Protein AF-A0A812RM72-F1 (afdb_monomer_lite)

Secondary structure (DSSP, 8-state):
-HHHHHHHHHHHHHHTT--HHHHHHS-B--EEEEE----GGGGSPPPTT--TTTT-HHHHHHHHHHHTTB-S-EEEE-BTBTHHHHHHHHHHHHHH-TTT-----EEEEEEE----SHHHHHHHHTT-B-SS--TTBTT---B-B--EEEEEEE-SS--TTT-S-EEEEEEEEE--S-SSTT---HHHHHHHHHHHHHHHT--GGGEEEEE------TTHHHHHHHHHHHHHTTS--SSPEEEE-SHHHH-B-GGGHHHHHHHHHHHHHHTTEEPPPTT-SSB-TTS--TT--EEE--S-EE-SSSEEEEEEEEE-TTSEEEEEEEEEE---PPPPHHHHHHHHHHHSPPP-EE--SS-GGG-EESSS-S---TT-EEEEE--TTS-TTPPPEEEEE---------TT--EEEESGGGTT--EEPEEPSSTTEEEEEEEPPTTSEEEEEEEETT-TTSEEEESSTTB--TTS-EE-S-SS--TTTT--EEEE--TTSEEEEEEEEETTEEEEEEEE------

Organism: NCBI:txid1628268

Sequence (522 aa):
MQRHVLEVGAQNLFKLGITKDIASRTPHHAGVSVGLDKDDYDSLPKTPELQGSANVQAIIANRFSFIFNLKGPNYVADTACSASLTATHLAKFMLRDQTIDKIEFHVALGIHQCLSPFPFVGSSQTHMTSARCRTFNATAGGYMRGDGCSGLTLKPGDLPDERDAIWRGSMVGQNGKSATLTAPNGISQEEVIWKAIREAKISPTESCVWSCHGTGTSLGDPIEVGAVRKIQNKEQRDTTLLVVTNKSQTGHLEGGAAMTSLLAAVFQVKASSAIPCCHLRQLNPHLDQTNFNAVFNSELNSYQYSQGNVHVSSFGFGGTNAHAIFWGENVYHAPSNAELYQKRIWSMSPPEVRVNGSDPALWDWDGPDQVILPGDKYSIEMNPDDPPNAPQRWFKEDTGVEHDEGEDEVYCLTGPFNEWDLEQMEDGPVPGLWTLTVKVPSSGQVEFRILRNGNEDEVIYPDMDKCSQKLTPIHGPSKDDQRNAKNTWLAEGIPGSSIKVDFFTCRGIRSINWMQATPVLM

pLDDT: mean 88.98, std 11.35, range [32.59, 98.88]

InterPro domains:
  IPR014030 Beta-ketoacyl synthase-like, N-terminal domain [PF00109] (1-156)
  IPR014031 Beta-ketoacyl synthase, C-terminal domain [PF02801] (166-280)
  IPR016039 Thiolase-like [G3DSA:3.40.47.10] (1-353)
  IPR016039 Thiolase-like [SSF53901] (2-158)
  IPR016039 Thiolase-like [SSF53901] (131-327)
  IPR020841 Polyketide synthase, beta-ketoacyl synthase domain [PS52004] (1-328)
  IPR020841 Polyketide synthase, beta-ketoacyl synthase domain [SM00825] (1-327)
  IPR050091 Polyketide and Nonribosomal Peptide Biosynthesis Enzymes [PTHR43775] (1-327)

Radius of gyration: 40.54 Å; chains: 1; bounding box: 103×63×100 Å

Structure (mmCIF, N/CA/C/O backbone):
data_AF-A0A812RM72-F1
#
_entry.id   AF-A0A812RM72-F1
#
loop_
_atom_site.group_PDB
_atom_site.id
_atom_site.type_symbol
_atom_site.label_atom_id
_atom_site.label_alt_id
_atom_site.label_comp_id
_atom_site.label_asym_id
_atom_site.label_entity_id
_atom_site.label_seq_id
_atom_site.pdbx_PDB_ins_code
_atom_site.Cartn_x
_atom_site.Cartn_y
_atom_site.Cartn_z
_atom_site.occupancy
_atom_site.B_iso_or_equiv
_atom_site.auth_seq_id
_atom_site.auth_comp_id
_atom_site.auth_asym_id
_atom_site.auth_atom_id
_atom_site.pdbx_PDB_model_num
ATOM 1 N N . MET A 1 1 ? -3.975 16.189 -12.738 1.00 92.62 1 MET A N 1
ATOM 2 C CA . MET A 1 1 ? -3.111 15.743 -11.619 1.00 92.62 1 MET A CA 1
ATOM 3 C C . MET A 1 1 ? -3.273 16.577 -10.348 1.00 92.62 1 MET A C 1
ATOM 5 O O . MET A 1 1 ? -3.684 16.001 -9.353 1.00 92.62 1 MET A O 1
ATOM 9 N N . GLN A 1 2 ? -3.033 17.902 -10.364 1.00 93.31 2 GLN A N 1
ATOM 10 C CA . GLN A 1 2 ? -3.141 18.759 -9.159 1.00 93.31 2 GLN A CA 1
ATOM 11 C C . GLN A 1 2 ? -4.435 18.524 -8.349 1.00 93.31 2 GLN A C 1
ATOM 13 O O . GLN A 1 2 ? -4.373 18.356 -7.140 1.00 93.31 2 GLN A O 1
ATOM 18 N N . ARG A 1 3 ? -5.598 18.444 -9.016 1.00 94.31 3 ARG A N 1
ATOM 19 C CA . ARG A 1 3 ? -6.903 18.212 -8.363 1.00 94.31 3 ARG A CA 1
ATOM 20 C C . ARG A 1 3 ? -6.995 16.877 -7.613 1.00 94.31 3 ARG A C 1
ATOM 22 O O . ARG A 1 3 ? -7.328 16.878 -6.438 1.00 94.31 3 ARG A O 1
ATOM 29 N N . HIS A 1 4 ? -6.631 15.762 -8.248 1.00 96.38 4 HIS A N 1
ATOM 30 C CA . HIS A 1 4 ? -6.689 14.445 -7.597 1.00 96.38 4 HIS A CA 1
ATOM 31 C C . HIS A 1 4 ? -5.719 14.339 -6.413 1.00 96.38 4 HIS A C 1
ATOM 33 O O . HIS A 1 4 ? -6.057 13.724 -5.411 1.00 96.38 4 HIS A O 1
ATOM 39 N N . VAL A 1 5 ? -4.550 14.989 -6.484 1.00 97.38 5 VAL A N 1
ATOM 40 C CA . VAL A 1 5 ? -3.624 15.071 -5.339 1.00 97.38 5 VAL A CA 1
ATOM 41 C C . VAL A 1 5 ? -4.269 15.801 -4.159 1.00 97.38 5 VAL A C 1
ATOM 43 O O . VAL A 1 5 ? -4.106 15.359 -3.025 1.00 97.38 5 VAL A O 1
ATOM 46 N N . LEU A 1 6 ? -5.044 16.865 -4.406 1.00 97.25 6 LEU A N 1
ATOM 47 C CA . LEU A 1 6 ? -5.793 17.544 -3.345 1.00 97.25 6 LEU A CA 1
ATOM 48 C C . LEU A 1 6 ? -6.837 16.633 -2.705 1.00 97.25 6 LEU A C 1
ATOM 50 O O . LEU A 1 6 ? -6.897 16.557 -1.485 1.00 97.25 6 LEU A O 1
ATOM 54 N N . GLU A 1 7 ? -7.638 15.945 -3.514 1.00 97.38 7 GLU A N 1
ATOM 55 C CA . GLU A 1 7 ? -8.724 15.088 -3.030 1.00 97.38 7 GLU A CA 1
ATOM 56 C C . GLU A 1 7 ? -8.192 13.872 -2.260 1.00 97.38 7 GLU A C 1
ATOM 58 O O . GLU A 1 7 ? -8.587 13.634 -1.119 1.00 97.38 7 GLU A O 1
ATOM 63 N N . VAL A 1 8 ? -7.239 13.138 -2.841 1.00 97.81 8 VAL A N 1
ATOM 64 C CA . VAL A 1 8 ? -6.643 11.946 -2.217 1.00 97.81 8 VAL A CA 1
ATOM 65 C C . VAL A 1 8 ? -5.804 12.326 -0.997 1.00 97.81 8 VAL A C 1
ATOM 67 O O . VAL A 1 8 ? -5.862 11.659 0.038 1.00 97.81 8 VAL A O 1
ATOM 70 N N . GLY A 1 9 ? -5.046 13.421 -1.070 1.00 97.44 9 GLY A N 1
ATOM 71 C CA . GLY A 1 9 ? -4.308 13.936 0.078 1.00 97.44 9 GLY A CA 1
ATOM 72 C C . GLY A 1 9 ? -5.238 14.375 1.216 1.00 97.44 9 GLY A C 1
ATOM 73 O O . GLY A 1 9 ? -4.967 14.075 2.376 1.00 97.44 9 GLY A O 1
ATOM 74 N N . ALA A 1 10 ? -6.375 15.009 0.906 1.00 97.12 10 ALA A N 1
ATOM 75 C CA . ALA A 1 10 ? -7.366 15.401 1.909 1.00 97.12 10 ALA A CA 1
ATOM 76 C C . ALA A 1 10 ? -7.950 14.188 2.643 1.00 97.12 10 ALA A C 1
ATOM 78 O O . ALA A 1 10 ? -8.133 14.240 3.856 1.00 97.12 10 ALA A O 1
ATOM 79 N N . GLN A 1 11 ? -8.193 13.080 1.934 1.00 96.56 11 GLN A N 1
ATOM 80 C CA . GLN A 1 11 ? -8.634 11.825 2.551 1.00 96.56 11 GLN A CA 1
ATOM 81 C C . GLN A 1 11 ? -7.589 11.261 3.525 1.00 96.56 11 GLN A C 1
ATOM 83 O O . GLN A 1 11 ? -7.953 10.751 4.583 1.00 96.56 11 GLN A O 1
ATOM 88 N N . ASN A 1 12 ? -6.295 11.386 3.204 1.00 95.62 12 ASN A N 1
ATOM 89 C CA . ASN A 1 12 ? -5.212 10.984 4.106 1.00 95.62 12 ASN A CA 1
ATOM 90 C C . ASN A 1 12 ? -5.197 11.835 5.385 1.00 95.62 12 ASN A C 1
ATOM 92 O O . ASN A 1 12 ? -5.111 11.283 6.478 1.00 95.62 12 ASN A O 1
ATOM 96 N N . LEU A 1 13 ? -5.339 13.159 5.265 1.00 96.50 13 LEU A N 1
ATOM 97 C CA . LEU A 1 13 ? -5.405 14.059 6.424 1.00 96.50 13 LEU A CA 1
ATOM 98 C C . LEU A 1 13 ? -6.658 13.828 7.271 1.00 96.50 13 LEU A C 1
ATOM 100 O O . LEU A 1 13 ? -6.578 13.807 8.497 1.00 96.50 13 LEU A O 1
ATOM 104 N N . PHE A 1 14 ? -7.802 13.582 6.630 1.00 95.75 14 PHE A N 1
ATOM 105 C CA . PHE A 1 14 ? -9.052 13.298 7.328 1.00 95.75 14 PHE A CA 1
ATOM 106 C C . PHE A 1 14 ? -8.942 12.055 8.220 1.00 95.75 14 PHE A C 1
ATOM 108 O O . PHE A 1 14 ? -9.429 12.073 9.347 1.00 95.75 14 PHE A O 1
ATOM 115 N N . LYS A 1 15 ? -8.236 11.006 7.769 1.00 92.00 15 LYS A N 1
ATOM 116 C CA . LYS A 1 15 ? -7.949 9.819 8.593 1.00 92.00 15 LYS A CA 1
ATOM 117 C C . LYS A 1 15 ? -7.092 10.113 9.829 1.00 92.00 15 LYS A C 1
ATOM 119 O O . LYS A 1 15 ? -7.178 9.371 10.796 1.00 92.00 15 LYS A O 1
ATOM 124 N N . LEU A 1 16 ? -6.309 11.192 9.818 1.00 93.00 16 LEU A N 1
ATOM 125 C CA . LEU A 1 16 ? -5.556 11.677 10.983 1.00 93.00 16 LEU A CA 1
ATOM 126 C C . LEU A 1 16 ? -6.389 12.606 11.883 1.00 93.00 16 LEU A C 1
ATOM 128 O O . LEU A 1 16 ? -5.852 13.200 12.813 1.00 93.00 16 LEU A O 1
ATOM 132 N N . GLY A 1 17 ? -7.674 12.809 11.575 1.00 94.44 17 GLY A N 1
ATOM 133 C CA . GLY A 1 17 ? -8.519 13.797 12.245 1.00 94.44 17 GLY A CA 1
ATOM 134 C C . GLY A 1 17 ? -8.236 15.245 11.828 1.00 94.44 17 GLY A C 1
ATOM 135 O O . GLY A 1 17 ? -8.788 16.169 12.422 1.00 94.44 17 GLY A O 1
ATOM 136 N N . ILE A 1 18 ? -7.413 15.476 10.798 1.00 95.88 18 ILE A N 1
ATOM 137 C CA . ILE A 1 18 ? -7.066 16.817 10.314 1.00 95.88 18 ILE A CA 1
ATOM 138 C C . ILE A 1 18 ? -8.056 17.215 9.219 1.00 95.88 18 ILE A C 1
ATOM 140 O O . ILE A 1 18 ? -7.935 16.842 8.050 1.00 95.88 18 ILE A O 1
ATOM 144 N N . THR A 1 19 ? -9.065 17.991 9.605 1.00 95.50 19 THR A N 1
ATOM 145 C CA . THR A 1 19 ? -10.038 18.564 8.669 1.00 95.50 19 THR A CA 1
ATOM 146 C C . THR A 1 19 ? -9.511 19.849 8.032 1.00 95.50 19 THR A C 1
ATOM 148 O O . THR A 1 19 ? -8.541 20.453 8.494 1.00 95.50 19 THR A O 1
ATOM 151 N N . LYS A 1 20 ? -10.189 20.327 6.980 1.00 93.12 20 LYS A N 1
ATOM 152 C CA . LYS A 1 20 ? -9.844 21.608 6.349 1.00 93.12 20 LYS A CA 1
ATOM 153 C C . LYS A 1 20 ? -9.959 22.794 7.313 1.00 93.12 20 LYS A C 1
ATOM 155 O O . LYS A 1 20 ? -9.138 23.703 7.223 1.00 93.12 20 LYS A O 1
ATOM 160 N N . ASP A 1 21 ? -10.946 22.784 8.212 1.00 95.00 21 ASP A N 1
ATOM 161 C CA . ASP A 1 21 ? -11.121 23.837 9.221 1.00 95.00 21 ASP A CA 1
ATOM 162 C C . ASP A 1 21 ? -9.964 23.838 10.229 1.00 95.00 21 ASP A C 1
ATOM 164 O O . ASP A 1 21 ? -9.380 24.891 10.484 1.00 95.00 21 ASP A O 1
ATOM 168 N N . ILE A 1 22 ? -9.559 22.652 10.704 1.00 95.31 22 ILE A N 1
ATOM 169 C CA . ILE A 1 22 ? -8.402 22.489 11.598 1.00 95.31 22 ILE A CA 1
ATOM 170 C C . ILE A 1 22 ? -7.130 22.985 10.910 1.00 95.31 22 ILE A C 1
ATOM 172 O O . ILE A 1 22 ? -6.466 23.881 11.424 1.00 95.31 22 ILE A O 1
ATOM 176 N N . ALA A 1 23 ? -6.838 22.478 9.710 1.00 94.31 23 ALA A N 1
ATOM 177 C CA . ALA A 1 23 ? -5.660 22.858 8.935 1.00 94.31 23 ALA A CA 1
ATOM 178 C C . ALA A 1 23 ? -5.604 24.371 8.641 1.00 94.31 23 ALA A C 1
ATOM 180 O O . ALA A 1 23 ? -4.546 24.996 8.671 1.00 94.31 23 ALA A O 1
ATOM 181 N N . SER A 1 24 ? -6.751 25.007 8.384 1.00 92.38 24 SER A N 1
ATOM 182 C CA . SER A 1 24 ? -6.822 26.453 8.141 1.00 92.38 24 SER A CA 1
ATOM 183 C C . SER A 1 24 ? -6.461 27.308 9.362 1.00 92.38 24 SER A C 1
ATOM 185 O O . SER A 1 24 ? -6.041 28.449 9.179 1.00 92.38 24 SER A O 1
ATOM 187 N N . ARG A 1 25 ? -6.624 26.789 10.584 1.00 95.38 25 ARG A N 1
ATOM 188 C CA . ARG A 1 25 ? -6.363 27.519 11.838 1.00 95.38 25 ARG A CA 1
ATOM 189 C C . ARG A 1 25 ? -5.029 27.134 12.470 1.00 95.38 25 ARG A C 1
ATOM 191 O O . ARG A 1 25 ? -4.362 27.986 13.051 1.00 95.38 25 ARG A O 1
ATOM 198 N N . THR A 1 26 ? -4.634 25.875 12.312 1.00 95.31 26 THR A N 1
ATOM 199 C CA . THR A 1 26 ? -3.440 25.297 12.922 1.00 95.31 26 THR A CA 1
ATOM 200 C C . THR A 1 26 ? -2.508 24.779 11.832 1.00 95.31 26 THR A C 1
ATOM 202 O O . THR A 1 26 ? -2.888 23.875 11.088 1.00 95.31 26 THR A O 1
ATOM 205 N N . PRO A 1 27 ? -1.294 25.339 11.699 1.00 96.00 27 PRO A N 1
ATOM 206 C CA . PRO A 1 27 ? -0.306 24.775 10.796 1.00 96.00 27 PRO A CA 1
ATOM 207 C C . PRO A 1 27 ? 0.239 23.456 11.346 1.00 96.00 27 PRO A C 1
ATOM 209 O O . PRO A 1 27 ? 0.486 23.354 12.546 1.00 96.00 27 PRO A O 1
ATOM 212 N N . HIS A 1 28 ? 0.500 22.502 10.456 1.00 97.00 28 HIS A N 1
ATOM 213 C CA . HIS A 1 28 ? 1.177 21.248 10.791 1.00 97.00 28 HIS A CA 1
ATOM 214 C C . HIS A 1 28 ? 2.571 21.226 10.176 1.00 97.00 28 HIS A C 1
ATOM 216 O O . HIS A 1 28 ? 2.744 21.514 8.985 1.00 97.00 28 HIS A O 1
ATOM 222 N N . HIS A 1 29 ? 3.577 20.854 10.962 1.00 96.75 29 HIS A N 1
ATOM 223 C CA . HIS A 1 29 ? 4.932 20.652 10.460 1.00 96.75 29 HIS A CA 1
ATOM 224 C C . HIS A 1 29 ? 5.070 19.253 9.855 1.00 96.75 29 HIS A C 1
ATOM 226 O O . HIS A 1 29 ? 5.691 18.347 10.410 1.00 96.75 29 HIS A O 1
ATOM 232 N N . ALA A 1 30 ? 4.404 19.071 8.716 1.00 97.50 30 ALA A N 1
ATOM 233 C CA . ALA A 1 30 ? 4.293 17.806 8.007 1.00 97.50 30 ALA A CA 1
ATOM 234 C C . ALA A 1 30 ? 4.831 17.908 6.580 1.00 97.50 30 ALA A C 1
ATOM 236 O O . ALA A 1 30 ? 4.662 18.932 5.912 1.00 97.50 30 ALA A O 1
ATOM 237 N N . GLY A 1 31 ? 5.477 16.837 6.121 1.00 97.56 31 GLY A N 1
ATOM 238 C CA . GLY A 1 31 ? 6.045 16.750 4.781 1.00 97.56 31 GLY A CA 1
ATOM 239 C C . GLY A 1 31 ? 5.066 16.200 3.740 1.00 97.56 31 GLY A C 1
ATOM 240 O O . GLY A 1 31 ? 4.101 15.505 4.062 1.00 97.56 31 GLY A O 1
ATOM 241 N N . VAL A 1 32 ? 5.326 16.501 2.469 1.00 98.50 32 VAL A N 1
ATOM 242 C CA . VAL A 1 32 ? 4.545 16.054 1.312 1.00 98.50 32 VAL A CA 1
ATOM 243 C C . VAL A 1 32 ? 5.482 15.630 0.191 1.00 98.50 32 VAL A C 1
ATOM 245 O O . VAL A 1 32 ? 6.423 16.340 -0.165 1.00 98.50 32 VAL A O 1
ATOM 248 N N . SER A 1 33 ? 5.216 14.480 -0.418 1.00 98.56 33 SER A N 1
ATOM 249 C CA . SER A 1 33 ? 5.895 14.086 -1.649 1.00 98.56 33 SER A CA 1
ATOM 250 C C . SER A 1 33 ? 4.930 13.515 -2.672 1.00 98.56 33 SER A C 1
ATOM 252 O O . SER A 1 33 ? 3.987 12.810 -2.321 1.00 98.56 33 SER A O 1
ATOM 254 N N . VAL A 1 34 ? 5.155 13.831 -3.948 1.00 98.56 34 VAL A N 1
ATOM 255 C CA . VAL A 1 34 ? 4.340 13.312 -5.053 1.00 98.56 34 VAL A CA 1
ATOM 256 C C . VAL A 1 34 ? 5.244 12.672 -6.100 1.00 98.56 34 VAL A C 1
ATOM 258 O O . VAL A 1 34 ? 6.088 13.341 -6.692 1.00 98.56 34 VAL A O 1
ATOM 261 N N . GLY A 1 35 ? 5.071 11.373 -6.334 1.00 98.31 35 GLY A N 1
ATOM 262 C CA . GLY A 1 35 ? 5.717 10.661 -7.435 1.00 98.31 35 GLY A CA 1
ATOM 263 C C . GLY A 1 35 ? 4.899 10.738 -8.720 1.00 98.31 35 GLY A C 1
ATOM 264 O O . GLY A 1 35 ? 3.727 10.352 -8.724 1.00 98.31 35 GLY A O 1
ATOM 265 N N . LEU A 1 36 ? 5.524 11.213 -9.796 1.00 96.19 36 LEU A N 1
ATOM 266 C CA . LEU A 1 36 ? 4.967 11.301 -11.149 1.00 96.19 36 LEU A CA 1
ATOM 267 C C . LEU A 1 36 ? 6.106 11.364 -12.175 1.00 96.19 36 LEU A C 1
ATOM 269 O O . LEU A 1 36 ? 7.228 11.689 -11.810 1.00 96.19 36 LEU A O 1
ATOM 273 N N . ASP A 1 37 ? 5.824 11.082 -13.442 1.00 92.38 37 ASP A N 1
ATOM 274 C CA . ASP A 1 37 ? 6.846 11.070 -14.502 1.00 92.38 37 ASP A CA 1
ATOM 275 C C . ASP A 1 37 ? 6.405 11.705 -15.830 1.00 92.38 37 ASP A C 1
ATOM 277 O O . ASP A 1 37 ? 7.201 11.839 -16.757 1.00 92.38 37 ASP A O 1
ATOM 281 N N . LYS A 1 38 ? 5.127 12.075 -15.964 1.00 85.19 38 LYS A N 1
ATOM 282 C CA . LYS A 1 38 ? 4.573 12.643 -17.201 1.00 85.19 38 LYS A CA 1
ATOM 283 C C . LYS A 1 38 ? 3.596 13.760 -16.917 1.00 85.19 38 LYS A C 1
ATOM 285 O O . LYS A 1 38 ? 2.945 13.784 -15.874 1.00 85.19 38 LYS A O 1
ATOM 290 N N . ASP A 1 39 ? 3.481 14.655 -17.888 1.00 86.19 39 ASP A N 1
ATOM 291 C CA . ASP A 1 39 ? 2.504 15.732 -17.902 1.00 86.19 39 ASP A CA 1
ATOM 292 C C . ASP A 1 39 ? 1.765 15.775 -19.244 1.00 86.19 39 ASP A C 1
ATOM 294 O O . ASP A 1 39 ? 2.035 16.594 -20.122 1.00 86.19 39 ASP A O 1
ATOM 298 N N . ASP A 1 40 ? 0.818 14.850 -19.403 1.00 89.06 40 ASP A N 1
ATOM 299 C CA . ASP A 1 40 ? -0.012 14.742 -20.605 1.00 89.06 40 ASP A CA 1
ATOM 300 C C . ASP A 1 40 ? -0.829 16.027 -20.864 1.00 89.06 40 ASP A C 1
ATOM 302 O O . ASP A 1 40 ? -1.202 16.293 -22.010 1.00 89.06 40 ASP A O 1
ATOM 306 N N . TYR A 1 41 ? -1.103 16.833 -19.828 1.00 88.06 41 TYR A N 1
ATOM 307 C CA . TYR A 1 41 ? -1.952 18.022 -19.931 1.00 88.06 41 TYR A CA 1
ATOM 308 C C . TYR A 1 41 ? -1.328 19.116 -20.806 1.00 88.06 41 TYR A C 1
ATOM 310 O O . TYR A 1 41 ? -2.061 19.803 -21.514 1.00 88.06 41 TYR A O 1
ATOM 318 N N . ASP A 1 42 ? 0.005 19.242 -20.840 1.00 83.88 42 ASP A N 1
ATOM 319 C CA . ASP A 1 42 ? 0.676 20.254 -21.676 1.00 83.88 42 ASP A CA 1
ATOM 320 C C . ASP A 1 42 ? 0.469 20.015 -23.183 1.00 83.88 42 ASP A C 1
ATOM 322 O O . ASP A 1 42 ? 0.533 20.948 -23.984 1.00 83.88 42 ASP A O 1
ATOM 326 N N . SER A 1 43 ? 0.161 18.770 -23.566 1.00 83.69 43 SER A N 1
ATOM 327 C CA . SER A 1 43 ? -0.133 18.389 -24.953 1.00 83.69 43 SER A CA 1
ATOM 328 C C . SER A 1 43 ? -1.591 18.615 -25.374 1.00 83.69 43 SER A C 1
ATOM 330 O O . SER A 1 43 ? -1.925 18.426 -26.546 1.00 83.69 43 SER A O 1
ATOM 332 N N . LEU A 1 44 ? -2.469 19.004 -24.444 1.00 84.75 44 LEU A N 1
ATOM 333 C CA . LEU A 1 44 ? -3.870 19.296 -24.739 1.00 84.75 44 LEU A CA 1
ATOM 334 C C . LEU A 1 44 ? -4.042 20.710 -25.317 1.00 84.75 44 LEU A C 1
ATOM 336 O O . LEU A 1 44 ? -3.211 21.588 -25.069 1.00 84.75 44 LEU A O 1
ATOM 340 N N . PRO A 1 45 ? -5.133 20.971 -26.065 1.00 81.62 45 PRO A N 1
ATOM 341 C CA . PRO A 1 45 ? -5.451 22.315 -26.533 1.00 81.62 45 PRO A CA 1
ATOM 342 C C . PRO A 1 45 ? -5.476 23.312 -25.368 1.00 81.62 45 PRO A C 1
ATOM 344 O O . PRO A 1 45 ? -6.262 23.173 -24.429 1.00 81.62 45 PRO A O 1
ATOM 347 N N . LYS A 1 46 ? -4.596 24.315 -25.424 1.00 73.69 46 LYS A N 1
ATOM 348 C CA . LYS A 1 46 ? -4.456 25.317 -24.363 1.00 73.69 46 LYS A CA 1
ATOM 349 C C . LYS A 1 46 ? -5.642 26.277 -24.413 1.00 73.69 46 LYS A C 1
ATOM 351 O O . LYS A 1 46 ? -5.926 26.855 -25.461 1.00 73.69 46 LYS A O 1
ATOM 356 N N . THR A 1 47 ? -6.315 26.485 -23.284 1.00 66.62 47 THR A N 1
ATOM 357 C CA . THR A 1 47 ? -7.239 27.612 -23.136 1.00 66.62 47 THR A CA 1
ATOM 358 C C . THR A 1 47 ? -6.431 28.898 -22.912 1.00 66.62 47 THR A C 1
ATOM 360 O O . THR A 1 47 ? -5.505 28.890 -22.096 1.00 66.62 47 THR A O 1
ATOM 363 N N . PRO A 1 48 ? -6.749 30.012 -23.601 1.00 63.75 48 PRO A N 1
ATOM 364 C CA . PRO A 1 48 ? -5.977 31.258 -23.509 1.00 63.75 48 PRO A CA 1
ATOM 365 C C . PRO A 1 48 ? -5.893 31.871 -22.096 1.00 63.75 48 PRO A C 1
ATOM 367 O O . PRO A 1 48 ? -5.051 32.726 -21.850 1.00 63.75 48 PRO A O 1
ATOM 370 N N . GLU A 1 49 ? -6.753 31.443 -21.167 1.00 62.84 49 GLU A N 1
ATOM 371 C CA . GLU A 1 49 ? -6.943 32.037 -19.834 1.00 62.84 49 GLU A CA 1
ATOM 372 C C . GLU A 1 49 ? -6.183 31.317 -18.699 1.00 62.84 49 GLU A C 1
ATOM 374 O O . GLU A 1 49 ? -6.390 31.602 -17.518 1.00 62.84 49 GLU A O 1
ATOM 379 N N . LEU A 1 50 ? -5.301 30.363 -19.012 1.00 64.06 50 LEU A N 1
ATOM 380 C CA . LEU A 1 50 ? -4.568 29.616 -17.986 1.00 64.06 50 LEU A CA 1
ATOM 381 C C . LEU A 1 50 ? -3.492 30.484 -17.311 1.00 64.06 50 LEU A C 1
ATOM 383 O O . LEU A 1 50 ? -2.528 30.926 -17.933 1.00 64.06 50 LEU A O 1
ATOM 387 N N . GLN A 1 51 ? -3.631 30.682 -15.998 1.00 65.00 51 GLN A N 1
ATOM 388 C CA . GLN A 1 51 ? -2.603 31.313 -15.168 1.00 65.00 51 GLN A CA 1
ATOM 389 C C . GLN A 1 51 ? -1.325 30.460 -15.109 1.00 65.00 51 GLN A C 1
ATOM 391 O O . GLN A 1 51 ? -1.384 29.230 -15.136 1.00 65.00 51 GLN A O 1
ATOM 396 N N . GLY A 1 52 ? -0.167 31.101 -14.914 1.00 67.94 52 GLY A N 1
ATOM 397 C CA . GLY A 1 52 ? 1.151 30.445 -14.962 1.00 67.94 52 GLY A CA 1
ATOM 398 C C . GLY A 1 52 ? 1.377 29.275 -13.987 1.00 67.94 52 GLY A C 1
ATOM 399 O O . GLY A 1 52 ? 2.305 28.504 -14.186 1.00 67.94 52 GLY A O 1
ATOM 400 N N . SER A 1 53 ? 0.537 29.092 -12.959 1.00 73.56 53 SER A N 1
ATOM 401 C CA . SER A 1 53 ? 0.636 27.971 -12.003 1.00 73.56 53 SER A CA 1
ATOM 402 C C . SER A 1 53 ? -0.204 26.737 -12.371 1.00 73.56 53 SER A C 1
ATOM 404 O O . SER A 1 53 ? -0.110 25.702 -11.702 1.00 73.56 53 SER A O 1
ATOM 406 N N . ALA A 1 54 ? -1.044 26.825 -13.406 1.00 76.25 54 ALA A N 1
ATOM 407 C CA . ALA A 1 54 ? -2.062 25.818 -13.696 1.00 76.25 54 ALA A CA 1
ATOM 408 C C . ALA A 1 54 ? -1.486 24.454 -14.119 1.00 76.25 54 ALA A C 1
ATOM 410 O O . ALA A 1 54 ? -2.111 23.435 -13.836 1.00 76.25 54 ALA A O 1
ATOM 411 N N . ASN A 1 55 ? -0.288 24.426 -14.720 1.00 82.25 55 ASN A N 1
ATOM 412 C CA . ASN A 1 55 ? 0.346 23.192 -15.195 1.00 82.25 55 ASN A CA 1
ATOM 413 C C . ASN A 1 55 ? 1.840 23.061 -14.838 1.00 82.25 55 ASN A C 1
ATOM 415 O O . ASN A 1 55 ? 2.641 22.544 -15.603 1.00 82.25 55 ASN A O 1
ATOM 419 N N . VAL A 1 56 ? 2.242 23.565 -13.669 1.00 89.25 56 VAL A N 1
ATOM 420 C CA . VAL A 1 56 ? 3.620 23.408 -13.173 1.00 89.25 56 VAL A CA 1
ATOM 421 C C . VAL A 1 56 ? 3.693 22.186 -12.260 1.00 89.25 56 VAL A C 1
ATOM 423 O O . VAL A 1 56 ? 2.949 22.108 -11.280 1.00 89.25 56 VAL A O 1
ATOM 426 N N . GLN A 1 57 ? 4.610 21.253 -12.535 1.00 91.44 57 GLN A N 1
ATOM 427 C CA . GLN A 1 57 ? 4.747 20.011 -11.760 1.00 91.44 57 GLN A CA 1
ATOM 428 C C . GLN A 1 57 ? 4.977 20.274 -10.267 1.00 91.44 57 GLN A C 1
ATOM 430 O O . GLN A 1 57 ? 4.261 19.721 -9.439 1.00 91.44 57 GLN A O 1
ATOM 435 N N . ALA A 1 58 ? 5.886 21.187 -9.904 1.00 92.69 58 ALA A N 1
ATOM 436 C CA . ALA A 1 58 ? 6.142 21.542 -8.503 1.00 92.69 58 ALA A CA 1
ATOM 437 C C . ALA A 1 58 ? 4.877 22.017 -7.757 1.00 92.69 58 ALA A C 1
ATOM 439 O O . ALA A 1 58 ? 4.717 21.766 -6.563 1.00 92.69 58 ALA A O 1
ATOM 440 N N . ILE A 1 59 ? 3.931 22.647 -8.466 1.00 94.88 59 ILE A N 1
ATOM 441 C CA . ILE A 1 59 ? 2.676 23.131 -7.880 1.00 94.88 59 ILE A CA 1
ATOM 442 C C . ILE A 1 59 ? 1.749 21.981 -7.472 1.00 94.88 59 ILE A C 1
ATOM 444 O O . ILE A 1 59 ? 0.893 22.183 -6.617 1.00 94.88 59 ILE A O 1
ATOM 448 N N . ILE A 1 60 ? 1.942 20.765 -7.993 1.00 95.00 60 ILE A N 1
ATOM 449 C CA . ILE A 1 60 ? 1.166 19.586 -7.587 1.00 95.00 60 ILE A CA 1
ATOM 450 C C . ILE A 1 60 ? 1.313 19.333 -6.082 1.00 95.00 60 ILE A C 1
ATOM 452 O O . ILE A 1 60 ? 0.301 19.231 -5.392 1.00 95.00 60 ILE A O 1
ATOM 456 N N . ALA A 1 61 ? 2.544 19.312 -5.566 1.00 96.81 61 ALA A N 1
ATOM 457 C CA . ALA A 1 61 ? 2.793 19.195 -4.131 1.00 96.81 61 ALA A CA 1
ATOM 458 C C . ALA A 1 61 ? 2.525 20.530 -3.407 1.00 96.81 61 ALA A C 1
ATOM 460 O O . ALA A 1 61 ? 1.775 20.562 -2.430 1.00 96.81 61 ALA A O 1
ATOM 461 N N . ASN A 1 62 ? 3.040 21.657 -3.933 1.00 97.12 62 ASN A N 1
ATOM 462 C CA . ASN A 1 62 ? 2.936 22.960 -3.253 1.00 97.12 62 ASN A CA 1
ATOM 463 C C . ASN A 1 62 ? 1.485 23.369 -2.985 1.00 97.12 62 ASN A C 1
ATOM 465 O O . ASN A 1 62 ? 1.192 23.929 -1.933 1.00 97.12 62 ASN A O 1
ATOM 469 N N . ARG A 1 63 ? 0.570 23.118 -3.931 1.00 96.31 63 ARG A N 1
ATOM 470 C CA . ARG A 1 63 ? -0.841 23.489 -3.781 1.00 96.31 63 ARG A CA 1
ATOM 471 C C . ARG A 1 63 ? -1.502 22.697 -2.657 1.00 96.31 63 ARG A C 1
ATOM 473 O O . ARG A 1 63 ? -2.316 23.268 -1.940 1.00 96.31 63 ARG A O 1
ATOM 480 N N . PHE A 1 64 ? -1.147 21.425 -2.483 1.00 97.06 64 PHE A N 1
ATOM 481 C CA . PHE A 1 64 ? -1.640 20.614 -1.373 1.00 97.06 64 PHE A CA 1
ATOM 482 C C . PHE A 1 64 ? -1.155 21.167 -0.031 1.00 97.06 64 PHE A C 1
ATOM 484 O O . PHE A 1 64 ? -1.980 21.497 0.820 1.00 97.06 64 PHE A O 1
ATOM 491 N N . SER A 1 65 ? 0.152 21.395 0.110 1.00 97.38 65 SER A N 1
ATOM 492 C CA . SER A 1 65 ? 0.732 21.980 1.326 1.00 97.38 65 SER A CA 1
ATOM 493 C C . SER A 1 65 ? 0.168 23.368 1.635 1.00 97.38 65 SER A C 1
ATOM 495 O O . SER A 1 65 ? -0.184 23.650 2.775 1.00 97.38 65 SER A O 1
ATOM 497 N N . PHE A 1 66 ? -0.015 24.213 0.616 1.00 96.81 66 PHE A N 1
ATOM 498 C CA . PHE A 1 66 ? -0.631 25.532 0.762 1.00 96.81 66 PHE A CA 1
ATOM 499 C C . PHE A 1 66 ? -2.080 25.440 1.256 1.00 96.81 66 PHE A C 1
ATOM 501 O O . PHE A 1 66 ? -2.455 26.120 2.208 1.00 96.81 66 PHE A O 1
ATOM 508 N N . ILE A 1 67 ? -2.901 24.588 0.632 1.00 96.62 67 ILE A N 1
ATOM 509 C CA . ILE A 1 67 ? -4.316 24.448 0.993 1.00 96.62 67 ILE A CA 1
ATOM 510 C C . ILE A 1 67 ? -4.466 23.879 2.405 1.00 96.62 67 ILE A C 1
ATOM 512 O O . ILE A 1 67 ? -5.348 24.330 3.133 1.00 96.62 67 ILE A O 1
ATOM 516 N N . PHE A 1 68 ? -3.625 22.934 2.817 1.00 97.38 68 PHE A N 1
ATOM 517 C CA . PHE A 1 68 ? -3.718 22.287 4.129 1.00 97.38 68 PHE A CA 1
ATOM 518 C C . PHE A 1 68 ? -2.729 22.832 5.168 1.00 97.38 68 PHE A C 1
ATOM 520 O O . PHE A 1 68 ? -2.566 22.222 6.218 1.00 97.38 68 PHE A O 1
ATOM 527 N N . ASN A 1 69 ? -2.116 23.995 4.909 1.00 97.44 69 ASN A N 1
ATOM 528 C CA . ASN A 1 69 ? -1.223 24.692 5.843 1.00 97.44 69 ASN A CA 1
ATOM 529 C C . ASN A 1 69 ? -0.097 23.791 6.397 1.00 97.44 69 ASN A C 1
ATOM 531 O O . ASN A 1 69 ? 0.228 23.826 7.587 1.00 97.44 69 ASN A O 1
ATOM 535 N N . LEU A 1 70 ? 0.473 22.960 5.522 1.00 97.88 70 LEU A N 1
ATOM 536 C CA . LEU A 1 70 ? 1.572 22.055 5.844 1.00 97.88 70 LEU A CA 1
ATOM 537 C C . LEU A 1 70 ? 2.901 22.778 5.607 1.00 97.88 70 LEU A C 1
ATOM 539 O O . LEU A 1 70 ? 3.107 23.372 4.547 1.00 97.88 70 LEU A O 1
ATOM 543 N N . LYS A 1 71 ? 3.785 22.754 6.606 1.00 96.94 71 LYS A N 1
ATOM 544 C CA . LYS A 1 71 ? 5.019 23.560 6.638 1.00 96.94 71 LYS A CA 1
ATOM 545 C C . LYS A 1 71 ? 6.317 22.754 6.542 1.00 96.94 71 LYS A C 1
ATOM 547 O O . LYS A 1 71 ? 7.390 23.351 6.573 1.00 96.94 71 LYS A O 1
ATOM 552 N N . GLY A 1 72 ? 6.227 21.431 6.418 1.00 96.31 72 GLY A N 1
ATOM 553 C CA . GLY A 1 72 ? 7.388 20.556 6.288 1.00 96.31 72 GLY A CA 1
ATOM 554 C C . GLY A 1 72 ? 7.927 20.446 4.853 1.00 96.31 72 GLY A C 1
ATOM 555 O O . GLY A 1 72 ? 7.503 21.177 3.951 1.00 96.31 72 GLY A O 1
ATOM 556 N N . PRO A 1 73 ? 8.868 19.511 4.616 1.00 96.00 73 PRO A N 1
ATOM 557 C CA . PRO A 1 73 ? 9.473 19.287 3.306 1.00 96.00 73 PRO A CA 1
ATOM 558 C C . PRO A 1 73 ? 8.439 18.945 2.236 1.00 96.00 73 PRO A C 1
ATOM 560 O O . PRO A 1 73 ? 7.617 18.055 2.424 1.00 96.00 73 PRO A O 1
ATOM 563 N N . ASN A 1 74 ? 8.509 19.601 1.082 1.00 97.38 74 ASN A N 1
ATOM 564 C CA . ASN A 1 74 ? 7.529 19.433 0.015 1.00 97.38 74 ASN A CA 1
ATOM 565 C C . ASN A 1 74 ? 8.220 19.312 -1.349 1.00 97.38 74 ASN A C 1
ATOM 567 O O . ASN A 1 74 ? 8.931 20.232 -1.757 1.00 97.38 74 ASN A O 1
ATOM 571 N N . TYR A 1 75 ? 7.975 18.223 -2.081 1.00 98.19 75 TYR A N 1
ATOM 572 C CA . TYR A 1 75 ? 8.621 17.996 -3.378 1.00 98.19 75 TYR A CA 1
ATOM 573 C C . TYR A 1 75 ? 7.846 17.057 -4.309 1.00 98.19 75 TYR A C 1
ATOM 575 O O . TYR A 1 75 ? 6.968 16.293 -3.909 1.00 98.19 75 TYR A O 1
ATOM 583 N N . VAL A 1 76 ? 8.227 17.103 -5.583 1.00 97.75 76 VAL A N 1
ATOM 584 C CA . VAL A 1 76 ? 7.840 16.136 -6.612 1.00 97.75 76 VAL A CA 1
ATOM 585 C C . VAL A 1 76 ? 9.079 15.334 -6.995 1.00 97.75 76 VAL A C 1
ATOM 587 O O . VAL A 1 76 ? 10.169 15.899 -7.065 1.00 97.75 76 VAL A O 1
ATOM 590 N N . ALA A 1 77 ? 8.924 14.033 -7.229 1.00 97.06 77 ALA A N 1
ATOM 591 C CA . ALA A 1 77 ? 10.003 13.175 -7.709 1.00 97.06 77 ALA A CA 1
ATOM 592 C C . ALA A 1 77 ? 9.616 12.526 -9.037 1.00 97.06 77 ALA A C 1
ATOM 594 O O . ALA A 1 77 ? 8.527 11.963 -9.141 1.00 97.06 77 ALA A O 1
ATOM 595 N N . ASP A 1 78 ? 10.545 12.553 -9.992 1.00 97.38 78 ASP A N 1
ATOM 596 C CA . ASP A 1 78 ? 10.464 11.824 -11.253 1.00 97.38 78 ASP A CA 1
ATOM 597 C C . ASP A 1 78 ? 11.654 10.869 -11.360 1.00 97.38 78 ASP A C 1
ATOM 599 O O . ASP A 1 78 ? 12.799 11.261 -11.584 1.00 97.38 78 ASP A O 1
ATOM 603 N N . THR A 1 79 ? 11.368 9.588 -11.151 1.00 98.06 79 THR A N 1
ATOM 604 C CA . THR A 1 79 ? 12.285 8.490 -11.466 1.00 98.06 79 THR A CA 1
ATOM 605 C C . THR A 1 79 ? 11.592 7.482 -12.376 1.00 98.06 79 THR A C 1
ATOM 607 O O . THR A 1 79 ? 11.772 6.270 -12.241 1.00 98.06 79 THR A O 1
ATOM 610 N N . ALA A 1 80 ? 10.758 7.979 -13.296 1.00 97.12 80 ALA A N 1
ATOM 611 C CA . ALA A 1 80 ? 9.870 7.166 -14.112 1.00 97.12 80 ALA A CA 1
ATOM 612 C C . ALA A 1 80 ? 8.978 6.250 -13.250 1.00 97.12 80 ALA A C 1
ATOM 614 O O . ALA A 1 80 ? 8.442 6.660 -12.224 1.00 97.12 80 ALA A O 1
ATOM 615 N N . CYS A 1 81 ? 8.841 4.977 -13.622 1.00 97.25 81 CYS A N 1
ATOM 616 C CA . CYS A 1 81 ? 7.947 4.015 -12.977 1.00 97.25 81 CYS A CA 1
ATOM 617 C C . CYS A 1 81 ? 8.223 3.769 -11.477 1.00 97.25 81 CYS A C 1
ATOM 619 O O . CYS A 1 81 ? 7.367 3.230 -10.769 1.00 97.25 81 CYS A O 1
ATOM 621 N N . SER A 1 82 ? 9.408 4.132 -10.971 1.00 98.31 82 SER A N 1
ATOM 622 C CA . SER A 1 82 ? 9.749 4.047 -9.544 1.00 98.31 82 SER A CA 1
ATOM 623 C C . SER A 1 82 ? 9.430 5.315 -8.744 1.00 98.31 82 SER A C 1
ATOM 625 O O . SER A 1 82 ? 9.587 5.289 -7.524 1.00 98.31 82 SER A O 1
ATOM 627 N N . ALA A 1 83 ? 8.953 6.391 -9.383 1.00 98.50 83 ALA A N 1
ATOM 628 C CA . ALA A 1 83 ? 8.843 7.736 -8.807 1.00 98.50 83 ALA A CA 1
ATOM 629 C C . ALA A 1 83 ? 8.177 7.772 -7.428 1.00 98.50 83 ALA A C 1
ATOM 631 O O . ALA A 1 83 ? 8.770 8.259 -6.467 1.00 98.50 83 ALA A O 1
ATOM 632 N N . SER A 1 84 ? 6.974 7.209 -7.294 1.00 98.44 84 SER A N 1
ATOM 633 C CA . SER A 1 84 ? 6.245 7.200 -6.017 1.00 98.44 84 SER A CA 1
ATOM 634 C C . SER A 1 84 ? 6.947 6.417 -4.905 1.00 98.44 84 SER A C 1
ATOM 636 O O . SER A 1 84 ? 6.906 6.834 -3.747 1.00 98.44 84 SER A O 1
ATOM 638 N N . LEU A 1 85 ? 7.653 5.329 -5.221 1.00 98.75 85 LEU A N 1
ATOM 639 C CA . LEU A 1 85 ? 8.415 4.580 -4.217 1.00 98.75 85 LEU A CA 1
ATOM 640 C C . LEU A 1 85 ? 9.724 5.278 -3.854 1.00 98.75 85 LEU A C 1
ATOM 642 O O . LEU A 1 85 ? 10.080 5.315 -2.680 1.00 98.75 85 LEU A O 1
ATOM 646 N N . THR A 1 86 ? 10.406 5.896 -4.821 1.00 98.69 86 THR A N 1
ATOM 647 C CA . THR A 1 86 ? 11.567 6.748 -4.542 1.00 98.69 86 THR A CA 1
ATOM 648 C C . THR A 1 86 ? 11.175 7.930 -3.654 1.00 98.69 86 THR A C 1
ATOM 650 O O . THR A 1 86 ? 11.833 8.172 -2.645 1.00 98.69 86 THR A O 1
ATOM 653 N N . ALA A 1 87 ? 10.074 8.619 -3.966 1.00 98.25 87 ALA A N 1
ATOM 654 C CA . ALA A 1 87 ? 9.544 9.710 -3.149 1.00 98.25 87 ALA A CA 1
ATOM 655 C C . ALA A 1 87 ? 9.239 9.252 -1.714 1.00 98.25 87 ALA A C 1
ATOM 657 O O . ALA A 1 87 ? 9.603 9.910 -0.745 1.00 98.25 87 ALA A O 1
ATOM 658 N N . THR A 1 88 ? 8.620 8.083 -1.557 1.00 98.44 88 THR A N 1
ATOM 659 C CA . THR A 1 88 ? 8.303 7.537 -0.229 1.00 98.44 88 THR A CA 1
ATOM 660 C C . THR A 1 88 ? 9.567 7.105 0.529 1.00 98.44 88 THR A C 1
ATOM 662 O O . THR A 1 88 ? 9.694 7.325 1.731 1.00 98.44 88 THR A O 1
ATOM 665 N N . HIS A 1 89 ? 10.559 6.547 -0.170 1.00 98.25 89 HIS A N 1
ATOM 666 C CA . HIS A 1 89 ? 11.853 6.194 0.411 1.00 98.25 89 HIS A CA 1
ATOM 667 C C . HIS A 1 89 ? 12.607 7.413 0.957 1.00 98.25 89 HIS A C 1
ATOM 669 O O . HIS A 1 89 ? 13.209 7.317 2.023 1.00 98.25 89 HIS A O 1
ATOM 675 N N . LEU A 1 90 ? 12.558 8.560 0.275 1.00 97.44 90 LEU A N 1
ATOM 676 C CA . LEU A 1 90 ? 13.178 9.791 0.774 1.00 97.44 90 LEU A CA 1
ATOM 677 C C . LEU A 1 90 ? 12.479 10.305 2.042 1.00 97.44 90 LEU A C 1
ATOM 679 O O . LEU A 1 90 ? 13.154 10.701 2.992 1.00 97.44 90 LEU A O 1
ATOM 683 N N . ALA A 1 91 ? 11.145 10.223 2.098 1.00 97.06 91 ALA A N 1
ATOM 684 C CA . ALA A 1 91 ? 10.359 10.587 3.282 1.00 97.06 91 ALA A CA 1
ATOM 685 C C . ALA A 1 91 ? 10.783 9.828 4.549 1.00 97.06 91 ALA A C 1
ATOM 687 O O . ALA A 1 91 ? 10.820 10.410 5.630 1.00 97.06 91 ALA A O 1
ATOM 688 N N . LYS A 1 92 ? 11.189 8.557 4.421 1.00 94.75 92 LYS A N 1
ATOM 689 C CA . LYS A 1 92 ? 11.726 7.760 5.538 1.00 94.75 92 LYS A CA 1
ATOM 690 C C . LYS A 1 92 ? 12.880 8.467 6.255 1.00 94.75 92 LYS A C 1
ATOM 692 O O . LYS A 1 92 ? 12.921 8.447 7.479 1.00 94.75 92 LYS A O 1
ATOM 697 N N . PHE A 1 93 ? 13.826 9.067 5.529 1.00 93.12 93 PHE A N 1
ATOM 698 C CA . PHE A 1 93 ? 14.975 9.732 6.158 1.00 93.12 93 PHE A CA 1
ATOM 699 C C . PHE A 1 93 ? 14.560 11.001 6.892 1.00 93.12 93 PHE A C 1
ATOM 701 O O . PHE A 1 93 ? 14.976 11.202 8.028 1.00 93.12 93 PHE A O 1
ATOM 708 N N . MET A 1 94 ? 13.686 11.790 6.265 1.00 93.38 94 MET A N 1
ATOM 709 C CA . MET A 1 94 ? 13.110 12.995 6.861 1.00 93.38 94 MET A CA 1
ATOM 710 C C . MET A 1 94 ? 12.347 12.673 8.155 1.00 93.38 94 MET A C 1
ATOM 712 O O . MET A 1 94 ? 12.467 13.392 9.134 1.00 93.38 94 MET A O 1
ATOM 716 N N . LEU A 1 95 ? 11.626 11.550 8.201 1.00 94.75 95 LEU A N 1
ATOM 717 C CA . LEU A 1 95 ? 10.900 11.125 9.399 1.00 94.75 95 LEU A CA 1
ATOM 718 C C . LEU A 1 95 ? 11.786 10.491 10.477 1.00 94.75 95 LEU A C 1
ATOM 720 O O . LEU A 1 95 ? 11.474 10.611 11.660 1.00 94.75 95 LEU A O 1
ATOM 724 N N . ARG A 1 96 ? 12.860 9.785 10.101 1.00 90.56 96 ARG A N 1
ATOM 725 C CA . ARG A 1 96 ? 13.719 9.080 11.067 1.00 90.56 96 ARG A CA 1
ATOM 726 C C . ARG A 1 96 ? 14.580 10.026 11.897 1.00 90.56 96 ARG A C 1
ATOM 728 O O . ARG A 1 96 ? 14.812 9.723 13.065 1.00 90.56 96 ARG A O 1
ATOM 735 N N . ASP A 1 97 ? 15.062 11.124 11.319 1.00 88.19 97 ASP A N 1
ATOM 736 C CA . ASP A 1 97 ? 15.895 12.087 12.042 1.00 88.19 97 ASP A CA 1
ATOM 737 C C . ASP A 1 97 ? 15.057 13.204 12.670 1.00 88.19 97 ASP A C 1
ATOM 739 O O . ASP A 1 97 ? 14.934 14.307 12.146 1.00 88.19 97 ASP A O 1
ATOM 743 N N . GLN A 1 98 ? 14.514 12.905 13.848 1.00 91.62 98 GLN A N 1
ATOM 744 C CA . GLN A 1 98 ? 13.732 13.851 14.647 1.00 91.62 98 GLN A CA 1
ATOM 745 C C . GLN A 1 98 ? 14.594 14.897 15.381 1.00 91.62 98 GLN A C 1
ATOM 747 O O . GLN A 1 98 ? 14.049 15.718 16.117 1.00 91.62 98 GLN A O 1
ATOM 752 N N . THR A 1 99 ? 15.927 14.863 15.237 1.00 92.00 99 THR A N 1
ATOM 753 C CA . THR A 1 99 ? 16.828 15.805 15.924 1.00 92.00 99 THR A CA 1
ATOM 754 C C . THR A 1 99 ? 17.083 17.062 15.101 1.00 92.00 99 THR A C 1
ATOM 756 O O . THR A 1 99 ? 17.200 18.146 15.668 1.00 92.00 99 THR A O 1
ATOM 759 N N . ILE A 1 100 ? 17.136 16.919 13.774 1.00 89.69 100 ILE A N 1
ATOM 760 C CA . ILE A 1 100 ? 17.341 18.030 12.839 1.00 89.69 100 ILE A CA 1
ATOM 761 C C . ILE A 1 100 ? 16.015 18.721 12.533 1.00 89.69 100 ILE A C 1
ATOM 763 O O . ILE A 1 100 ? 15.937 19.948 12.576 1.00 89.69 100 ILE A O 1
ATOM 767 N N . ASP A 1 101 ? 14.981 17.937 12.222 1.00 91.06 101 ASP A N 1
ATOM 768 C CA . ASP A 1 101 ? 13.672 18.454 11.845 1.00 91.06 101 ASP A CA 1
ATOM 769 C C . ASP A 1 101 ? 12.558 17.565 12.413 1.00 91.06 101 ASP A C 1
ATOM 771 O O . ASP A 1 101 ? 12.439 16.384 12.081 1.00 91.06 101 ASP A O 1
ATOM 775 N N . LYS A 1 102 ? 11.735 18.121 13.308 1.00 94.25 102 LYS A N 1
ATOM 776 C CA . LYS A 1 102 ? 10.693 17.370 14.019 1.00 94.25 102 LYS A CA 1
ATOM 777 C C . LYS A 1 102 ? 9.419 17.294 13.181 1.00 94.25 102 LYS A C 1
ATOM 779 O O . LYS A 1 102 ? 8.443 17.995 13.446 1.00 94.25 102 LYS A O 1
ATOM 784 N N . ILE A 1 103 ? 9.447 16.450 12.157 1.00 95.94 103 ILE A N 1
ATOM 785 C CA . ILE A 1 103 ? 8.315 16.251 11.248 1.00 95.94 103 ILE A CA 1
ATOM 786 C C . ILE A 1 103 ? 7.253 15.378 11.923 1.00 95.94 103 ILE A C 1
ATOM 788 O O . ILE A 1 103 ? 7.534 14.242 12.309 1.00 95.94 103 ILE A O 1
ATOM 792 N N . GLU A 1 104 ? 6.028 15.903 12.027 1.00 95.38 104 GLU A N 1
ATOM 793 C CA . GLU A 1 104 ? 4.883 15.234 12.666 1.00 95.38 104 GLU A CA 1
ATOM 794 C C . GLU A 1 104 ? 4.447 13.979 11.894 1.00 95.38 104 GLU A C 1
ATOM 796 O O . GLU A 1 104 ? 4.192 12.921 12.472 1.00 95.38 104 GLU A O 1
ATOM 801 N N . PHE A 1 105 ? 4.346 14.112 10.572 1.00 97.12 105 PHE A N 1
ATOM 802 C CA . PHE A 1 105 ? 3.974 13.059 9.633 1.00 97.12 105 PHE A CA 1
ATOM 803 C C . PHE A 1 105 ? 4.383 13.453 8.207 1.00 97.12 105 PHE A C 1
ATOM 805 O O . PHE A 1 105 ? 4.691 14.613 7.929 1.00 97.12 105 PHE A O 1
ATOM 812 N N . HIS A 1 106 ? 4.372 12.495 7.281 1.00 98.38 106 HIS A N 1
ATOM 813 C CA . HIS A 1 106 ?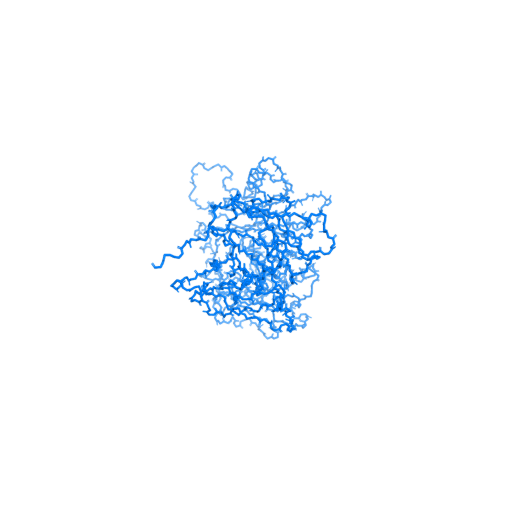 4.647 12.734 5.863 1.00 98.38 106 HIS A CA 1
ATOM 814 C C . HIS A 1 106 ? 3.567 12.106 4.986 1.00 98.38 106 HIS A C 1
ATOM 816 O O . HIS A 1 106 ? 3.315 10.906 5.083 1.00 98.38 106 HIS A O 1
ATOM 822 N N . VAL A 1 107 ? 2.960 12.893 4.100 1.00 98.44 107 VAL A N 1
ATOM 823 C CA . VAL A 1 107 ? 1.983 12.409 3.116 1.00 98.44 107 VAL A CA 1
ATOM 824 C C . VAL A 1 107 ? 2.716 12.090 1.814 1.00 98.44 107 VAL A C 1
ATOM 826 O O . VAL A 1 107 ? 3.195 12.986 1.118 1.00 98.44 107 VAL A O 1
ATOM 829 N N . ALA A 1 108 ? 2.820 10.806 1.481 1.00 98.50 108 ALA A N 1
ATOM 830 C CA . ALA A 1 108 ? 3.420 10.340 0.236 1.00 98.50 108 ALA A CA 1
ATOM 831 C C . ALA A 1 108 ? 2.317 9.959 -0.755 1.00 98.50 108 ALA A C 1
ATOM 833 O O . ALA A 1 108 ? 1.465 9.123 -0.465 1.00 98.50 108 ALA A O 1
ATOM 834 N N . LEU A 1 109 ? 2.338 10.568 -1.937 1.00 98.62 109 LEU A N 1
ATOM 835 C CA . LEU A 1 109 ? 1.330 10.406 -2.982 1.00 98.62 109 LEU A CA 1
ATOM 836 C C . LEU A 1 109 ? 1.987 9.916 -4.276 1.00 98.62 109 LEU A C 1
ATOM 838 O O . LEU A 1 109 ? 3.145 10.210 -4.574 1.00 98.62 109 LEU A O 1
ATOM 842 N N . GLY A 1 110 ? 1.234 9.164 -5.066 1.00 98.19 110 GLY A N 1
ATOM 843 C CA . GLY A 1 110 ? 1.595 8.771 -6.422 1.00 98.19 110 GLY A CA 1
ATOM 844 C C . GLY A 1 110 ? 0.450 9.106 -7.357 1.00 98.19 110 GLY A C 1
ATOM 845 O O . GLY A 1 110 ? -0.714 8.884 -7.015 1.00 98.19 110 GLY A O 1
ATOM 846 N N . ILE A 1 111 ? 0.762 9.660 -8.525 1.00 97.56 111 ILE A N 1
ATOM 847 C CA . ILE A 1 111 ? -0.265 10.011 -9.497 1.00 97.56 111 ILE A CA 1
ATOM 848 C C . ILE A 1 111 ? 0.199 9.782 -10.924 1.00 97.56 111 ILE A C 1
ATOM 850 O O . ILE A 1 111 ? 1.324 10.103 -11.298 1.00 97.56 111 ILE A O 1
ATOM 854 N N . HIS A 1 112 ? -0.719 9.271 -11.730 1.00 96.56 112 HIS A N 1
ATOM 855 C CA . HIS A 1 112 ? -0.607 9.287 -13.172 1.00 96.56 112 HIS A CA 1
ATOM 856 C C . HIS A 1 112 ? -1.984 9.510 -13.795 1.00 96.56 112 HIS A C 1
ATOM 858 O O . HIS A 1 112 ? -2.997 9.151 -13.195 1.00 96.56 112 HIS A O 1
ATOM 864 N N . GLN A 1 113 ? -2.023 10.171 -14.952 1.00 94.94 113 GLN A N 1
ATOM 865 C CA . GLN A 1 113 ? -3.250 10.450 -15.692 1.00 94.94 113 GLN A CA 1
ATOM 866 C C . GLN A 1 113 ? -3.001 10.244 -17.183 1.00 94.94 113 GLN A C 1
ATOM 868 O O . GLN A 1 113 ? -2.059 10.815 -17.730 1.00 94.94 113 GLN A O 1
ATOM 873 N N . CYS A 1 114 ? -3.862 9.470 -17.835 1.00 94.25 114 CYS A N 1
ATOM 874 C CA . CYS A 1 114 ? -3.799 9.199 -19.267 1.00 94.25 114 CYS A CA 1
ATOM 875 C C . CYS A 1 114 ? -4.669 10.216 -20.014 1.00 94.25 114 CYS A C 1
ATOM 877 O O . CYS A 1 114 ? -5.791 9.911 -20.411 1.00 94.25 114 CYS A O 1
ATOM 879 N N . LEU A 1 115 ? -4.170 11.444 -20.176 1.00 93.25 115 LEU A N 1
ATOM 880 C CA . LEU A 1 115 ? -4.967 12.543 -20.743 1.00 93.25 115 LEU A CA 1
ATOM 881 C C . LEU A 1 115 ? -4.773 12.717 -22.249 1.00 93.25 115 LEU A C 1
ATOM 883 O O . LEU A 1 115 ? -5.601 13.344 -22.902 1.00 93.25 115 LEU A O 1
ATOM 887 N N . SER A 1 116 ? -3.685 12.180 -22.798 1.00 91.88 116 SER A N 1
ATOM 888 C CA . SER A 1 116 ? -3.291 12.392 -24.187 1.00 91.88 116 SER A CA 1
ATOM 889 C C . SER A 1 116 ? -3.046 11.066 -24.905 1.00 91.88 116 SER A C 1
ATOM 891 O O . SER A 1 116 ? -2.526 10.127 -24.295 1.00 91.88 116 SER A O 1
ATOM 893 N N . PRO A 1 117 ? -3.366 10.957 -26.209 1.00 91.56 117 PRO A N 1
ATOM 894 C CA . PRO A 1 117 ? -3.030 9.771 -26.988 1.00 91.56 117 PRO A CA 1
ATOM 895 C C . PRO A 1 117 ? -1.528 9.675 -27.303 1.00 91.56 117 PRO A C 1
ATOM 897 O O . PRO A 1 117 ? -1.039 8.584 -27.588 1.00 91.56 117 PRO A O 1
ATOM 900 N N . PHE A 1 118 ? -0.766 10.776 -27.258 1.00 91.50 118 PHE A N 1
ATOM 901 C CA . PHE A 1 118 ? 0.627 10.782 -27.726 1.00 91.50 118 PHE A CA 1
ATOM 902 C C . PHE A 1 118 ? 1.558 9.836 -26.957 1.00 91.50 118 PHE A C 1
ATOM 904 O O . PHE A 1 118 ? 2.323 9.126 -27.614 1.00 91.50 118 PHE A O 1
ATOM 911 N N . PRO A 1 119 ? 1.496 9.726 -25.616 1.00 91.38 119 PRO A N 1
ATOM 912 C CA . PRO A 1 119 ? 2.329 8.752 -24.923 1.00 91.38 119 PRO A CA 1
ATOM 913 C C . PRO A 1 119 ? 1.932 7.302 -25.243 1.00 91.38 119 PRO A C 1
ATOM 915 O O . PRO A 1 119 ? 2.809 6.446 -25.297 1.00 91.38 119 PRO A O 1
ATOM 918 N N . PHE A 1 120 ? 0.659 7.012 -25.554 1.00 91.69 120 PHE A N 1
ATOM 919 C CA . PHE A 1 120 ? 0.273 5.686 -26.063 1.00 91.69 120 PHE A CA 1
ATOM 920 C C . PHE A 1 120 ? 0.934 5.395 -27.412 1.00 91.69 120 PHE A C 1
ATOM 922 O O . PHE A 1 120 ? 1.450 4.296 -27.611 1.00 91.69 120 PHE A O 1
ATOM 929 N N . VAL A 1 121 ? 0.964 6.376 -28.321 1.00 91.88 121 VAL A N 1
ATOM 930 C CA . VAL A 1 121 ? 1.647 6.248 -29.619 1.00 91.88 121 VAL A CA 1
ATOM 931 C C . VAL A 1 121 ? 3.145 6.016 -29.420 1.00 91.88 121 VAL A C 1
ATOM 933 O O . VAL A 1 121 ? 3.685 5.056 -29.967 1.00 91.88 121 VAL A O 1
ATOM 936 N N . GLY A 1 122 ? 3.807 6.831 -28.593 1.00 89.94 122 GLY A N 1
ATOM 937 C CA . GLY A 1 122 ? 5.239 6.695 -28.308 1.00 89.94 122 GLY A CA 1
ATOM 938 C C . GLY A 1 122 ? 5.592 5.335 -27.701 1.00 89.94 122 GLY A C 1
ATOM 939 O O . GLY A 1 122 ? 6.486 4.650 -28.191 1.00 89.94 122 GLY A O 1
ATOM 940 N N . SER A 1 123 ? 4.838 4.886 -26.695 1.00 88.38 123 SER A N 1
ATOM 941 C CA . SER A 1 123 ? 5.054 3.573 -26.076 1.00 88.38 123 SER A CA 1
ATOM 942 C C . SER A 1 123 ? 4.654 2.393 -26.974 1.00 88.38 123 SER A C 1
ATOM 944 O O . SER A 1 123 ? 5.119 1.274 -26.758 1.00 88.38 123 SER A O 1
ATOM 946 N N . SER A 1 124 ? 3.796 2.604 -27.977 1.00 88.75 124 SER A N 1
ATOM 947 C CA . SER A 1 124 ? 3.495 1.594 -29.005 1.00 88.75 124 SER A CA 1
ATOM 948 C C . SER A 1 124 ? 4.654 1.447 -29.992 1.00 88.75 124 SER A C 1
ATOM 950 O O . SER A 1 124 ? 5.020 0.327 -30.339 1.00 88.75 124 SER A O 1
ATOM 952 N N . GLN A 1 125 ? 5.276 2.562 -30.395 1.00 89.88 125 GLN A N 1
ATOM 953 C CA . GLN A 1 125 ? 6.443 2.569 -31.288 1.00 89.88 125 GLN A CA 1
ATOM 954 C C . GLN A 1 125 ? 7.667 1.880 -30.673 1.00 89.88 125 GLN A C 1
ATOM 956 O O . GLN A 1 125 ? 8.490 1.330 -31.398 1.00 89.88 125 GLN A O 1
ATOM 961 N N . THR A 1 126 ? 7.781 1.876 -29.343 1.00 86.00 126 THR A N 1
ATOM 962 C CA . THR A 1 126 ? 8.847 1.175 -28.610 1.00 86.00 126 THR A CA 1
ATOM 963 C C . THR A 1 126 ? 8.445 -0.221 -28.126 1.00 86.00 126 THR A C 1
ATOM 965 O O . THR A 1 126 ? 9.194 -0.838 -27.371 1.00 86.00 126 THR A O 1
ATOM 968 N N . HIS A 1 127 ? 7.279 -0.731 -28.544 1.00 86.81 127 HIS A N 1
ATOM 969 C CA . HIS A 1 127 ? 6.749 -2.046 -28.160 1.00 86.81 127 HIS A CA 1
ATOM 970 C C . HIS A 1 127 ? 6.647 -2.273 -26.639 1.00 86.81 127 HIS A C 1
ATOM 972 O O . HIS A 1 127 ? 6.786 -3.394 -26.154 1.00 86.81 127 HIS A O 1
ATOM 978 N N . MET A 1 128 ? 6.397 -1.209 -25.869 1.00 88.25 128 MET A N 1
ATOM 979 C CA . MET A 1 128 ? 6.244 -1.281 -24.410 1.00 88.25 128 MET A CA 1
ATOM 980 C C . MET A 1 128 ? 4.799 -1.564 -23.978 1.00 88.25 128 MET A C 1
ATOM 982 O O . MET A 1 128 ? 4.571 -2.014 -22.854 1.00 88.25 128 MET A O 1
ATOM 986 N N . THR A 1 129 ? 3.823 -1.293 -24.850 1.00 91.56 129 THR A N 1
ATOM 987 C CA . THR A 1 129 ? 2.396 -1.340 -24.509 1.00 91.56 129 THR A CA 1
ATOM 988 C C . THR A 1 129 ? 1.679 -2.579 -25.023 1.00 91.56 129 THR A C 1
ATOM 990 O O . THR A 1 129 ? 1.986 -3.126 -26.078 1.00 91.56 129 THR A O 1
ATOM 993 N N . SER A 1 130 ? 0.670 -3.002 -24.268 1.00 93.62 130 SER A N 1
ATOM 994 C CA . SER A 1 130 ? -0.288 -4.031 -24.655 1.00 93.62 130 SER A CA 1
ATOM 995 C C . SER A 1 130 ? -1.666 -3.705 -24.064 1.00 93.62 130 SER A C 1
ATOM 997 O O . SER A 1 130 ? -1.807 -2.806 -23.238 1.00 93.62 130 SER A O 1
ATOM 999 N N . ALA A 1 131 ? -2.706 -4.444 -24.458 1.00 92.00 131 ALA A N 1
ATOM 1000 C CA . ALA A 1 131 ? -4.060 -4.206 -23.952 1.00 92.00 131 ALA A CA 1
ATOM 1001 C C . ALA A 1 131 ? -4.234 -4.523 -22.451 1.00 92.00 131 ALA A C 1
ATOM 1003 O O . ALA A 1 131 ? -5.223 -4.106 -21.857 1.00 92.00 131 ALA A O 1
ATOM 1004 N N . ARG A 1 132 ? -3.344 -5.325 -21.845 1.00 95.62 132 ARG A N 1
ATOM 1005 C CA . ARG A 1 132 ? -3.422 -5.757 -20.435 1.00 95.62 132 ARG A CA 1
ATOM 1006 C C . ARG A 1 132 ? -2.033 -6.093 -19.912 1.00 95.62 132 ARG A C 1
ATOM 1008 O O . ARG A 1 132 ? -1.277 -6.751 -20.615 1.00 95.62 132 ARG A O 1
ATOM 1015 N N . CYS A 1 133 ? -1.742 -5.794 -18.652 1.00 96.75 133 CYS A N 1
ATOM 1016 C CA . CYS A 1 133 ? -0.544 -6.321 -17.994 1.00 96.75 133 CYS A CA 1
ATOM 1017 C C . CYS A 1 133 ? -0.726 -7.827 -17.732 1.00 96.75 133 CYS A C 1
ATOM 1019 O O . CYS A 1 133 ? -1.291 -8.227 -16.715 1.00 96.75 133 CYS A O 1
ATOM 1021 N N . ARG A 1 134 ? -0.300 -8.677 -18.672 1.00 97.12 134 ARG A N 1
ATOM 1022 C CA . ARG A 1 134 ? -0.382 -10.146 -18.554 1.00 97.12 134 ARG A CA 1
ATOM 1023 C C . ARG A 1 134 ? 0.834 -10.696 -17.814 1.00 97.12 134 ARG A C 1
ATOM 1025 O O . ARG A 1 134 ? 1.557 -11.542 -18.335 1.00 97.12 134 ARG A O 1
ATOM 1032 N N . THR A 1 135 ? 1.087 -10.155 -16.632 1.00 96.81 135 THR A N 1
ATOM 1033 C CA . THR A 1 135 ? 2.281 -10.449 -15.844 1.00 96.81 135 THR A CA 1
ATOM 1034 C C . THR A 1 135 ? 2.416 -11.942 -15.577 1.00 96.81 135 THR A C 1
ATOM 1036 O O . THR A 1 135 ? 1.445 -12.617 -15.240 1.00 96.81 135 THR A O 1
ATOM 1039 N N . PHE A 1 136 ? 3.626 -12.455 -15.793 1.00 96.81 136 PHE A N 1
ATOM 1040 C CA . PHE A 1 136 ? 4.017 -13.863 -15.705 1.00 96.81 136 PHE A CA 1
ATOM 1041 C C . PHE A 1 136 ? 3.377 -14.800 -16.733 1.00 96.81 136 PHE A C 1
ATOM 1043 O O . PHE A 1 136 ? 3.692 -15.988 -16.743 1.00 96.81 136 PHE A O 1
ATOM 1050 N N . ASN A 1 137 ? 2.502 -14.313 -17.614 1.00 96.75 137 ASN A N 1
ATOM 1051 C CA . ASN A 1 137 ? 1.831 -15.152 -18.597 1.00 96.75 137 ASN A CA 1
ATOM 1052 C C . ASN A 1 137 ? 2.710 -15.413 -19.835 1.00 96.75 137 ASN A C 1
ATOM 1054 O O . ASN A 1 137 ? 3.473 -14.551 -20.257 1.00 96.75 137 ASN A O 1
ATOM 1058 N N . ALA A 1 138 ? 2.532 -16.561 -20.494 1.00 95.88 138 ALA A N 1
ATOM 1059 C CA . ALA A 1 138 ? 3.195 -16.901 -21.758 1.00 95.88 138 ALA A CA 1
ATOM 1060 C C . ALA A 1 138 ? 2.963 -15.878 -22.881 1.00 95.88 138 ALA A C 1
ATOM 1062 O O . ALA A 1 138 ? 3.797 -15.741 -23.769 1.00 95.88 138 ALA A O 1
ATOM 1063 N N . THR A 1 139 ? 1.853 -15.138 -22.829 1.00 95.69 139 THR A N 1
ATOM 1064 C CA . THR A 1 139 ? 1.513 -14.091 -23.805 1.00 95.69 139 THR A CA 1
ATOM 1065 C C . THR A 1 139 ? 1.814 -12.671 -23.310 1.00 95.69 139 THR A C 1
ATOM 1067 O O . THR A 1 139 ? 1.241 -11.707 -23.823 1.00 95.69 139 THR A O 1
ATOM 1070 N N . ALA A 1 140 ? 2.676 -12.532 -22.297 1.00 95.50 140 ALA A N 1
ATOM 1071 C CA . ALA A 1 140 ? 3.220 -11.257 -21.834 1.00 95.50 140 ALA A CA 1
ATOM 1072 C C . ALA A 1 140 ? 3.898 -10.503 -22.993 1.00 95.50 140 ALA A C 1
ATOM 1074 O O . ALA A 1 140 ? 4.838 -11.007 -23.608 1.00 95.50 140 ALA A O 1
ATOM 1075 N N . GLY A 1 141 ? 3.415 -9.297 -23.301 1.00 93.12 141 GLY A N 1
ATOM 1076 C CA . GLY A 1 141 ? 3.847 -8.520 -24.469 1.00 93.12 141 GLY A CA 1
ATOM 1077 C C . GLY A 1 141 ? 3.970 -7.017 -24.226 1.00 93.12 141 GLY A C 1
ATOM 1078 O O . GLY A 1 141 ? 4.003 -6.261 -25.186 1.00 93.12 141 GLY A O 1
ATOM 1079 N N . GLY A 1 142 ? 3.984 -6.577 -22.967 1.00 94.12 142 GLY A N 1
ATOM 1080 C CA . GLY A 1 142 ? 3.958 -5.164 -22.586 1.00 94.12 142 GLY A CA 1
ATOM 1081 C C . GLY A 1 142 ? 2.846 -4.859 -21.588 1.00 94.12 142 GLY A C 1
ATOM 1082 O O . GLY A 1 142 ? 2.048 -5.732 -21.237 1.00 94.12 142 GLY A O 1
ATOM 1083 N N . TYR A 1 143 ? 2.759 -3.602 -21.166 1.00 95.44 143 TYR A N 1
ATOM 1084 C CA . TYR A 1 143 ? 1.808 -3.155 -20.148 1.00 95.44 143 TYR A CA 1
ATOM 1085 C C . TYR A 1 143 ? 0.666 -2.315 -20.729 1.00 95.44 143 TYR A C 1
ATOM 1087 O O . TYR A 1 143 ? 0.818 -1.631 -21.737 1.00 95.44 143 TYR A O 1
ATOM 1095 N N . MET A 1 144 ? -0.479 -2.314 -20.050 1.00 95.38 144 MET A N 1
ATOM 1096 C CA . MET A 1 144 ? -1.534 -1.325 -20.288 1.00 95.38 144 MET A CA 1
ATOM 1097 C C . MET A 1 144 ? -1.244 -0.090 -19.442 1.00 95.38 144 MET A C 1
ATOM 1099 O O . MET A 1 144 ? -0.980 -0.246 -18.251 1.00 95.38 144 MET A O 1
ATOM 1103 N N . ARG A 1 145 ? -1.297 1.122 -20.004 1.00 94.94 145 ARG A N 1
ATOM 1104 C CA . ARG A 1 145 ? -1.226 2.343 -19.181 1.00 94.94 145 ARG A CA 1
ATOM 1105 C C . ARG A 1 145 ? -2.486 2.423 -18.320 1.00 94.94 145 ARG A C 1
ATOM 1107 O O . ARG A 1 145 ? -3.585 2.222 -18.830 1.00 94.94 145 ARG A O 1
ATOM 1114 N N . GLY A 1 146 ? -2.321 2.665 -17.026 1.00 94.62 146 GLY A N 1
ATOM 1115 C CA . GLY A 1 146 ? -3.432 2.822 -16.088 1.00 94.62 146 GLY A CA 1
ATOM 1116 C C . GLY A 1 146 ? -3.489 4.241 -15.549 1.00 94.62 146 GLY A C 1
ATOM 1117 O O . GLY A 1 146 ? -2.474 4.916 -15.503 1.00 94.62 146 GLY A O 1
ATOM 1118 N N . ASP A 1 147 ? -4.657 4.690 -15.118 1.00 95.06 147 ASP A N 1
ATOM 1119 C CA . ASP A 1 147 ? -4.872 6.030 -14.576 1.00 95.06 147 ASP A CA 1
ATOM 1120 C C . ASP A 1 147 ? -5.211 5.928 -13.079 1.00 95.06 147 ASP A C 1
ATOM 1122 O O . ASP A 1 147 ? -5.926 5.012 -12.667 1.00 95.06 147 ASP A O 1
ATOM 1126 N N . GLY A 1 148 ? -4.686 6.828 -12.245 1.00 96.31 148 GLY A N 1
ATOM 1127 C CA . GLY A 1 148 ? -5.084 6.893 -10.843 1.00 96.31 148 GLY A CA 1
ATOM 1128 C C . GLY A 1 148 ? -4.200 7.761 -9.956 1.00 96.31 148 GLY A C 1
ATOM 1129 O O . GLY A 1 148 ? -3.089 8.160 -10.313 1.00 96.31 148 GLY A O 1
ATOM 1130 N N . CYS A 1 149 ? -4.711 8.032 -8.757 1.00 97.88 149 CYS A N 1
ATOM 1131 C CA . CYS A 1 149 ? -3.983 8.673 -7.672 1.00 97.88 149 CYS A CA 1
ATOM 1132 C C . CYS A 1 149 ? -4.214 7.897 -6.376 1.00 97.88 149 CYS A C 1
ATOM 1134 O O . CYS A 1 149 ? -5.337 7.504 -6.067 1.00 97.88 149 CYS A O 1
ATOM 1136 N N . SER A 1 150 ? -3.144 7.668 -5.628 1.00 97.50 150 SER A N 1
ATOM 1137 C CA . SER A 1 150 ? -3.173 6.998 -4.332 1.00 97.50 150 SER A CA 1
ATOM 1138 C C . SER A 1 150 ? -2.149 7.639 -3.405 1.00 97.50 150 SER A C 1
ATOM 1140 O O . SER A 1 150 ? -1.259 8.366 -3.853 1.00 97.50 150 SER A O 1
ATOM 1142 N N . GLY A 1 151 ? -2.286 7.401 -2.104 1.00 97.31 151 GLY A N 1
ATOM 1143 C CA . GLY A 1 151 ? -1.366 7.931 -1.111 1.00 97.31 151 GLY A CA 1
ATOM 1144 C C . GLY A 1 151 ? -1.405 7.167 0.194 1.00 97.31 151 GLY A C 1
ATOM 1145 O O . GLY A 1 151 ? -2.338 6.405 0.450 1.00 97.31 151 GLY A O 1
ATOM 1146 N N . LEU A 1 152 ? -0.378 7.408 0.995 1.00 97.44 152 LEU A N 1
ATOM 1147 C CA . LEU A 1 152 ? -0.236 6.924 2.356 1.00 97.44 152 LEU A CA 1
ATOM 1148 C C . LEU A 1 152 ? 0.331 8.034 3.243 1.00 97.44 152 LEU A C 1
ATOM 1150 O O . LEU A 1 152 ? 1.070 8.908 2.778 1.00 97.44 152 LEU A O 1
ATOM 1154 N N . THR A 1 153 ? 0.012 7.968 4.530 1.00 97.69 153 THR A N 1
ATOM 1155 C CA . THR A 1 153 ? 0.643 8.794 5.559 1.00 97.69 153 THR A CA 1
ATOM 1156 C C . THR A 1 153 ? 1.662 7.949 6.310 1.00 97.69 153 THR A C 1
ATOM 1158 O O . THR A 1 153 ? 1.354 6.854 6.773 1.00 97.69 153 THR A O 1
ATOM 1161 N N . LEU A 1 154 ? 2.872 8.476 6.463 1.00 97.31 154 LEU A N 1
ATOM 1162 C CA . LEU A 1 154 ? 3.924 7.908 7.295 1.00 97.31 154 LEU A CA 1
ATOM 1163 C C . LEU A 1 154 ? 4.059 8.731 8.578 1.00 97.31 154 LEU A C 1
ATOM 1165 O O . LEU A 1 154 ? 4.127 9.959 8.519 1.00 97.31 154 LEU A O 1
ATOM 1169 N N . LYS A 1 155 ? 4.156 8.057 9.723 1.00 95.62 155 LYS A N 1
ATOM 1170 C CA . LYS A 1 155 ? 4.495 8.663 11.017 1.00 95.62 155 LYS A CA 1
ATOM 1171 C C . LYS A 1 155 ? 5.754 7.997 11.579 1.00 95.62 155 LYS A C 1
ATOM 1173 O O . LYS A 1 155 ? 5.968 6.810 11.322 1.00 95.62 155 LYS A O 1
ATOM 1178 N N . PRO A 1 156 ? 6.609 8.737 12.299 1.00 93.00 156 PRO A N 1
ATOM 1179 C CA . PRO A 1 156 ? 7.746 8.151 12.986 1.00 93.00 156 PRO A CA 1
ATOM 1180 C C . PRO A 1 156 ? 7.294 7.492 14.296 1.00 93.00 156 PRO A C 1
ATOM 1182 O O . PRO A 1 156 ? 6.346 7.943 14.936 1.00 93.00 156 PRO A O 1
ATOM 1185 N N . GLY A 1 157 ? 8.024 6.466 14.727 1.00 86.94 157 GLY A N 1
ATOM 1186 C CA . GLY A 1 157 ? 7.779 5.784 15.999 1.00 86.94 157 GLY A CA 1
ATOM 1187 C C . GLY A 1 157 ? 6.845 4.580 15.894 1.00 86.94 157 GLY A C 1
ATOM 1188 O O . GLY A 1 157 ? 6.393 4.210 14.812 1.00 86.94 157 GLY A O 1
ATOM 1189 N N . ASP A 1 158 ? 6.617 3.944 17.041 1.00 84.56 158 ASP A N 1
ATOM 1190 C CA . ASP A 1 158 ? 5.708 2.811 17.163 1.00 84.56 158 ASP A CA 1
ATOM 1191 C C . ASP A 1 158 ? 4.346 3.291 17.681 1.00 84.56 158 ASP A C 1
ATOM 1193 O O . ASP A 1 158 ? 4.244 3.780 18.805 1.00 84.56 158 ASP A O 1
ATOM 1197 N N . LEU A 1 159 ? 3.322 3.206 16.830 1.00 88.19 159 LEU A N 1
ATOM 1198 C CA . LEU A 1 159 ? 1.975 3.731 17.076 1.00 88.19 159 LEU A CA 1
ATOM 1199 C C . LEU A 1 159 ? 0.947 2.594 16.944 1.00 88.19 159 LEU A C 1
ATOM 1201 O O . LEU A 1 159 ? 0.246 2.537 15.934 1.00 88.19 159 LEU A O 1
ATOM 1205 N N . PRO A 1 160 ? 0.884 1.646 17.898 1.00 84.88 160 PRO A N 1
ATOM 1206 C CA . PRO A 1 160 ? 0.077 0.428 17.770 1.00 84.88 160 PRO A CA 1
ATOM 1207 C C . PRO A 1 160 ? -1.404 0.692 17.490 1.00 84.88 160 PRO A C 1
ATOM 1209 O O . PRO A 1 160 ? -1.985 -0.009 16.669 1.00 84.88 160 PRO A O 1
ATOM 1212 N N . ASP A 1 161 ? -1.974 1.735 18.094 1.00 85.62 161 ASP A N 1
ATOM 1213 C CA . ASP A 1 161 ? -3.405 2.041 17.981 1.00 85.62 161 ASP A CA 1
ATOM 1214 C C . ASP A 1 161 ? -3.774 2.795 16.690 1.00 85.62 161 ASP A C 1
ATOM 1216 O O . ASP A 1 161 ? -4.942 2.865 16.316 1.00 85.62 161 ASP A O 1
ATOM 1220 N N . GLU A 1 162 ? -2.787 3.368 15.993 1.00 85.81 162 GLU A N 1
ATOM 1221 C CA . GLU A 1 162 ? -3.003 4.175 14.782 1.00 85.81 162 GLU A CA 1
ATOM 1222 C C . GLU A 1 162 ? -2.438 3.524 13.510 1.00 85.81 162 GLU A C 1
ATOM 1224 O O . GLU A 1 162 ? -2.798 3.918 12.397 1.00 85.81 162 GLU A O 1
ATOM 1229 N N . ARG A 1 163 ? -1.502 2.574 13.638 1.00 91.12 163 ARG A N 1
ATOM 1230 C CA . ARG A 1 163 ? -0.750 2.039 12.497 1.00 91.12 163 ARG A CA 1
ATOM 1231 C C . ARG A 1 163 ? -1.572 1.020 11.709 1.00 91.12 163 ARG A C 1
ATOM 1233 O O . ARG A 1 163 ? -2.045 0.022 12.239 1.00 91.12 163 ARG A O 1
ATOM 1240 N N . ASP A 1 164 ? -1.627 1.208 10.396 1.00 93.56 164 ASP A N 1
ATOM 1241 C CA . ASP A 1 164 ? -2.115 0.178 9.473 1.00 93.56 164 ASP A CA 1
ATOM 1242 C C . ASP A 1 164 ? -1.038 -0.885 9.171 1.00 93.56 164 ASP A C 1
ATOM 1244 O O . ASP A 1 164 ? -1.355 -2.045 8.917 1.00 93.56 164 ASP A O 1
ATOM 1248 N N . ALA A 1 165 ? 0.235 -0.478 9.149 1.00 96.12 165 ALA A N 1
ATOM 1249 C CA . ALA A 1 165 ? 1.401 -1.318 8.878 1.00 96.12 165 ALA A CA 1
ATOM 1250 C C . ALA A 1 165 ? 2.694 -0.604 9.315 1.00 96.12 165 ALA A C 1
ATOM 1252 O O . ALA A 1 165 ? 2.716 0.614 9.498 1.00 96.12 165 ALA A O 1
ATOM 1253 N N . ILE A 1 166 ? 3.796 -1.347 9.410 1.00 96.88 166 ILE A N 1
ATOM 1254 C CA . ILE A 1 166 ? 5.148 -0.830 9.649 1.00 96.88 166 ILE A CA 1
ATOM 1255 C C . ILE A 1 166 ? 5.934 -0.827 8.338 1.00 96.88 166 ILE A C 1
ATOM 1257 O O . ILE A 1 166 ? 6.130 -1.870 7.716 1.00 96.88 166 ILE A O 1
ATOM 1261 N N . TRP A 1 167 ? 6.471 0.333 7.957 1.00 97.25 167 TRP A N 1
ATOM 1262 C CA . TRP A 1 167 ? 7.491 0.437 6.911 1.00 97.25 167 TRP A CA 1
ATOM 1263 C C . TRP A 1 167 ? 8.831 -0.090 7.448 1.00 97.25 167 TRP A C 1
ATOM 1265 O O . TRP A 1 167 ? 9.591 0.648 8.077 1.00 97.25 167 TRP A O 1
ATOM 1275 N N . ARG A 1 168 ? 9.127 -1.380 7.247 1.00 96.06 168 ARG A N 1
ATOM 1276 C CA . ARG A 1 168 ? 10.304 -2.038 7.847 1.00 96.06 168 ARG A CA 1
ATOM 1277 C C . ARG A 1 168 ? 11.618 -1.642 7.195 1.00 96.06 168 ARG A C 1
ATOM 1279 O O . ARG A 1 168 ? 12.625 -1.513 7.881 1.00 96.06 168 ARG A O 1
ATOM 1286 N N . GLY A 1 169 ? 11.620 -1.461 5.881 1.00 97.50 169 GLY A N 1
ATOM 1287 C CA . GLY A 1 169 ? 12.834 -1.138 5.141 1.00 97.50 169 GLY A CA 1
ATOM 1288 C C . GLY A 1 169 ? 12.532 -0.738 3.709 1.00 97.50 169 GLY A C 1
ATOM 1289 O O . GLY A 1 169 ? 11.518 -1.136 3.139 1.00 97.50 169 GLY A O 1
ATOM 1290 N N . SER A 1 170 ? 13.403 0.075 3.122 1.00 98.62 170 SER A N 1
ATOM 1291 C CA . SER A 1 170 ? 13.331 0.415 1.705 1.00 98.62 170 SER A CA 1
ATOM 1292 C C . SER A 1 170 ? 14.659 0.894 1.158 1.00 98.62 170 SER A C 1
ATOM 1294 O O . SER A 1 170 ? 15.396 1.608 1.834 1.00 98.62 170 SER A O 1
ATOM 1296 N N . MET A 1 171 ? 14.931 0.587 -0.105 1.00 98.62 171 MET A N 1
ATOM 1297 C CA . MET A 1 171 ? 16.156 0.989 -0.789 1.00 98.62 171 MET A CA 1
ATOM 1298 C C . MET A 1 171 ? 15.873 1.486 -2.195 1.00 98.62 171 MET A C 1
ATOM 1300 O O . MET A 1 171 ? 14.950 1.013 -2.858 1.00 98.62 171 MET A O 1
ATOM 1304 N N . VAL A 1 172 ? 16.703 2.426 -2.643 1.00 98.62 172 VAL A N 1
ATOM 1305 C CA . VAL A 1 172 ? 16.742 2.926 -4.017 1.00 98.62 172 VAL A CA 1
ATOM 1306 C C . VAL A 1 172 ? 18.153 2.726 -4.568 1.00 98.62 172 VAL A C 1
ATOM 1308 O O . VAL A 1 172 ? 19.138 2.897 -3.852 1.00 98.62 172 VAL A O 1
ATOM 1311 N N . GLY A 1 173 ? 18.255 2.332 -5.833 1.00 97.94 173 GLY A N 1
ATOM 1312 C CA . GLY A 1 173 ? 19.514 2.108 -6.541 1.00 97.94 173 GLY A CA 1
ATOM 1313 C C . GLY A 1 173 ? 19.391 2.429 -8.027 1.00 97.94 173 GLY A C 1
ATOM 1314 O O . GLY A 1 173 ? 18.321 2.820 -8.490 1.00 97.94 173 GLY A O 1
ATOM 1315 N N . GLN A 1 174 ? 20.477 2.261 -8.781 1.00 97.56 174 GLN A N 1
ATOM 1316 C CA . GLN A 1 174 ? 20.497 2.525 -10.221 1.00 97.56 174 GLN A CA 1
ATOM 1317 C C . GLN A 1 174 ? 21.236 1.406 -10.972 1.00 97.56 174 GLN A C 1
ATOM 1319 O O . GLN A 1 174 ? 22.178 0.820 -10.442 1.00 97.56 174 GLN A O 1
ATOM 1324 N N . ASN A 1 175 ? 20.787 1.091 -12.190 1.00 97.06 175 ASN A N 1
ATOM 1325 C CA . ASN A 1 175 ? 21.314 -0.004 -13.019 1.00 97.06 175 ASN A CA 1
ATOM 1326 C C . ASN A 1 175 ? 22.787 0.141 -13.447 1.00 97.06 175 ASN A C 1
ATOM 1328 O O . ASN A 1 175 ? 23.403 -0.822 -13.901 1.00 97.06 175 ASN A O 1
ATOM 1332 N N . GLY A 1 176 ? 23.338 1.345 -13.373 1.00 95.50 176 GLY A N 1
ATOM 1333 C CA . GLY A 1 176 ? 24.591 1.751 -13.984 1.00 95.50 176 GLY A CA 1
ATOM 1334 C C . GLY A 1 176 ? 24.572 1.568 -15.501 1.00 95.50 176 GLY A C 1
ATOM 1335 O O . GLY A 1 176 ? 23.579 1.820 -16.188 1.00 95.50 176 GLY A O 1
ATOM 1336 N N . LYS A 1 177 ? 25.704 1.103 -16.030 1.00 94.06 177 LYS A N 1
ATOM 1337 C CA . LYS A 1 177 ? 25.828 0.694 -17.428 1.00 94.06 177 LYS A CA 1
ATOM 1338 C C . LYS A 1 177 ? 25.155 -0.671 -17.628 1.00 94.06 177 LYS A C 1
ATOM 1340 O O . LYS A 1 177 ? 25.664 -1.688 -17.169 1.00 94.06 177 LYS A O 1
ATOM 1345 N N . SER A 1 178 ? 24.047 -0.686 -18.362 1.00 91.19 178 SER A N 1
ATOM 1346 C CA . SER A 1 178 ? 23.312 -1.881 -18.804 1.00 91.19 178 SER A CA 1
ATOM 1347 C C . SER A 1 178 ? 23.432 -2.091 -20.323 1.00 91.19 178 SER A C 1
ATOM 1349 O O . SER A 1 178 ? 24.072 -1.299 -21.023 1.00 91.19 178 SER A O 1
ATOM 1351 N N . ALA A 1 179 ? 22.824 -3.166 -20.843 1.00 90.94 179 ALA A N 1
ATOM 1352 C CA . ALA A 1 179 ? 22.836 -3.496 -22.274 1.00 90.94 179 ALA A CA 1
ATOM 1353 C C . ALA A 1 179 ? 22.284 -2.354 -23.150 1.00 90.94 179 ALA A C 1
ATOM 1355 O O . ALA A 1 179 ? 22.867 -2.011 -24.175 1.00 90.94 179 ALA A O 1
ATOM 1356 N N . THR A 1 180 ? 21.199 -1.721 -22.706 1.00 92.38 180 THR A N 1
ATOM 1357 C CA . THR A 1 180 ? 20.669 -0.464 -23.249 1.00 92.38 180 THR A CA 1
ATOM 1358 C C . THR A 1 180 ? 20.208 0.422 -22.093 1.00 92.38 180 THR A C 1
ATOM 1360 O O . THR A 1 180 ? 20.063 -0.063 -20.968 1.00 92.38 180 THR A O 1
ATOM 1363 N N . LEU A 1 181 ? 19.954 1.709 -22.360 1.00 90.81 181 LEU A N 1
ATOM 1364 C CA . LEU A 1 181 ? 19.436 2.650 -21.356 1.00 90.81 181 LEU A CA 1
ATOM 1365 C C . LEU A 1 181 ? 18.150 2.142 -20.688 1.00 90.81 181 LEU A C 1
ATOM 1367 O O . LEU A 1 181 ? 17.950 2.368 -19.501 1.00 90.81 181 LEU A O 1
ATOM 1371 N N . THR A 1 182 ? 17.307 1.447 -21.454 1.00 91.44 182 THR A N 1
ATOM 1372 C CA . THR A 1 182 ? 15.986 0.987 -21.015 1.00 91.44 182 THR A CA 1
ATOM 1373 C C . THR A 1 182 ? 15.930 -0.488 -20.632 1.00 91.44 182 THR A C 1
ATOM 1375 O O . THR A 1 182 ? 14.884 -0.972 -20.199 1.00 91.44 182 THR A O 1
ATOM 1378 N N . ALA A 1 183 ? 17.039 -1.219 -20.776 1.00 91.56 183 ALA A N 1
ATOM 1379 C CA . ALA A 1 183 ? 17.103 -2.618 -20.386 1.00 91.56 183 ALA A CA 1
ATOM 1380 C C . ALA A 1 183 ? 17.132 -2.751 -18.851 1.00 91.56 183 ALA A C 1
ATOM 1382 O O . ALA A 1 183 ? 17.946 -2.089 -18.195 1.00 91.56 183 ALA A O 1
ATOM 1383 N N . PRO A 1 184 ? 16.304 -3.634 -18.263 1.00 93.31 184 PRO A N 1
ATOM 1384 C CA . PRO A 1 184 ? 16.402 -3.956 -16.844 1.00 93.31 184 PRO A CA 1
ATOM 1385 C C . PRO A 1 184 ? 17.734 -4.656 -16.528 1.00 93.31 184 PRO A C 1
ATOM 1387 O O . PRO A 1 184 ? 18.335 -5.303 -17.388 1.00 93.31 184 PRO A O 1
ATOM 1390 N N . ASN A 1 185 ? 18.187 -4.552 -15.276 1.00 96.75 185 ASN A N 1
ATOM 1391 C CA . ASN A 1 185 ? 19.417 -5.181 -14.795 1.00 96.75 185 ASN A CA 1
ATOM 1392 C C . ASN A 1 185 ? 19.124 -6.032 -13.549 1.00 96.75 185 ASN A C 1
ATOM 1394 O O . ASN A 1 185 ? 18.884 -5.494 -12.469 1.00 96.75 185 ASN A O 1
ATOM 1398 N N . GLY A 1 186 ? 19.166 -7.359 -13.702 1.00 97.12 186 GLY A N 1
ATOM 1399 C CA . GLY A 1 186 ? 18.882 -8.299 -12.612 1.00 97.12 186 GLY A CA 1
ATOM 1400 C C . GLY A 1 186 ? 19.839 -8.164 -11.424 1.00 97.12 186 GLY A C 1
ATOM 1401 O O . GLY A 1 186 ? 19.389 -8.187 -10.287 1.00 97.12 186 GLY A O 1
ATOM 1402 N N . ILE A 1 187 ? 21.134 -7.917 -11.657 1.00 97.94 187 ILE A N 1
ATOM 1403 C CA . ILE A 1 187 ? 22.133 -7.754 -10.582 1.00 97.94 187 ILE A CA 1
ATOM 1404 C C . ILE A 1 187 ? 21.817 -6.509 -9.744 1.00 97.94 187 ILE A C 1
ATOM 1406 O O . ILE A 1 187 ? 21.847 -6.552 -8.516 1.00 97.94 187 ILE A O 1
ATOM 1410 N N . SER A 1 188 ? 21.457 -5.401 -10.393 1.00 98.25 188 SER A N 1
ATOM 1411 C CA . SER A 1 188 ? 21.066 -4.174 -9.692 1.00 98.25 188 SER A CA 1
ATOM 1412 C C . SER A 1 188 ? 19.745 -4.330 -8.932 1.00 98.25 188 SER A C 1
ATOM 1414 O O . SER A 1 188 ? 19.575 -3.735 -7.866 1.00 98.25 188 SER A O 1
ATOM 1416 N N . GLN A 1 189 ? 18.813 -5.140 -9.447 1.00 98.44 189 GLN A N 1
ATOM 1417 C CA . GLN A 1 189 ? 17.585 -5.495 -8.733 1.00 98.44 189 GLN A CA 1
ATOM 1418 C C . GLN A 1 189 ? 17.890 -6.362 -7.502 1.00 98.44 189 GLN A C 1
ATOM 1420 O O . GLN A 1 189 ? 17.411 -6.054 -6.414 1.00 98.44 189 GLN A O 1
ATOM 1425 N N . GLU A 1 190 ? 18.743 -7.383 -7.627 1.00 98.50 190 GLU A N 1
ATOM 1426 C CA . GLU A 1 190 ? 19.211 -8.191 -6.490 1.00 98.50 190 GLU A CA 1
ATOM 1427 C C . GLU A 1 190 ? 19.828 -7.314 -5.394 1.00 98.50 190 GLU A C 1
ATOM 1429 O O . GLU A 1 190 ? 19.530 -7.489 -4.212 1.00 98.50 190 GLU A O 1
ATOM 1434 N N . GLU A 1 191 ? 20.674 -6.353 -5.774 1.00 98.38 191 GLU A N 1
ATOM 1435 C CA . GLU A 1 191 ? 21.364 -5.479 -4.830 1.00 98.38 191 GLU A CA 1
ATOM 1436 C C . GLU A 1 191 ? 20.390 -4.592 -4.044 1.00 98.38 191 GLU A C 1
ATOM 1438 O O . GLU A 1 191 ? 20.483 -4.524 -2.814 1.00 98.38 191 GLU A O 1
ATOM 1443 N N . VAL A 1 192 ? 19.445 -3.926 -4.722 1.00 98.50 192 VAL A N 1
ATOM 1444 C CA . VAL A 1 192 ? 18.472 -3.054 -4.040 1.00 98.50 192 VAL A CA 1
ATOM 1445 C C . VAL A 1 192 ? 17.554 -3.864 -3.121 1.00 98.50 192 VAL A C 1
ATOM 1447 O O . VAL A 1 192 ? 17.301 -3.456 -1.987 1.00 98.50 192 VAL A O 1
ATOM 1450 N N . ILE A 1 193 ? 17.132 -5.049 -3.571 1.00 98.62 193 ILE A N 1
ATOM 1451 C CA . ILE A 1 193 ? 16.316 -5.983 -2.794 1.00 98.62 193 ILE A CA 1
ATOM 1452 C C . ILE A 1 193 ? 17.069 -6.419 -1.532 1.00 98.62 193 ILE A C 1
ATOM 1454 O O . ILE A 1 193 ? 16.552 -6.328 -0.418 1.00 98.62 193 ILE A O 1
ATOM 1458 N N . TRP A 1 194 ? 18.314 -6.866 -1.691 1.00 98.44 194 TRP A N 1
ATOM 1459 C CA . TRP A 1 194 ? 19.121 -7.371 -0.586 1.00 98.44 194 TRP A CA 1
ATOM 1460 C C . TRP A 1 194 ? 19.421 -6.296 0.457 1.00 98.44 194 TRP A C 1
ATOM 1462 O O . TRP A 1 194 ? 19.362 -6.556 1.660 1.00 98.44 194 TRP A O 1
ATOM 1472 N N . LYS A 1 195 ? 19.708 -5.066 0.018 1.00 98.62 195 LYS A N 1
ATOM 1473 C CA . LYS A 1 195 ? 19.903 -3.932 0.926 1.00 98.62 195 LYS A CA 1
ATOM 1474 C C . LYS A 1 195 ? 18.631 -3.618 1.723 1.00 98.62 195 LYS A C 1
ATOM 1476 O O . LYS A 1 195 ? 18.741 -3.313 2.907 1.00 98.62 195 LYS A O 1
ATOM 1481 N N . ALA A 1 196 ? 17.447 -3.715 1.112 1.00 98.69 196 ALA A N 1
ATOM 1482 C CA . ALA A 1 196 ? 16.181 -3.470 1.805 1.00 98.69 196 ALA A CA 1
ATOM 1483 C C . ALA A 1 196 ? 15.886 -4.553 2.855 1.00 98.69 196 ALA A C 1
ATOM 1485 O O . ALA A 1 196 ? 15.509 -4.216 3.973 1.00 98.69 196 ALA A O 1
ATOM 1486 N N . ILE A 1 197 ? 16.141 -5.828 2.536 1.00 98.62 197 ILE A N 1
ATOM 1487 C CA . ILE A 1 197 ? 16.044 -6.949 3.492 1.00 98.62 197 ILE A CA 1
ATOM 1488 C C . ILE A 1 197 ? 16.988 -6.737 4.681 1.00 98.62 197 ILE A C 1
ATOM 1490 O O . ILE A 1 197 ? 16.578 -6.857 5.834 1.00 98.62 197 ILE A O 1
ATOM 1494 N N . ARG A 1 198 ? 18.241 -6.340 4.415 1.00 98.31 198 ARG A N 1
ATOM 1495 C CA . ARG A 1 198 ? 19.212 -6.019 5.472 1.00 98.31 198 ARG A CA 1
ATOM 1496 C C . ARG A 1 198 ? 18.774 -4.848 6.346 1.00 98.31 198 ARG A C 1
ATOM 1498 O O . ARG A 1 198 ? 18.971 -4.903 7.555 1.00 98.31 198 ARG A O 1
ATOM 1505 N N . GLU A 1 199 ? 18.196 -3.801 5.759 1.00 98.00 199 GLU A N 1
ATOM 1506 C CA . GLU A 1 199 ? 17.649 -2.683 6.535 1.00 98.00 199 GLU A CA 1
ATOM 1507 C C . GLU A 1 199 ? 16.476 -3.128 7.416 1.00 98.00 199 GLU A C 1
ATOM 1509 O O . GLU A 1 199 ? 16.426 -2.755 8.587 1.00 98.00 199 GLU A O 1
ATOM 1514 N N . ALA A 1 200 ? 15.575 -3.948 6.868 1.00 98.00 200 ALA A N 1
ATOM 1515 C CA . ALA A 1 200 ? 14.427 -4.498 7.584 1.00 98.00 200 ALA A CA 1
ATOM 1516 C C . ALA A 1 200 ? 14.814 -5.495 8.689 1.00 98.00 200 ALA A C 1
ATOM 1518 O O . ALA A 1 200 ? 13.975 -5.799 9.540 1.00 98.00 200 ALA A O 1
ATOM 1519 N N . LYS A 1 201 ? 16.072 -5.968 8.690 1.00 97.94 201 LYS A N 1
ATOM 1520 C CA . LYS A 1 201 ? 16.627 -6.961 9.622 1.00 97.94 201 LYS A CA 1
ATOM 1521 C C . LYS A 1 201 ? 15.812 -8.258 9.651 1.00 97.94 201 LYS A C 1
ATOM 1523 O O . LYS A 1 201 ? 15.539 -8.781 10.726 1.00 97.94 201 LYS A O 1
ATOM 1528 N N . ILE A 1 202 ? 15.431 -8.742 8.472 1.00 97.69 202 ILE A N 1
ATOM 1529 C CA . ILE A 1 202 ? 14.733 -10.021 8.296 1.00 97.69 202 ILE A CA 1
ATOM 1530 C C . ILE A 1 202 ? 15.587 -10.988 7.472 1.00 97.69 202 ILE A C 1
ATOM 1532 O O . ILE A 1 202 ? 16.455 -10.556 6.704 1.00 97.69 202 ILE A O 1
ATOM 1536 N N . SER A 1 203 ? 15.339 -12.286 7.603 1.00 96.94 203 SER A N 1
ATOM 1537 C CA . SER A 1 203 ? 15.833 -13.291 6.664 1.00 96.94 203 SER A CA 1
ATOM 1538 C C . SER A 1 203 ? 14.998 -13.275 5.371 1.00 96.94 203 SER A C 1
ATOM 1540 O O . SER A 1 203 ? 13.850 -12.815 5.359 1.00 96.94 203 SER A O 1
ATOM 1542 N N . PRO A 1 204 ? 15.517 -13.802 4.247 1.00 96.62 204 PRO A N 1
ATOM 1543 C CA . PRO A 1 204 ? 14.704 -13.999 3.049 1.00 96.62 204 PRO A CA 1
ATOM 1544 C C . PRO A 1 204 ? 13.462 -14.863 3.308 1.00 96.62 204 PRO A C 1
ATOM 1546 O O . PRO A 1 204 ? 12.406 -14.596 2.737 1.00 96.62 204 PRO A O 1
ATOM 1549 N N . THR A 1 205 ? 13.560 -15.857 4.193 1.00 95.56 205 THR A N 1
ATOM 1550 C CA . THR A 1 205 ? 12.487 -16.824 4.471 1.00 95.56 205 THR A CA 1
ATOM 1551 C C . THR A 1 205 ? 11.291 -16.207 5.203 1.00 95.56 205 THR A C 1
ATOM 1553 O O . THR A 1 205 ? 10.177 -16.705 5.059 1.00 95.56 205 THR A O 1
ATOM 1556 N N . GLU A 1 206 ? 11.476 -15.067 5.876 1.00 96.69 206 GLU A N 1
ATOM 1557 C CA . GLU A 1 206 ? 10.405 -14.266 6.490 1.00 96.69 206 GLU A CA 1
ATOM 1558 C C . GLU A 1 206 ? 9.561 -13.466 5.472 1.00 96.69 206 GLU A C 1
ATOM 1560 O O . GLU A 1 206 ? 8.606 -12.782 5.852 1.00 96.69 206 GLU A O 1
ATOM 1565 N N . SER A 1 207 ? 9.894 -13.530 4.175 1.00 97.69 207 SER A N 1
ATOM 1566 C CA . SER A 1 207 ? 9.112 -12.903 3.099 1.00 97.69 207 SER A CA 1
ATOM 1567 C C . SER A 1 207 ? 7.854 -13.732 2.809 1.00 97.69 207 SER A C 1
ATOM 1569 O O . SER A 1 207 ? 7.958 -14.869 2.331 1.00 97.69 207 SER A O 1
ATOM 1571 N N . CYS A 1 208 ? 6.669 -13.164 3.050 1.00 97.88 208 CYS A N 1
ATOM 1572 C CA . CYS A 1 208 ? 5.386 -13.841 2.824 1.00 97.88 208 CYS A CA 1
ATOM 1573 C C . CYS A 1 208 ? 4.852 -13.590 1.411 1.00 97.88 208 CYS A C 1
ATOM 1575 O O . CYS A 1 208 ? 4.463 -14.525 0.710 1.00 97.88 208 CYS A O 1
ATOM 1577 N N . VAL A 1 209 ? 4.866 -12.325 0.982 1.00 98.56 209 VAL A N 1
ATOM 1578 C CA . VAL A 1 209 ? 4.344 -11.910 -0.325 1.00 98.56 209 VAL A CA 1
ATOM 1579 C C . VAL A 1 209 ? 5.351 -11.028 -1.047 1.00 98.56 209 VAL A C 1
ATOM 1581 O O . VAL A 1 209 ? 5.948 -10.129 -0.455 1.00 98.56 209 VAL A O 1
ATOM 1584 N N . TRP A 1 210 ? 5.497 -11.252 -2.349 1.00 98.56 210 TRP A N 1
ATOM 1585 C CA . TRP A 1 210 ? 6.326 -10.460 -3.239 1.00 98.56 210 TRP A CA 1
ATOM 1586 C C . TRP A 1 210 ? 5.493 -9.756 -4.304 1.00 98.56 210 TRP A C 1
ATOM 1588 O O . TRP A 1 210 ? 5.121 -10.359 -5.306 1.00 98.56 210 TRP A O 1
ATOM 1598 N N . SER A 1 211 ? 5.226 -8.465 -4.115 1.00 98.38 211 SER A N 1
ATOM 1599 C CA . SER A 1 211 ? 4.593 -7.625 -5.131 1.00 98.38 211 SER A CA 1
ATOM 1600 C C . SER A 1 211 ? 5.644 -7.119 -6.117 1.00 98.38 211 SER A C 1
ATOM 1602 O O . SER A 1 211 ? 6.396 -6.179 -5.844 1.00 98.38 211 SER A O 1
ATOM 1604 N N . CYS A 1 212 ? 5.728 -7.789 -7.263 1.00 98.38 212 CYS A N 1
ATOM 1605 C CA . CYS A 1 212 ? 6.645 -7.467 -8.346 1.00 98.38 212 CYS A CA 1
ATOM 1606 C C . CYS A 1 212 ? 6.289 -6.147 -9.041 1.00 98.38 212 CYS A C 1
ATOM 1608 O O . CYS A 1 212 ? 5.117 -5.758 -9.154 1.00 98.38 212 CYS A O 1
ATOM 1610 N N . HIS A 1 213 ? 7.310 -5.518 -9.626 1.00 98.19 213 HIS A N 1
ATOM 1611 C CA . HIS A 1 213 ? 7.132 -4.478 -10.621 1.00 98.19 213 HIS A CA 1
ATOM 1612 C C . HIS A 1 213 ? 6.285 -5.015 -11.780 1.00 98.19 213 HIS A C 1
ATOM 1614 O O . HIS A 1 213 ? 5.293 -4.376 -12.109 1.00 98.19 213 HIS A O 1
ATOM 1620 N N . GLY A 1 214 ? 6.593 -6.196 -12.320 1.00 96.69 214 GLY A N 1
ATOM 1621 C CA . GLY A 1 214 ? 5.645 -7.054 -13.032 1.00 96.69 214 GLY A CA 1
ATOM 1622 C C . GLY A 1 214 ? 4.850 -6.364 -14.139 1.00 96.69 214 GLY A C 1
ATOM 1623 O O . GLY A 1 214 ? 3.620 -6.315 -14.085 1.00 96.69 214 GLY A O 1
ATOM 1624 N N . THR A 1 215 ? 5.527 -5.805 -15.140 1.00 95.06 215 THR A N 1
ATOM 1625 C CA . THR A 1 215 ? 4.882 -5.088 -16.254 1.00 95.06 215 THR A CA 1
ATOM 1626 C C . THR A 1 215 ? 4.268 -6.006 -17.306 1.00 95.06 215 THR A C 1
ATOM 1628 O O . THR A 1 215 ? 3.587 -5.513 -18.203 1.00 95.06 215 THR A O 1
ATOM 1631 N N . GLY A 1 216 ? 4.460 -7.326 -17.219 1.00 94.69 216 GLY A N 1
ATOM 1632 C CA . GLY A 1 216 ? 3.948 -8.239 -18.238 1.00 94.69 216 GLY A CA 1
ATOM 1633 C C . GLY A 1 216 ? 4.748 -8.148 -19.524 1.00 94.69 216 GLY A C 1
ATOM 1634 O O . GLY A 1 216 ? 4.185 -8.244 -20.615 1.00 94.69 216 GLY A O 1
ATOM 1635 N N . THR A 1 217 ? 6.060 -7.950 -19.398 1.00 93.31 217 THR A N 1
ATOM 1636 C CA . THR A 1 217 ? 6.992 -8.001 -20.528 1.00 93.31 217 THR A CA 1
ATOM 1637 C C . THR A 1 217 ? 7.633 -9.381 -20.598 1.00 93.31 217 THR A C 1
ATOM 1639 O O . THR A 1 217 ? 7.972 -9.971 -19.572 1.00 93.31 217 THR A O 1
ATOM 1642 N N . SER A 1 218 ? 7.826 -9.898 -21.813 1.00 89.94 218 SER A N 1
ATOM 1643 C CA . SER A 1 218 ? 8.363 -11.248 -22.029 1.00 89.94 218 SER A CA 1
ATOM 1644 C C . SER A 1 218 ? 9.742 -11.463 -21.396 1.00 89.94 218 SER A C 1
ATOM 1646 O O . SER A 1 218 ? 10.010 -12.561 -20.914 1.00 89.94 218 SER A O 1
ATOM 1648 N N . LEU A 1 219 ? 10.584 -10.421 -21.368 1.00 89.50 219 LEU A N 1
ATOM 1649 C CA . LEU A 1 219 ? 11.946 -10.453 -20.822 1.00 89.50 219 LEU A CA 1
ATOM 1650 C C . LEU A 1 219 ? 12.064 -9.847 -19.413 1.00 89.50 219 LEU A C 1
ATOM 1652 O O . LEU A 1 219 ? 12.839 -10.347 -18.600 1.00 89.50 219 LEU A O 1
ATOM 1656 N N . GLY A 1 220 ? 11.318 -8.781 -19.107 1.00 94.75 220 GLY A N 1
ATOM 1657 C CA . GLY A 1 220 ? 11.424 -8.101 -17.815 1.00 94.75 220 GLY A CA 1
ATOM 1658 C C . GLY A 1 220 ? 10.903 -8.947 -16.657 1.00 94.75 220 GLY A C 1
ATOM 1659 O O . GLY A 1 220 ? 11.558 -8.993 -15.618 1.00 94.75 220 GLY A O 1
ATOM 1660 N N . ASP A 1 221 ? 9.796 -9.672 -16.854 1.00 96.50 221 ASP A N 1
ATOM 1661 C CA . ASP A 1 221 ? 9.236 -10.547 -15.819 1.00 96.50 221 ASP A CA 1
ATOM 1662 C C . ASP A 1 221 ? 10.235 -11.666 -15.419 1.00 96.50 221 ASP A C 1
ATOM 1664 O O . ASP A 1 221 ? 10.501 -11.808 -14.223 1.00 96.50 221 ASP A O 1
ATOM 1668 N N . PRO A 1 222 ? 10.871 -12.414 -16.355 1.00 96.25 222 PRO A N 1
ATOM 1669 C CA . PRO A 1 222 ? 11.946 -13.352 -16.014 1.00 96.25 222 PRO A CA 1
ATOM 1670 C C . PRO A 1 222 ? 13.149 -12.742 -15.296 1.00 96.25 222 PRO A C 1
ATOM 1672 O O . PRO A 1 222 ? 13.681 -13.364 -14.378 1.00 96.25 222 PRO A O 1
ATOM 1675 N N . ILE A 1 223 ? 13.586 -11.542 -15.690 1.00 96.31 223 ILE A N 1
ATOM 1676 C CA . ILE A 1 223 ? 14.730 -10.872 -15.052 1.00 96.31 223 ILE A CA 1
ATOM 1677 C C . ILE A 1 223 ? 14.406 -10.527 -13.598 1.00 96.31 223 ILE A C 1
ATOM 1679 O O . ILE A 1 223 ? 15.210 -10.812 -12.709 1.00 96.31 223 ILE A O 1
ATOM 1683 N N . GLU A 1 224 ? 13.220 -9.969 -13.352 1.00 97.69 224 GLU A N 1
ATOM 1684 C CA . GLU A 1 224 ? 12.768 -9.639 -12.004 1.00 97.69 224 GLU A CA 1
ATOM 1685 C C . GLU A 1 224 ? 12.639 -10.888 -11.134 1.00 97.69 224 GLU A C 1
ATOM 1687 O O . GLU A 1 224 ? 13.224 -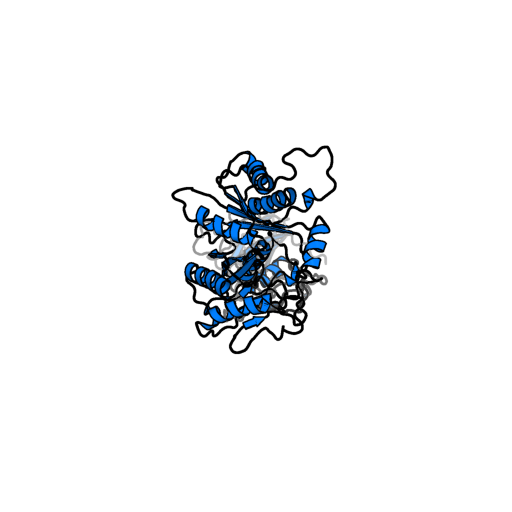10.955 -10.054 1.00 97.69 224 GLU A O 1
ATOM 1692 N N . VAL A 1 225 ? 11.930 -11.909 -11.612 1.00 97.44 225 VAL A N 1
ATOM 1693 C CA . VAL A 1 225 ? 11.739 -13.151 -10.854 1.00 97.44 225 VAL A CA 1
ATOM 1694 C C . VAL A 1 225 ? 13.070 -13.853 -10.595 1.00 97.44 225 VAL A C 1
ATOM 1696 O O . VAL A 1 225 ? 13.281 -14.373 -9.501 1.00 97.44 225 VAL A O 1
ATOM 1699 N N . GLY A 1 226 ? 14.001 -13.825 -11.552 1.00 97.12 226 GLY A N 1
ATOM 1700 C CA . GLY A 1 226 ? 15.353 -14.346 -11.371 1.00 97.12 226 GLY A CA 1
ATOM 1701 C C . GLY A 1 226 ? 16.103 -13.659 -10.225 1.00 97.12 226 GLY A C 1
ATOM 1702 O O . GLY A 1 226 ? 16.711 -14.348 -9.400 1.00 97.12 226 GLY A O 1
ATOM 1703 N N . ALA A 1 227 ? 16.006 -12.328 -10.129 1.00 97.31 227 ALA A N 1
ATOM 1704 C CA . ALA A 1 227 ? 16.594 -11.554 -9.038 1.00 97.31 227 ALA A CA 1
ATOM 1705 C C . ALA A 1 227 ? 15.967 -11.914 -7.679 1.00 97.31 227 ALA A C 1
ATOM 1707 O O . ALA A 1 227 ? 16.687 -12.175 -6.713 1.00 97.31 227 ALA A O 1
ATOM 1708 N N . VAL A 1 228 ? 14.633 -12.003 -7.615 1.00 97.31 228 VAL A N 1
ATOM 1709 C CA . VAL A 1 228 ? 13.904 -12.417 -6.403 1.00 97.31 228 VAL A CA 1
ATOM 1710 C C . VAL A 1 228 ? 14.333 -13.813 -5.968 1.00 97.31 228 VAL A C 1
ATOM 1712 O O . VAL A 1 228 ? 14.755 -14.006 -4.828 1.00 97.31 228 VAL A O 1
ATOM 1715 N N . ARG A 1 229 ? 14.300 -14.780 -6.888 1.00 96.62 229 ARG A N 1
ATOM 1716 C CA . ARG A 1 229 ? 14.674 -16.172 -6.634 1.00 96.62 229 ARG A CA 1
ATOM 1717 C C . ARG A 1 229 ? 16.077 -16.292 -6.058 1.00 96.62 229 ARG A C 1
ATOM 1719 O O . ARG A 1 229 ? 16.275 -17.008 -5.084 1.00 96.62 229 ARG A O 1
ATOM 1726 N N . LYS A 1 230 ? 17.058 -15.584 -6.621 1.00 96.38 230 LYS A N 1
ATOM 1727 C CA . LYS A 1 230 ? 18.444 -15.661 -6.142 1.00 96.38 230 LYS A CA 1
ATOM 1728 C C . LYS A 1 230 ? 18.601 -15.155 -4.707 1.00 96.38 230 LYS A C 1
ATOM 1730 O O . LYS A 1 230 ? 19.439 -15.671 -3.973 1.00 96.38 230 LYS A O 1
ATOM 1735 N N . ILE A 1 231 ? 17.815 -14.158 -4.304 1.00 97.12 231 ILE A N 1
ATOM 1736 C CA . ILE A 1 231 ? 17.793 -13.677 -2.919 1.00 97.12 231 ILE A CA 1
ATOM 1737 C C . ILE A 1 231 ? 17.062 -14.660 -2.006 1.00 97.12 231 ILE A C 1
ATOM 1739 O O . ILE A 1 231 ? 17.569 -14.986 -0.937 1.00 97.12 231 ILE A O 1
ATOM 1743 N N . GLN A 1 232 ? 15.905 -15.150 -2.439 1.00 96.06 232 GLN A N 1
ATOM 1744 C CA . GLN A 1 232 ? 15.054 -16.046 -1.659 1.00 96.06 232 GLN A CA 1
ATOM 1745 C C . GLN A 1 232 ? 15.688 -17.422 -1.436 1.00 96.06 232 GLN A C 1
ATOM 1747 O O . GLN A 1 232 ? 15.535 -17.987 -0.363 1.00 96.06 232 GLN A O 1
ATOM 1752 N N . ASN A 1 233 ? 16.483 -17.910 -2.389 1.00 95.25 233 ASN A N 1
ATOM 1753 C CA . ASN A 1 233 ? 17.191 -19.189 -2.294 1.00 95.25 233 ASN A CA 1
ATOM 1754 C C . ASN A 1 233 ? 18.519 -19.112 -1.522 1.00 95.25 233 ASN A C 1
ATOM 1756 O O . ASN A 1 233 ? 19.266 -20.089 -1.500 1.00 95.25 233 ASN A O 1
ATOM 1760 N N . LYS A 1 234 ? 18.858 -17.967 -0.909 1.00 95.25 234 LYS A N 1
ATOM 1761 C CA . LYS A 1 234 ? 20.021 -17.884 -0.007 1.00 95.25 234 LYS A CA 1
ATOM 1762 C C . LYS A 1 234 ? 19.860 -18.778 1.223 1.00 95.25 234 LYS A C 1
ATOM 1764 O O . LYS A 1 234 ? 20.863 -19.189 1.795 1.00 95.25 234 LYS A O 1
ATOM 1769 N N . GLU A 1 235 ? 18.619 -19.056 1.607 1.00 95.00 235 GLU A N 1
ATOM 1770 C CA . GLU A 1 235 ? 18.243 -19.890 2.742 1.00 95.00 235 GLU A CA 1
ATOM 1771 C C . GLU A 1 235 ? 17.093 -20.815 2.325 1.00 95.00 235 GLU A C 1
ATOM 1773 O O . GLU A 1 235 ? 16.299 -20.483 1.442 1.00 95.00 235 GLU A O 1
ATOM 1778 N N . GLN A 1 236 ? 17.008 -21.995 2.939 1.00 93.50 236 GLN A N 1
ATOM 1779 C CA . GLN A 1 236 ? 15.903 -22.918 2.693 1.00 93.50 236 GLN A CA 1
ATOM 1780 C C . GLN A 1 236 ? 14.643 -22.409 3.398 1.00 93.50 236 GLN A C 1
ATOM 1782 O O . GLN A 1 236 ? 14.699 -22.041 4.568 1.00 93.50 236 GLN A O 1
ATOM 1787 N N . ARG A 1 237 ? 13.508 -22.395 2.689 1.00 93.38 237 ARG A N 1
ATOM 1788 C CA . ARG A 1 237 ? 12.217 -21.951 3.228 1.00 93.38 237 ARG A CA 1
ATOM 1789 C C . ARG A 1 237 ? 11.220 -23.098 3.357 1.00 93.38 237 ARG A C 1
ATOM 1791 O O . ARG A 1 237 ? 11.051 -23.867 2.409 1.00 93.38 237 ARG A O 1
ATOM 1798 N N . ASP A 1 238 ? 10.521 -23.132 4.488 1.00 90.69 238 ASP A N 1
ATOM 1799 C CA . ASP A 1 238 ? 9.472 -24.121 4.779 1.00 90.69 238 ASP A CA 1
ATOM 1800 C C . ASP A 1 238 ? 8.109 -23.711 4.211 1.00 90.69 238 ASP A C 1
ATOM 1802 O O . ASP A 1 238 ? 7.306 -24.553 3.819 1.00 90.69 238 ASP A O 1
ATOM 1806 N N . THR A 1 239 ? 7.852 -22.406 4.128 1.00 92.62 239 THR A N 1
ATOM 1807 C CA . THR A 1 239 ? 6.593 -21.852 3.614 1.00 92.62 239 THR A CA 1
ATOM 1808 C C . THR A 1 239 ? 6.756 -21.391 2.180 1.00 92.62 239 THR A C 1
ATOM 1810 O O . THR A 1 239 ? 7.836 -20.965 1.790 1.00 92.62 239 THR A O 1
ATOM 1813 N N . THR A 1 240 ? 5.707 -21.444 1.369 1.00 94.12 240 THR A N 1
ATOM 1814 C CA . THR A 1 240 ? 5.758 -20.981 -0.025 1.00 94.12 240 THR A CA 1
ATOM 1815 C C . THR A 1 240 ? 5.699 -19.453 -0.114 1.00 94.12 240 THR A C 1
ATOM 1817 O O . THR A 1 240 ? 4.903 -18.818 0.574 1.00 94.12 240 THR A O 1
ATOM 1820 N N . LEU A 1 241 ? 6.522 -18.850 -0.981 1.00 97.06 241 LEU A N 1
ATOM 1821 C CA . LEU A 1 241 ? 6.429 -17.418 -1.296 1.00 97.06 241 LEU A CA 1
ATOM 1822 C C . LEU A 1 241 ? 5.245 -17.142 -2.226 1.00 97.06 241 LEU A C 1
ATOM 1824 O O . LEU A 1 241 ? 5.147 -17.754 -3.288 1.00 97.06 241 LEU A O 1
ATOM 1828 N N . LEU A 1 242 ? 4.405 -16.162 -1.904 1.00 97.75 242 LEU A N 1
ATOM 1829 C CA . LEU A 1 242 ? 3.330 -15.729 -2.800 1.00 97.75 242 LEU A CA 1
ATOM 1830 C C . LEU A 1 242 ? 3.829 -14.584 -3.689 1.00 97.75 242 LEU A C 1
ATOM 1832 O O . LEU A 1 242 ? 4.147 -13.507 -3.196 1.00 97.75 242 LEU A O 1
ATOM 1836 N N . VAL A 1 243 ? 3.918 -14.795 -5.001 1.00 97.88 243 VAL A N 1
ATOM 1837 C CA . VAL A 1 243 ? 4.406 -13.796 -5.967 1.00 97.88 243 VAL A CA 1
ATOM 1838 C C . VAL A 1 243 ? 3.224 -13.170 -6.696 1.00 97.88 243 VAL A C 1
ATOM 1840 O O . VAL A 1 243 ? 2.423 -13.870 -7.319 1.00 97.88 243 VAL A O 1
ATOM 1843 N N . VAL A 1 244 ? 3.115 -11.844 -6.619 1.00 98.06 244 VAL A N 1
ATOM 1844 C CA . VAL A 1 244 ? 1.952 -11.080 -7.080 1.00 98.06 244 VAL A CA 1
ATOM 1845 C C . VAL A 1 244 ? 2.346 -9.841 -7.882 1.00 98.06 244 VAL A C 1
ATOM 1847 O O . VAL A 1 244 ? 3.493 -9.399 -7.868 1.00 98.06 244 VAL A O 1
ATOM 1850 N N . THR A 1 245 ? 1.376 -9.225 -8.554 1.00 97.56 245 THR A N 1
ATOM 1851 C CA . THR A 1 245 ? 1.463 -7.829 -8.989 1.00 97.56 245 THR A CA 1
ATOM 1852 C C . THR A 1 245 ? 0.073 -7.213 -9.084 1.00 97.56 245 THR A C 1
ATOM 1854 O O . THR A 1 245 ? -0.879 -7.832 -9.564 1.00 97.56 245 THR A O 1
ATOM 1857 N N . ASN A 1 246 ? -0.038 -5.948 -8.696 1.00 95.69 246 ASN A N 1
ATOM 1858 C CA . ASN A 1 246 ? -1.280 -5.196 -8.825 1.00 95.69 246 ASN A CA 1
ATOM 1859 C C . ASN A 1 246 ? -1.512 -4.655 -10.248 1.00 95.69 246 ASN A C 1
ATOM 1861 O O . ASN A 1 246 ? -2.644 -4.341 -10.607 1.00 95.69 246 ASN A O 1
ATOM 1865 N N . LYS A 1 247 ? -0.470 -4.574 -11.091 1.00 97.06 247 LYS A N 1
ATOM 1866 C CA . LYS A 1 247 ? -0.595 -4.018 -12.452 1.00 97.06 247 LYS A CA 1
ATOM 1867 C C . LYS A 1 247 ? -1.509 -4.845 -13.345 1.00 97.06 247 LYS A C 1
ATOM 1869 O O . LYS A 1 247 ? -2.076 -4.311 -14.295 1.00 97.06 247 LYS A O 1
ATOM 1874 N N . SER A 1 248 ? -1.670 -6.128 -13.030 1.00 96.44 248 SER A N 1
ATOM 1875 C CA . SER A 1 248 ? -2.631 -7.012 -13.689 1.00 96.44 248 SER A CA 1
ATOM 1876 C C . SER A 1 248 ? -4.089 -6.565 -13.491 1.00 96.44 248 SER A C 1
ATOM 1878 O O . SER A 1 248 ? -4.925 -6.859 -14.338 1.00 96.44 248 SER A O 1
ATOM 1880 N N . GLN A 1 249 ? -4.382 -5.815 -12.423 1.00 95.25 249 GLN A N 1
ATOM 1881 C CA . GLN A 1 249 ? -5.719 -5.333 -12.068 1.00 95.25 249 GLN A CA 1
ATOM 1882 C C . GLN A 1 249 ? -5.945 -3.884 -12.511 1.00 95.25 249 GLN A C 1
ATOM 1884 O O . GLN A 1 249 ? -6.981 -3.565 -13.087 1.00 95.25 249 GLN A O 1
ATOM 1889 N N . THR A 1 250 ? -4.978 -3.002 -12.248 1.00 95.00 250 THR A N 1
ATOM 1890 C CA . THR A 1 250 ? -5.137 -1.546 -12.427 1.00 95.00 250 THR A CA 1
ATOM 1891 C C . THR A 1 250 ? -4.403 -0.984 -13.645 1.00 95.00 250 THR A C 1
ATOM 1893 O O . THR A 1 250 ? -4.489 0.210 -13.926 1.00 95.00 250 THR A O 1
ATOM 1896 N N . GLY A 1 251 ? -3.672 -1.822 -14.381 1.00 96.56 251 GLY A N 1
ATOM 1897 C CA . GLY A 1 251 ? -2.709 -1.356 -15.370 1.00 96.56 251 GLY A CA 1
ATOM 1898 C C . GLY A 1 251 ? -1.453 -0.772 -14.716 1.00 96.56 251 GLY A C 1
ATOM 1899 O O . GLY A 1 251 ? -1.247 -0.809 -13.503 1.00 96.56 251 GLY A O 1
ATOM 1900 N N . HIS A 1 252 ? -0.563 -0.236 -15.537 1.00 97.25 252 HIS A N 1
ATOM 1901 C CA . HIS A 1 252 ? 0.652 0.414 -15.087 1.00 97.25 252 HIS A CA 1
ATOM 1902 C C . HIS A 1 252 ? 0.433 1.924 -14.962 1.00 97.25 252 HIS A C 1
ATOM 1904 O O . HIS A 1 252 ? 0.447 2.643 -15.956 1.00 97.25 252 HIS A O 1
ATOM 1910 N N . LEU A 1 253 ? 0.298 2.410 -13.726 1.00 96.81 253 LEU A N 1
ATOM 1911 C CA . LEU A 1 253 ? 0.154 3.841 -13.410 1.00 96.81 253 LEU A CA 1
ATOM 1912 C C . LEU A 1 253 ? 1.489 4.611 -13.456 1.00 96.81 253 LEU A C 1
ATOM 1914 O O . LEU A 1 253 ? 1.652 5.587 -12.739 1.00 96.81 253 LEU A O 1
ATOM 1918 N N . GLU A 1 254 ? 2.474 4.152 -14.231 1.00 95.81 254 GLU A N 1
ATOM 1919 C CA . GLU A 1 254 ? 3.742 4.865 -14.478 1.00 95.81 254 GLU A CA 1
ATOM 1920 C C . GLU A 1 254 ? 4.369 5.454 -13.194 1.00 95.81 254 GLU A C 1
ATOM 1922 O O . GLU A 1 254 ? 4.626 4.685 -12.263 1.00 95.81 254 GLU A O 1
ATOM 1927 N N . GLY A 1 255 ? 4.583 6.771 -13.081 1.00 96.62 255 GLY A N 1
ATOM 1928 C CA . GLY A 1 255 ? 5.124 7.391 -11.861 1.00 96.62 255 GLY A CA 1
ATOM 1929 C C . GLY A 1 255 ? 4.302 7.150 -10.579 1.00 96.62 255 GLY A C 1
ATOM 1930 O O . GLY A 1 255 ? 4.859 7.046 -9.479 1.00 96.62 255 GLY A O 1
ATOM 1931 N N . GLY A 1 256 ? 2.988 6.951 -10.707 1.00 97.06 256 GLY A N 1
ATOM 1932 C CA . GLY A 1 256 ? 2.076 6.572 -9.623 1.00 97.06 256 GLY A CA 1
ATOM 1933 C C . GLY A 1 256 ? 1.975 5.064 -9.353 1.00 97.06 256 GLY A C 1
ATOM 1934 O O . GLY A 1 256 ? 1.315 4.660 -8.396 1.00 97.06 256 GLY A O 1
ATOM 1935 N N . ALA A 1 257 ? 2.626 4.212 -10.155 1.00 96.38 257 ALA A N 1
ATOM 1936 C CA . ALA A 1 257 ? 2.436 2.762 -10.103 1.00 96.38 257 ALA A CA 1
ATOM 1937 C C . ALA A 1 257 ? 2.767 2.152 -8.748 1.00 96.38 257 ALA A C 1
ATOM 1939 O O . ALA A 1 257 ? 1.976 1.372 -8.217 1.00 96.38 257 ALA A O 1
ATOM 1940 N N . ALA A 1 258 ? 3.913 2.513 -8.178 1.00 97.81 258 ALA A N 1
ATOM 1941 C CA . ALA A 1 258 ? 4.344 1.898 -6.938 1.00 97.81 258 ALA A CA 1
ATOM 1942 C C . ALA A 1 258 ? 3.394 2.229 -5.784 1.00 97.81 258 ALA A C 1
ATOM 1944 O O . ALA A 1 258 ? 3.102 1.343 -4.995 1.00 97.81 258 ALA A O 1
ATOM 1945 N N . MET A 1 259 ? 2.834 3.443 -5.723 1.00 98.31 259 MET A N 1
ATOM 1946 C CA . MET A 1 259 ? 1.919 3.830 -4.642 1.00 98.31 259 MET A CA 1
ATOM 1947 C C . MET A 1 259 ? 0.690 2.917 -4.539 1.00 98.31 259 MET A C 1
ATOM 1949 O O . MET A 1 259 ? 0.297 2.529 -3.443 1.00 98.31 259 MET A O 1
ATOM 1953 N N . THR A 1 260 ? 0.129 2.482 -5.672 1.00 97.06 260 THR A N 1
ATOM 1954 C CA . THR A 1 260 ? -0.949 1.476 -5.651 1.00 97.06 260 THR A CA 1
ATOM 1955 C C . THR A 1 260 ? -0.487 0.117 -5.118 1.00 97.06 260 THR A C 1
ATOM 1957 O O . THR A 1 260 ? -1.248 -0.553 -4.423 1.00 97.06 260 THR A O 1
ATOM 1960 N N . SER A 1 261 ? 0.758 -0.282 -5.388 1.00 97.50 261 SER A N 1
ATOM 1961 C CA . SER A 1 261 ? 1.341 -1.523 -4.868 1.00 97.50 261 SER A CA 1
ATOM 1962 C C . SER A 1 261 ? 1.668 -1.418 -3.372 1.00 97.50 261 SER A C 1
ATOM 1964 O O . SER A 1 261 ? 1.495 -2.397 -2.654 1.00 97.50 261 SER A O 1
ATOM 1966 N N . LEU A 1 262 ? 2.095 -0.241 -2.892 1.00 98.50 262 LEU A N 1
ATOM 1967 C CA . LEU A 1 262 ? 2.322 0.043 -1.469 1.00 98.50 262 LEU A CA 1
ATOM 1968 C C . LEU A 1 262 ? 1.005 -0.009 -0.691 1.00 98.50 262 LEU A C 1
ATOM 1970 O O . LEU A 1 262 ? 0.926 -0.681 0.331 1.00 98.50 262 LEU A O 1
ATOM 1974 N N . LEU A 1 263 ? -0.051 0.626 -1.208 1.00 97.19 263 LEU A N 1
ATOM 1975 C CA . LEU A 1 263 ? -1.379 0.561 -0.601 1.00 97.19 263 LEU A CA 1
ATOM 1976 C C . LEU A 1 263 ? -1.904 -0.882 -0.557 1.00 97.19 263 LEU A C 1
ATOM 1978 O O . LEU A 1 263 ? -2.405 -1.328 0.472 1.00 97.19 263 LEU A O 1
ATOM 1982 N N . ALA A 1 264 ? -1.735 -1.640 -1.645 1.00 97.31 264 ALA A N 1
ATOM 1983 C CA . ALA A 1 264 ? -2.073 -3.059 -1.657 1.00 97.31 264 ALA A CA 1
ATOM 1984 C C . ALA A 1 264 ? -1.246 -3.855 -0.634 1.00 97.31 264 ALA A C 1
ATOM 1986 O O . ALA A 1 264 ? -1.786 -4.741 0.014 1.00 97.31 264 ALA A O 1
ATOM 1987 N N . ALA A 1 265 ? 0.042 -3.553 -0.446 1.00 98.31 265 ALA A N 1
ATOM 1988 C CA . ALA A 1 265 ? 0.872 -4.208 0.567 1.00 98.31 265 ALA A CA 1
ATOM 1989 C C . ALA A 1 265 ? 0.359 -3.973 1.993 1.00 98.31 265 ALA A C 1
ATOM 1991 O O . ALA A 1 265 ? 0.310 -4.924 2.769 1.00 98.31 265 ALA A O 1
ATOM 1992 N N . VAL A 1 266 ? -0.102 -2.757 2.303 1.00 97.50 266 VAL A N 1
ATOM 1993 C CA . VAL A 1 266 ? -0.754 -2.445 3.585 1.00 97.50 266 VAL A CA 1
ATOM 1994 C C . VAL A 1 266 ? -2.004 -3.309 3.788 1.00 97.50 266 VAL A C 1
ATOM 1996 O O . VAL A 1 266 ? -2.159 -3.932 4.832 1.00 97.50 266 VAL A O 1
ATOM 1999 N N . PHE A 1 267 ? -2.876 -3.428 2.784 1.00 96.12 267 PHE A N 1
ATOM 2000 C CA . PHE A 1 267 ? -4.048 -4.306 2.898 1.00 96.12 267 PHE A CA 1
ATOM 2001 C C . PHE A 1 267 ? -3.682 -5.792 3.008 1.00 96.12 267 PHE A C 1
ATOM 2003 O O . PHE A 1 267 ? -4.336 -6.525 3.746 1.00 96.12 267 PHE A O 1
ATOM 2010 N N . GLN A 1 268 ? -2.632 -6.234 2.314 1.00 97.31 268 GLN A N 1
ATOM 2011 C CA . GLN A 1 268 ? -2.170 -7.622 2.351 1.00 97.31 268 GLN A CA 1
ATOM 2012 C C . GLN A 1 268 ? -1.635 -8.018 3.732 1.00 97.31 268 GLN A C 1
ATOM 2014 O O . GLN A 1 268 ? -1.981 -9.098 4.206 1.00 97.31 268 GLN A O 1
ATOM 2019 N N . VAL A 1 269 ? -0.870 -7.148 4.413 1.00 97.19 269 VAL A N 1
ATOM 2020 C CA . VAL A 1 269 ? -0.443 -7.426 5.799 1.00 97.19 269 VAL A CA 1
ATOM 2021 C C . VAL A 1 269 ? -1.626 -7.424 6.765 1.00 97.19 269 VAL A C 1
ATOM 2023 O O . VAL A 1 269 ? -1.738 -8.330 7.585 1.00 97.19 269 VAL A O 1
ATOM 2026 N N . LYS A 1 270 ? -2.562 -6.478 6.605 1.00 95.38 270 LYS A N 1
ATOM 2027 C CA . LYS A 1 270 ? -3.768 -6.377 7.441 1.00 95.38 270 LYS A CA 1
ATOM 2028 C C . LYS A 1 270 ? -4.706 -7.573 7.313 1.00 95.38 270 LYS A C 1
ATOM 2030 O O . LYS A 1 270 ? -5.486 -7.808 8.226 1.00 95.38 270 LYS A O 1
ATOM 2035 N N . ALA A 1 271 ? -4.663 -8.286 6.188 1.00 94.06 271 ALA A N 1
ATOM 2036 C CA . ALA A 1 271 ? -5.510 -9.442 5.892 1.00 94.06 271 ALA A CA 1
ATOM 2037 C C . ALA A 1 271 ? -4.762 -10.781 5.909 1.00 94.06 271 ALA A C 1
ATOM 2039 O O . ALA A 1 271 ? -5.343 -11.805 5.548 1.00 94.06 271 ALA A O 1
ATOM 2040 N N . SER A 1 272 ? -3.468 -10.786 6.239 1.00 95.50 272 SER A N 1
ATOM 2041 C CA . SER A 1 272 ? -2.585 -11.949 6.089 1.00 95.50 272 SER A CA 1
ATOM 2042 C C . SER A 1 272 ? -2.723 -12.697 4.753 1.00 95.50 272 SER A C 1
ATOM 2044 O O . SER A 1 272 ? -2.694 -13.926 4.698 1.00 95.50 272 SER A O 1
ATOM 2046 N N . SER A 1 273 ? -2.931 -11.965 3.656 1.00 95.12 273 SER A N 1
ATOM 2047 C CA . SER A 1 273 ? -3.322 -12.558 2.372 1.00 95.12 273 SER A CA 1
ATOM 2048 C C . SER A 1 273 ? -2.680 -11.856 1.189 1.00 95.12 273 SER A C 1
ATOM 2050 O O . SER A 1 273 ? -2.443 -10.655 1.228 1.00 95.12 273 SER A O 1
ATOM 2052 N N . ALA A 1 274 ? -2.411 -12.604 0.123 1.00 96.56 274 ALA A N 1
ATOM 2053 C CA . ALA A 1 274 ? -1.861 -12.115 -1.129 1.00 96.56 274 ALA A CA 1
ATOM 2054 C C . ALA A 1 274 ? -2.960 -11.908 -2.178 1.00 96.56 274 ALA A C 1
ATOM 2056 O O . ALA A 1 274 ? -3.854 -12.743 -2.339 1.00 96.56 274 ALA A O 1
ATOM 2057 N N . ILE A 1 275 ? -2.868 -10.809 -2.929 1.00 95.81 275 ILE A N 1
ATOM 2058 C CA . ILE A 1 275 ? -3.815 -10.500 -4.010 1.00 95.81 275 ILE A CA 1
ATOM 2059 C C . ILE A 1 275 ? -3.621 -11.424 -5.228 1.00 95.81 275 ILE A C 1
ATOM 2061 O O . ILE A 1 275 ? -2.501 -11.876 -5.484 1.00 95.81 275 ILE A O 1
ATOM 2065 N N . PRO A 1 276 ? -4.675 -11.681 -6.022 1.00 94.75 276 PRO A N 1
ATOM 2066 C CA 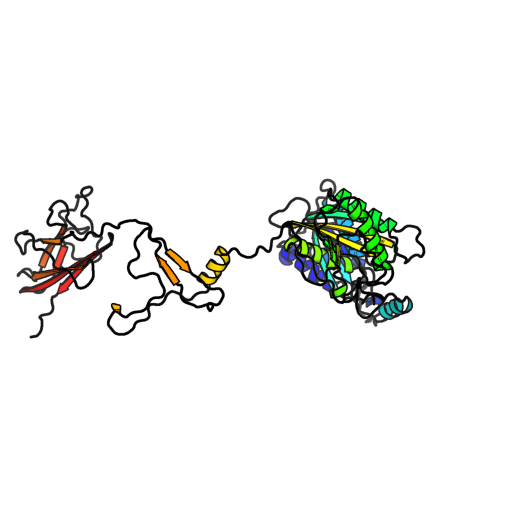. PRO A 1 276 ? -4.550 -12.439 -7.263 1.00 94.75 276 PRO A CA 1
ATOM 2067 C C . PRO A 1 276 ? -3.895 -11.620 -8.387 1.00 94.75 276 PRO A C 1
ATOM 2069 O O . PRO A 1 276 ? -4.219 -10.449 -8.593 1.00 94.75 276 PRO A O 1
ATOM 2072 N N . CYS A 1 277 ? -3.049 -12.268 -9.188 1.00 95.69 277 CYS A N 1
ATOM 2073 C CA . CYS A 1 277 ? -2.634 -11.794 -10.506 1.00 95.69 277 CYS A CA 1
ATOM 2074 C C . CYS A 1 277 ? -3.699 -12.140 -11.545 1.00 95.69 277 CYS A C 1
ATOM 2076 O O . CYS A 1 277 ? -3.930 -13.307 -11.872 1.00 95.69 277 CYS A O 1
ATOM 2078 N N . CYS A 1 278 ? -4.305 -11.119 -12.142 1.00 95.12 278 CYS A N 1
ATOM 2079 C CA . CYS A 1 278 ? -5.209 -11.320 -13.263 1.00 95.12 278 CYS A CA 1
ATOM 2080 C C . CYS A 1 278 ? -4.451 -11.771 -14.524 1.00 95.12 278 CYS A C 1
ATOM 2082 O O . CYS A 1 278 ? -3.270 -11.492 -14.716 1.00 95.12 278 CYS A O 1
ATOM 2084 N N . HIS A 1 279 ? -5.170 -12.434 -15.435 1.00 95.19 279 HIS A N 1
ATOM 2085 C CA . HIS A 1 279 ? -4.687 -12.818 -16.774 1.00 95.19 279 HIS A CA 1
ATOM 2086 C C . HIS A 1 279 ? -3.560 -13.866 -16.811 1.00 95.19 279 HIS A C 1
ATOM 2088 O O . HIS A 1 279 ? -3.016 -14.136 -17.884 1.00 95.19 279 HIS A O 1
ATOM 2094 N N . LEU A 1 280 ? -3.259 -14.511 -15.684 1.00 94.69 280 LEU A N 1
ATOM 2095 C CA . LEU A 1 280 ? -2.311 -15.615 -15.604 1.00 94.69 280 LEU A CA 1
ATOM 2096 C C . LEU A 1 280 ? -3.009 -16.953 -15.900 1.00 94.69 280 LEU A C 1
ATOM 2098 O O . LEU A 1 280 ? -3.626 -17.545 -15.025 1.00 94.69 280 LEU A O 1
ATOM 2102 N N . ARG A 1 281 ? -2.939 -17.418 -17.156 1.00 92.69 281 ARG A N 1
ATOM 2103 C CA . ARG A 1 281 ? -3.487 -18.730 -17.582 1.00 92.69 281 ARG A CA 1
ATOM 2104 C C . ARG A 1 281 ? -2.431 -19.810 -17.807 1.00 92.69 281 ARG A C 1
ATOM 2106 O O . ARG A 1 281 ? -2.631 -20.964 -17.468 1.00 92.69 281 ARG A O 1
ATOM 2113 N N . GLN A 1 282 ? -1.324 -19.422 -18.427 1.00 94.31 282 GLN A N 1
ATOM 2114 C CA . GLN A 1 282 ? -0.171 -20.264 -18.720 1.00 94.31 282 GLN A CA 1
ATOM 2115 C C . GLN A 1 282 ? 1.068 -19.460 -18.359 1.00 94.31 282 GLN A C 1
ATOM 2117 O O . GLN A 1 282 ? 1.162 -18.299 -18.760 1.00 94.31 282 GLN A O 1
ATOM 2122 N N . LEU A 1 283 ? 1.988 -20.040 -17.600 1.00 94.94 283 LEU A N 1
ATOM 2123 C CA . LEU A 1 283 ? 3.201 -19.347 -17.187 1.00 94.94 283 LEU A CA 1
ATOM 2124 C C . LEU A 1 283 ? 4.120 -19.069 -18.387 1.00 94.94 283 LEU A C 1
ATOM 2126 O O . LEU A 1 283 ? 4.202 -19.871 -19.317 1.00 94.94 283 LEU A O 1
ATOM 2130 N N . ASN A 1 284 ? 4.823 -17.941 -18.352 1.00 94.69 284 ASN A N 1
ATOM 2131 C CA . ASN A 1 284 ? 5.906 -17.635 -19.275 1.00 94.69 284 ASN A CA 1
ATOM 2132 C C . ASN A 1 284 ? 6.984 -18.734 -19.197 1.00 94.69 284 ASN A C 1
ATOM 2134 O O . ASN A 1 284 ? 7.524 -18.953 -18.114 1.00 94.69 284 ASN A O 1
ATOM 2138 N N . PRO A 1 285 ? 7.329 -19.411 -20.311 1.00 92.25 285 PRO A N 1
ATOM 2139 C CA . PRO A 1 285 ? 8.305 -20.504 -20.310 1.00 92.25 285 PRO A CA 1
ATOM 2140 C C . PRO A 1 285 ? 9.725 -20.062 -19.926 1.00 92.25 285 PRO A C 1
ATOM 2142 O O . PRO A 1 285 ? 10.558 -20.900 -19.598 1.00 92.25 285 PRO A O 1
ATOM 2145 N N . HIS A 1 286 ? 10.014 -18.758 -19.952 1.00 93.44 286 HIS A N 1
ATOM 2146 C CA . HIS A 1 286 ? 11.282 -18.202 -19.480 1.00 93.44 286 HIS A CA 1
ATOM 2147 C C . HIS A 1 286 ? 11.332 -18.014 -17.954 1.00 93.44 286 HIS A C 1
ATOM 2149 O O . HIS A 1 286 ? 12.395 -17.699 -17.418 1.00 93.44 286 HIS A O 1
ATOM 2155 N N . LEU A 1 287 ? 10.211 -18.192 -17.245 1.00 92.12 287 LEU A N 1
ATOM 2156 C CA . LEU A 1 287 ? 10.186 -18.215 -15.785 1.00 92.12 287 LEU A CA 1
ATOM 2157 C C . LEU A 1 287 ? 10.606 -19.597 -15.292 1.00 92.12 287 LEU A C 1
ATOM 2159 O O . LEU A 1 287 ? 9.821 -20.541 -15.274 1.00 92.12 287 LEU A O 1
ATOM 2163 N N . ASP A 1 288 ? 11.860 -19.698 -14.872 1.00 80.81 288 ASP A N 1
ATOM 2164 C CA . ASP A 1 288 ? 12.400 -20.921 -14.300 1.00 80.81 288 ASP A CA 1
ATOM 2165 C C . ASP A 1 288 ? 11.926 -21.101 -12.844 1.00 80.81 288 ASP A C 1
ATOM 2167 O O . ASP A 1 288 ? 12.400 -20.434 -11.918 1.00 80.81 288 ASP A O 1
ATOM 2171 N N . GLN A 1 289 ? 10.973 -22.016 -12.654 1.00 81.44 289 GLN A N 1
ATOM 2172 C CA . GLN A 1 289 ? 10.442 -22.401 -11.341 1.00 81.44 289 GLN A CA 1
ATOM 2173 C C . GLN A 1 289 ? 11.282 -23.472 -10.636 1.00 81.44 289 GLN A C 1
ATOM 2175 O O . GLN A 1 289 ? 11.027 -23.795 -9.474 1.00 81.44 289 GLN A O 1
ATOM 2180 N N . THR A 1 290 ? 12.277 -24.044 -11.315 1.00 83.94 290 THR A N 1
ATOM 2181 C CA . THR A 1 290 ? 13.083 -25.123 -10.749 1.00 83.94 290 THR A CA 1
ATOM 2182 C C . THR A 1 290 ? 13.800 -24.609 -9.501 1.00 83.94 290 THR A C 1
ATOM 2184 O O . THR A 1 290 ? 14.467 -23.573 -9.534 1.00 83.94 290 THR A O 1
ATOM 2187 N N . ASN A 1 291 ? 13.647 -25.320 -8.383 1.00 85.50 291 ASN A N 1
ATOM 2188 C CA . ASN A 1 291 ? 14.196 -24.937 -7.079 1.00 85.50 291 ASN A CA 1
ATOM 2189 C C . ASN A 1 291 ? 13.773 -23.538 -6.597 1.00 85.50 291 ASN A C 1
ATOM 2191 O O . ASN A 1 291 ? 14.549 -22.863 -5.925 1.00 85.50 291 ASN A O 1
ATOM 2195 N N . PHE A 1 292 ? 12.564 -23.081 -6.925 1.00 93.56 292 PHE A N 1
ATOM 2196 C CA . PHE A 1 292 ? 12.001 -21.850 -6.376 1.00 93.56 292 PHE A CA 1
ATOM 2197 C C . PHE A 1 292 ? 10.662 -22.153 -5.701 1.00 93.56 292 PHE A C 1
ATOM 2199 O O . PHE A 1 292 ? 9.649 -22.301 -6.377 1.00 93.56 292 PHE A O 1
ATOM 2206 N N . ASN A 1 293 ? 10.662 -22.273 -4.365 1.00 94.38 293 ASN A N 1
ATOM 2207 C CA . ASN A 1 293 ? 9.450 -22.526 -3.570 1.00 94.38 293 ASN A CA 1
ATOM 2208 C C . ASN A 1 293 ? 8.569 -21.262 -3.514 1.00 94.38 293 ASN A C 1
ATOM 2210 O O . ASN A 1 293 ? 8.521 -20.546 -2.510 1.00 94.38 293 ASN A O 1
ATOM 2214 N N . ALA A 1 294 ? 7.924 -20.963 -4.639 1.00 95.31 294 ALA A N 1
ATOM 2215 C CA . ALA A 1 294 ? 7.090 -19.796 -4.851 1.00 95.31 294 ALA A CA 1
ATOM 2216 C C . ALA A 1 294 ? 5.898 -20.131 -5.754 1.00 95.31 294 ALA A C 1
ATOM 2218 O O . ALA A 1 294 ? 6.014 -20.912 -6.697 1.00 95.31 294 ALA A O 1
ATOM 2219 N N . VAL A 1 295 ? 4.763 -19.487 -5.495 1.00 95.06 295 VAL A N 1
ATOM 2220 C CA . VAL A 1 295 ? 3.544 -19.590 -6.301 1.00 95.06 295 VAL A CA 1
ATOM 2221 C C . VAL A 1 295 ? 3.234 -18.229 -6.906 1.00 95.06 295 VAL A C 1
ATOM 2223 O O . VAL A 1 295 ? 3.136 -17.226 -6.201 1.00 95.06 295 VAL A O 1
ATOM 2226 N N . PHE A 1 296 ? 3.058 -18.198 -8.227 1.00 96.25 296 PHE A N 1
ATOM 2227 C CA . PHE A 1 296 ? 2.545 -17.027 -8.936 1.00 96.25 296 PHE A CA 1
ATOM 2228 C C . PHE A 1 296 ? 1.039 -16.981 -8.742 1.00 96.25 296 PHE A C 1
ATOM 2230 O O . PHE A 1 296 ? 0.299 -17.780 -9.314 1.00 96.25 296 PHE A O 1
ATOM 2237 N N . ASN A 1 297 ? 0.608 -16.082 -7.873 1.00 93.81 297 ASN A N 1
ATOM 2238 C CA . ASN A 1 297 ? -0.708 -16.155 -7.276 1.00 93.81 297 ASN A CA 1
ATOM 2239 C C . ASN A 1 297 ? -1.798 -15.791 -8.294 1.00 93.81 297 ASN A C 1
ATOM 2241 O O . ASN A 1 297 ? -1.793 -14.670 -8.790 1.00 93.81 297 ASN A O 1
ATOM 2245 N N . SER A 1 298 ? -2.734 -16.688 -8.607 1.00 92.56 298 SER A N 1
ATOM 2246 C CA . SER A 1 298 ? -3.881 -16.406 -9.496 1.00 92.56 298 SER A CA 1
ATOM 2247 C C . SER A 1 298 ? -5.196 -16.176 -8.747 1.00 92.56 298 SER A C 1
ATOM 2249 O O . SER A 1 298 ? -6.166 -15.708 -9.339 1.00 92.56 298 SER A O 1
ATOM 2251 N N . GLU A 1 299 ? -5.225 -16.483 -7.451 1.00 91.25 299 GLU A N 1
ATOM 2252 C CA . GLU A 1 299 ? -6.404 -16.439 -6.580 1.00 91.25 299 GLU A CA 1
ATOM 2253 C C . GLU A 1 299 ? -6.057 -15.733 -5.263 1.00 91.25 299 GLU A C 1
ATOM 2255 O O . GLU A 1 299 ? -4.887 -15.479 -4.979 1.00 91.25 299 GLU A O 1
ATOM 2260 N N . LEU A 1 300 ? -7.055 -15.357 -4.465 1.00 92.44 300 LEU A N 1
ATOM 2261 C CA . LEU A 1 300 ? -6.793 -14.815 -3.131 1.00 92.44 300 LEU A CA 1
ATOM 2262 C C . LEU A 1 300 ? -6.255 -15.946 -2.246 1.00 92.44 300 LEU A C 1
ATOM 2264 O O . LEU A 1 300 ? -6.958 -16.928 -2.034 1.00 92.44 300 LEU A O 1
ATOM 2268 N N . ASN A 1 301 ? -5.036 -15.803 -1.726 1.00 91.94 301 ASN A N 1
ATOM 2269 C CA . ASN A 1 301 ? -4.404 -16.832 -0.899 1.00 91.94 301 ASN A CA 1
ATOM 2270 C C . ASN A 1 301 ? -3.874 -16.233 0.396 1.00 91.94 301 ASN A C 1
ATOM 2272 O O . ASN A 1 301 ? -3.096 -15.279 0.370 1.00 91.94 301 ASN A O 1
ATOM 2276 N N . SER A 1 302 ? -4.272 -16.806 1.527 1.00 92.50 302 SER A N 1
ATOM 2277 C CA . SER A 1 302 ? -3.712 -16.447 2.827 1.00 92.50 302 SER A CA 1
ATOM 2278 C C . SER A 1 302 ? -2.328 -17.065 2.996 1.00 92.50 302 SER A C 1
ATOM 2280 O O . SER A 1 302 ? -2.101 -18.209 2.601 1.00 92.50 302 SER A O 1
ATOM 2282 N N . TYR A 1 303 ? -1.391 -16.320 3.578 1.00 90.62 303 TYR A N 1
ATOM 2283 C CA . TYR A 1 303 ? -0.129 -16.909 4.018 1.00 90.62 303 TYR A CA 1
ATOM 2284 C C . TYR A 1 303 ? -0.283 -17.491 5.428 1.00 90.62 303 TYR A C 1
ATOM 2286 O O . TYR A 1 303 ? -1.159 -17.094 6.189 1.00 90.62 303 TYR A O 1
ATOM 2294 N N . GLN A 1 304 ? 0.574 -18.456 5.776 1.00 86.00 304 GLN A N 1
ATOM 2295 C CA . GLN A 1 304 ? 0.427 -19.313 6.965 1.00 86.00 304 GLN A CA 1
ATOM 2296 C C . GLN A 1 304 ? 0.365 -18.564 8.310 1.00 86.00 304 GLN A C 1
ATOM 2298 O O . GLN A 1 304 ? -0.131 -19.099 9.299 1.00 86.00 304 GLN A O 1
ATOM 2303 N N . TYR A 1 305 ? 0.896 -17.347 8.368 1.00 89.94 305 TYR A N 1
ATOM 2304 C CA . TYR A 1 305 ? 1.088 -16.590 9.599 1.00 89.94 305 TYR A CA 1
ATOM 2305 C C . TYR A 1 305 ? 0.038 -15.481 9.774 1.00 89.94 305 TYR A C 1
ATOM 2307 O O . TYR A 1 305 ? -0.366 -14.823 8.816 1.00 89.94 305 TYR A O 1
ATOM 2315 N N . SER A 1 306 ? -0.334 -15.182 11.022 1.00 90.88 306 SER A N 1
ATOM 2316 C CA . SER A 1 306 ? -1.198 -14.039 11.374 1.00 90.88 306 SER A CA 1
ATOM 2317 C C . SER A 1 306 ? -0.479 -12.684 11.319 1.00 90.88 306 SER A C 1
ATOM 2319 O O . SER A 1 306 ? -1.058 -11.662 11.660 1.00 90.88 306 SER A O 1
ATOM 2321 N N . GLN A 1 307 ? 0.787 -12.678 10.914 1.00 94.12 307 GLN A N 1
ATOM 2322 C CA . GLN A 1 307 ? 1.625 -11.505 10.710 1.00 94.12 307 GLN A CA 1
ATOM 2323 C C . GLN A 1 307 ? 2.626 -11.813 9.601 1.00 94.12 307 GLN A C 1
ATOM 2325 O O . GLN A 1 307 ? 2.959 -12.979 9.392 1.00 94.12 307 GLN A O 1
ATOM 2330 N N . GLY A 1 308 ? 3.119 -10.819 8.874 1.00 96.06 308 GLY A N 1
ATOM 2331 C CA . GLY A 1 308 ? 4.030 -11.125 7.775 1.00 96.06 308 GLY A CA 1
ATOM 2332 C C . GLY A 1 308 ? 4.667 -9.928 7.108 1.00 96.06 308 GLY A C 1
ATOM 2333 O O . GLY A 1 308 ? 4.262 -8.786 7.325 1.00 96.06 308 GLY A O 1
ATOM 2334 N N . ASN A 1 309 ? 5.672 -10.219 6.277 1.00 98.25 309 ASN A N 1
ATOM 2335 C CA . ASN A 1 309 ? 6.365 -9.222 5.473 1.00 98.25 309 ASN A CA 1
ATOM 2336 C C . ASN A 1 309 ? 5.877 -9.255 4.020 1.00 98.25 309 ASN A C 1
ATOM 2338 O O . ASN A 1 309 ? 5.922 -10.297 3.356 1.00 98.25 309 ASN A O 1
ATOM 2342 N N . VAL A 1 310 ? 5.456 -8.096 3.512 1.00 98.69 310 VAL A N 1
ATOM 2343 C CA . VAL A 1 310 ? 5.052 -7.900 2.116 1.00 98.69 310 VAL A CA 1
ATOM 2344 C C . VAL A 1 310 ? 6.043 -6.972 1.427 1.00 98.69 310 VAL A C 1
ATOM 2346 O O . VAL A 1 310 ? 6.255 -5.830 1.836 1.00 98.69 310 VAL A O 1
ATOM 2349 N N . HIS A 1 311 ? 6.639 -7.476 0.354 1.00 98.75 311 HIS A N 1
ATOM 2350 C CA . HIS A 1 311 ? 7.625 -6.776 -0.454 1.00 98.75 311 HIS A CA 1
ATOM 2351 C C . HIS A 1 311 ? 6.957 -6.050 -1.618 1.00 98.75 311 HIS A C 1
ATOM 2353 O O . HIS A 1 311 ? 5.998 -6.553 -2.203 1.00 98.75 311 HIS A O 1
ATOM 2359 N N . VAL A 1 312 ? 7.497 -4.892 -1.994 1.00 98.81 312 VAL A N 1
ATOM 2360 C CA . VAL A 1 312 ? 7.058 -4.115 -3.156 1.00 98.81 312 VAL A CA 1
ATOM 2361 C C . VAL A 1 312 ? 8.269 -3.665 -3.959 1.00 98.81 312 VAL A C 1
ATOM 2363 O O . VAL A 1 312 ? 9.086 -2.883 -3.473 1.00 98.81 312 VAL A O 1
ATOM 2366 N N . SER A 1 313 ? 8.360 -4.124 -5.205 1.00 98.75 313 SER A N 1
ATOM 2367 C CA . SER A 1 313 ? 9.358 -3.685 -6.183 1.00 98.75 313 SER A CA 1
ATOM 2368 C C . SER A 1 313 ? 8.768 -2.672 -7.164 1.00 98.75 313 SER A C 1
ATOM 2370 O O . SER A 1 313 ? 7.669 -2.856 -7.688 1.00 98.75 313 SER A O 1
ATOM 2372 N N . SER A 1 314 ? 9.527 -1.624 -7.487 1.00 98.38 314 SER A N 1
ATOM 2373 C CA . SER A 1 314 ? 9.241 -0.779 -8.647 1.00 98.38 314 SER A CA 1
ATOM 2374 C C . SER A 1 314 ? 10.514 -0.337 -9.354 1.00 98.38 314 SER A C 1
ATOM 2376 O O . SER A 1 314 ? 11.405 0.244 -8.736 1.00 98.38 314 SER A O 1
ATOM 2378 N N . PHE A 1 315 ? 10.590 -0.593 -10.658 1.00 98.06 315 PHE A N 1
ATOM 2379 C CA . PHE A 1 315 ? 11.786 -0.380 -11.465 1.00 98.06 315 PHE A CA 1
ATOM 2380 C C . PHE A 1 315 ? 11.476 0.596 -12.601 1.00 98.06 315 PHE A C 1
ATOM 2382 O O . PHE A 1 315 ? 10.660 0.317 -13.474 1.00 98.06 315 PHE A O 1
ATOM 2389 N N . GLY A 1 316 ? 12.085 1.779 -12.560 1.00 96.75 316 GLY A N 1
ATOM 2390 C CA . GLY A 1 316 ? 11.966 2.790 -13.601 1.00 96.75 316 GLY A CA 1
ATOM 2391 C C . GLY A 1 316 ? 12.700 2.364 -14.868 1.00 96.75 316 GLY A C 1
ATOM 2392 O O . GLY A 1 316 ? 13.819 1.857 -14.804 1.00 96.75 316 GLY A O 1
ATOM 2393 N N . PHE A 1 317 ? 12.110 2.626 -16.037 1.00 92.62 317 PHE A N 1
ATOM 2394 C CA . PHE A 1 317 ? 12.741 2.290 -17.319 1.00 92.62 317 PHE A CA 1
ATOM 2395 C C . PHE A 1 317 ? 14.063 3.046 -17.556 1.00 92.62 317 PHE A C 1
ATOM 2397 O O . PHE A 1 317 ? 14.874 2.589 -18.343 1.00 92.62 317 PHE A O 1
ATOM 2404 N N . GLY A 1 318 ? 14.322 4.162 -16.859 1.00 93.44 318 GLY A N 1
ATOM 2405 C CA . GLY A 1 318 ? 15.633 4.838 -16.843 1.00 93.44 318 GLY A CA 1
ATOM 2406 C C . GLY A 1 318 ? 16.690 4.165 -15.949 1.00 93.44 318 GLY A C 1
ATOM 2407 O O . GLY A 1 318 ? 17.803 4.669 -15.797 1.00 93.44 318 GLY A O 1
ATOM 2408 N N . GLY A 1 319 ? 16.343 3.044 -15.317 1.00 96.62 319 GLY A N 1
ATOM 2409 C CA . GLY A 1 319 ? 17.231 2.223 -14.503 1.00 96.62 319 GLY A CA 1
ATOM 2410 C C . GLY A 1 319 ? 17.265 2.560 -13.015 1.00 96.62 319 GLY A C 1
ATOM 2411 O O . GLY A 1 319 ? 18.042 1.937 -12.297 1.00 96.62 319 GLY A O 1
ATOM 2412 N N . THR A 1 320 ? 16.458 3.508 -12.532 1.00 98.44 320 THR A N 1
ATOM 2413 C CA . THR A 1 320 ? 16.277 3.723 -11.089 1.00 98.44 320 THR A CA 1
ATOM 2414 C C . THR A 1 320 ? 15.389 2.622 -10.522 1.00 98.44 320 THR A C 1
ATOM 2416 O O . THR A 1 320 ? 14.241 2.467 -10.927 1.00 98.44 320 THR A O 1
ATOM 2419 N N . ASN A 1 321 ? 15.912 1.854 -9.574 1.00 98.50 321 ASN A N 1
ATOM 2420 C CA . ASN A 1 321 ? 15.196 0.766 -8.921 1.00 98.50 321 ASN A CA 1
ATOM 2421 C C . ASN A 1 321 ? 14.825 1.170 -7.504 1.00 98.50 321 ASN A C 1
ATOM 2423 O O . ASN A 1 321 ? 15.645 1.758 -6.803 1.00 98.50 321 ASN A O 1
ATOM 2427 N N . ALA A 1 322 ? 13.633 0.801 -7.056 1.00 98.75 322 ALA A N 1
ATOM 2428 C CA . ALA A 1 322 ? 13.201 1.000 -5.686 1.00 98.75 322 ALA A CA 1
ATOM 2429 C C . ALA A 1 322 ? 12.527 -0.267 -5.143 1.00 98.75 322 ALA A C 1
ATOM 2431 O O . ALA A 1 322 ? 11.814 -0.965 -5.866 1.00 98.75 322 ALA A O 1
ATOM 2432 N N . HIS A 1 323 ? 12.757 -0.563 -3.867 1.00 98.88 323 HIS A N 1
ATOM 2433 C CA . HIS A 1 323 ? 12.167 -1.706 -3.175 1.00 98.88 323 HIS A CA 1
ATOM 2434 C C . HIS A 1 323 ? 11.777 -1.318 -1.749 1.00 98.88 323 HIS A C 1
ATOM 2436 O O . HIS A 1 323 ? 12.517 -0.576 -1.100 1.00 98.88 323 HIS A O 1
ATOM 2442 N N . ALA A 1 324 ? 10.645 -1.812 -1.253 1.00 98.81 324 ALA A N 1
ATOM 2443 C CA . ALA A 1 324 ? 10.198 -1.610 0.123 1.00 98.81 324 ALA A CA 1
ATOM 2444 C C . ALA A 1 324 ? 9.596 -2.876 0.726 1.00 98.81 324 ALA A C 1
ATOM 2446 O O . ALA A 1 324 ? 9.146 -3.766 0.007 1.00 98.81 324 ALA A O 1
ATOM 2447 N N . ILE A 1 325 ? 9.597 -2.925 2.054 1.00 98.81 325 ILE A N 1
ATOM 2448 C CA . ILE A 1 325 ? 9.106 -4.037 2.859 1.00 98.81 325 ILE A CA 1
ATOM 2449 C C . ILE A 1 325 ? 8.171 -3.465 3.919 1.00 98.81 325 ILE A C 1
ATOM 2451 O O . ILE A 1 325 ? 8.574 -2.606 4.709 1.00 98.81 325 ILE A O 1
ATOM 2455 N N . PHE A 1 326 ? 6.937 -3.956 3.935 1.00 98.50 326 PHE A N 1
ATOM 2456 C CA . PHE A 1 326 ? 5.972 -3.707 4.998 1.00 98.50 326 PHE A CA 1
ATOM 2457 C C . PHE A 1 326 ? 5.884 -4.913 5.909 1.00 98.50 326 PHE A C 1
ATOM 2459 O O . PHE A 1 326 ? 5.941 -6.040 5.431 1.00 98.50 326 PHE A O 1
ATOM 2466 N N . TRP A 1 327 ? 5.673 -4.663 7.192 1.00 97.88 327 TRP A N 1
ATOM 2467 C CA . TRP A 1 327 ? 5.248 -5.670 8.152 1.00 97.88 327 TRP A CA 1
ATOM 2468 C C . TRP A 1 327 ? 3.918 -5.256 8.766 1.00 97.88 327 TRP A C 1
ATOM 2470 O O . TRP A 1 327 ? 3.664 -4.067 8.954 1.00 97.88 327 TRP A O 1
ATOM 2480 N N . GLY A 1 328 ? 3.079 -6.223 9.096 1.00 95.81 328 GLY A N 1
ATOM 2481 C CA . GLY A 1 328 ? 1.857 -5.983 9.845 1.00 95.81 328 GLY A CA 1
ATOM 2482 C C . GLY A 1 328 ? 1.246 -7.285 10.328 1.00 95.81 328 GLY A C 1
ATOM 2483 O O . GLY A 1 328 ? 1.732 -8.374 10.011 1.00 95.81 328 GLY A O 1
ATOM 2484 N N . GLU A 1 329 ? 0.178 -7.133 11.093 1.00 93.69 329 GLU A N 1
ATOM 2485 C CA . GLU A 1 329 ? -0.585 -8.217 11.695 1.00 93.69 329 GLU A CA 1
ATOM 2486 C C . GLU A 1 329 ? -1.977 -8.244 11.072 1.00 93.69 329 GLU A C 1
ATOM 2488 O O . GLU A 1 329 ? -2.501 -7.214 10.633 1.00 93.69 329 GLU A O 1
ATOM 2493 N N . ASN A 1 330 ? -2.572 -9.430 11.020 1.00 93.12 330 ASN A N 1
ATOM 2494 C CA . ASN A 1 330 ? -3.936 -9.586 10.569 1.00 93.12 330 ASN A CA 1
ATOM 2495 C C . ASN A 1 330 ? -4.866 -8.891 11.564 1.00 93.12 330 ASN A C 1
ATOM 2497 O O . ASN A 1 330 ? -4.976 -9.328 12.704 1.00 93.12 330 ASN A O 1
ATOM 2501 N N . VAL A 1 331 ? -5.538 -7.836 11.114 1.00 90.31 331 VAL A N 1
ATOM 2502 C CA . VAL A 1 331 ? -6.563 -7.116 11.883 1.00 90.31 331 VAL A CA 1
ATOM 2503 C C . VAL A 1 331 ? -7.974 -7.472 11.422 1.00 90.31 331 VAL A C 1
ATOM 2505 O O . VAL A 1 331 ? -8.955 -7.103 12.061 1.00 90.31 331 VAL A O 1
ATOM 2508 N N . TYR A 1 332 ? -8.092 -8.192 10.305 1.00 82.44 332 TYR A N 1
ATOM 2509 C CA . TYR A 1 332 ? -9.336 -8.800 9.858 1.00 82.44 332 TYR A CA 1
ATOM 2510 C C . TYR A 1 332 ? -9.439 -10.195 10.474 1.00 82.44 332 TYR A C 1
ATOM 2512 O O . TYR A 1 332 ? -9.327 -11.220 9.799 1.00 82.44 332 TYR A O 1
ATOM 2520 N N . HIS A 1 333 ? -9.633 -10.235 11.790 1.00 69.00 333 HIS A N 1
ATOM 2521 C CA . HIS A 1 333 ? -10.025 -11.470 12.446 1.00 69.00 333 HIS A CA 1
ATOM 2522 C C . HIS A 1 333 ? -11.410 -11.875 11.938 1.00 69.00 333 HIS A C 1
ATOM 2524 O O . HIS A 1 333 ? -12.308 -11.037 11.811 1.00 69.00 333 HIS A O 1
ATOM 2530 N N . ALA A 1 334 ? -11.589 -13.164 11.642 1.00 65.62 334 ALA A N 1
ATOM 2531 C CA . ALA A 1 334 ? -12.938 -13.700 11.575 1.00 65.62 334 ALA A CA 1
ATOM 2532 C C . ALA A 1 334 ? -13.593 -13.401 12.935 1.00 65.62 334 ALA A C 1
ATOM 2534 O O . ALA A 1 334 ? -12.960 -13.690 13.957 1.00 65.62 334 ALA A O 1
ATOM 2535 N N . PRO A 1 335 ? -14.786 -12.781 12.967 1.00 64.81 335 PRO A N 1
ATOM 2536 C CA . PRO A 1 335 ? -15.461 -12.514 14.227 1.00 64.81 335 PRO A CA 1
ATOM 2537 C C . PRO A 1 335 ? -15.585 -13.830 14.989 1.00 64.81 335 PRO A C 1
ATOM 2539 O O . PRO A 1 335 ? -15.917 -14.869 14.412 1.00 64.81 335 PRO A O 1
ATOM 2542 N N . SER A 1 336 ? -15.269 -13.793 16.276 1.00 72.69 336 SER A N 1
ATOM 2543 C CA . SER A 1 336 ? -15.433 -14.939 17.155 1.00 72.69 336 SER A CA 1
ATOM 2544 C C . SER A 1 336 ? -16.883 -15.422 17.118 1.00 72.69 336 SER A C 1
ATOM 2546 O O . SER A 1 336 ? -17.814 -14.649 16.868 1.00 72.69 336 SER A O 1
ATOM 2548 N N . ASN A 1 337 ? -17.102 -16.702 17.427 1.00 69.88 337 ASN A N 1
ATOM 2549 C CA . ASN A 1 337 ? -18.461 -17.233 17.550 1.00 69.88 337 ASN A CA 1
ATOM 2550 C C . ASN A 1 337 ? -19.298 -16.398 18.535 1.00 69.88 337 ASN A C 1
ATOM 2552 O O . ASN A 1 337 ? -20.480 -16.192 18.293 1.00 69.88 337 ASN A O 1
ATOM 2556 N N . ALA A 1 338 ? -18.679 -15.847 19.587 1.00 74.69 338 ALA A N 1
ATOM 2557 C CA . ALA A 1 338 ? -19.329 -14.948 20.537 1.00 74.69 338 ALA A CA 1
ATOM 2558 C C . ALA A 1 338 ? -19.757 -13.608 19.906 1.00 74.69 338 ALA A C 1
ATOM 2560 O O . ALA A 1 338 ? -20.866 -13.144 20.158 1.00 74.69 338 ALA A O 1
ATOM 2561 N N . GLU A 1 339 ? -18.923 -12.994 19.064 1.00 74.44 339 GLU A N 1
ATOM 2562 C CA . GLU A 1 339 ? -19.260 -11.746 18.359 1.00 74.44 339 GLU A CA 1
ATOM 2563 C C . GLU A 1 339 ? -20.342 -11.963 17.299 1.00 74.44 339 GLU A C 1
ATOM 2565 O O . GLU A 1 339 ? -21.259 -11.151 17.170 1.00 74.44 339 GLU A O 1
ATOM 2570 N N . LEU A 1 340 ? -20.275 -13.075 16.561 1.00 74.81 340 LEU A N 1
ATOM 2571 C CA . LEU A 1 340 ? -21.331 -13.477 15.630 1.00 74.81 340 LEU A CA 1
ATOM 2572 C C . LEU A 1 340 ? -22.654 -13.714 16.366 1.00 74.81 340 LEU A C 1
ATOM 2574 O O . LEU A 1 340 ? -23.700 -13.239 15.923 1.00 74.81 340 LEU A O 1
ATOM 2578 N N . TYR A 1 341 ? -22.591 -14.393 17.511 1.00 73.94 341 TYR A N 1
ATOM 2579 C CA . TYR A 1 341 ? -23.730 -14.663 18.378 1.00 73.94 341 TYR A CA 1
ATOM 2580 C C . TYR A 1 341 ? -24.357 -13.374 18.918 1.00 73.94 341 TYR A C 1
ATOM 2582 O O . TYR A 1 341 ? -25.559 -13.164 18.761 1.00 73.94 341 TYR A O 1
ATOM 2590 N N . GLN A 1 342 ? -23.549 -12.463 19.471 1.00 79.56 342 GLN A N 1
ATOM 2591 C CA . GLN A 1 342 ? -24.017 -11.149 19.913 1.00 79.56 342 GLN A CA 1
ATOM 2592 C C . GLN A 1 342 ? -24.663 -10.394 18.755 1.00 79.56 342 GLN A C 1
ATOM 2594 O O . GLN A 1 342 ? -25.806 -9.969 18.861 1.00 79.56 342 GLN A O 1
ATOM 2599 N N . LYS A 1 343 ? -23.993 -10.285 17.608 1.00 77.94 343 LYS A N 1
ATOM 2600 C CA . LYS A 1 343 ? -24.556 -9.577 16.456 1.00 77.94 343 LYS A CA 1
ATOM 2601 C C . LYS A 1 343 ? -25.909 -10.151 16.028 1.00 77.94 343 LYS A C 1
ATOM 2603 O O . LYS A 1 343 ? -26.804 -9.378 15.698 1.00 77.94 343 LYS A O 1
ATOM 2608 N N . ARG A 1 344 ? -26.069 -11.480 16.075 1.00 75.88 344 ARG A N 1
ATOM 2609 C CA . ARG A 1 344 ? -27.349 -12.141 15.811 1.00 75.88 344 ARG A CA 1
ATOM 2610 C C . ARG A 1 344 ? -28.394 -11.760 16.857 1.00 75.88 344 ARG A C 1
ATOM 2612 O O . ARG A 1 344 ? -29.422 -11.232 16.453 1.00 75.88 344 ARG A O 1
ATOM 2619 N N . ILE A 1 345 ? -28.119 -11.911 18.158 1.00 76.00 345 ILE A N 1
ATOM 2620 C CA . ILE A 1 345 ? -29.037 -11.504 19.244 1.00 76.00 345 ILE A CA 1
ATOM 2621 C C . ILE A 1 345 ? -29.513 -10.062 19.069 1.00 76.00 345 ILE A C 1
ATOM 2623 O O . ILE A 1 345 ? -30.706 -9.797 19.130 1.00 76.00 345 ILE A O 1
ATOM 2627 N N . TRP A 1 346 ? -28.590 -9.132 18.822 1.00 76.00 346 TRP A N 1
ATOM 2628 C CA . TRP A 1 346 ? -28.909 -7.709 18.687 1.00 76.00 346 TRP A CA 1
ATOM 2629 C C . TRP A 1 346 ? -29.735 -7.393 17.433 1.00 76.00 346 TRP A C 1
ATOM 2631 O O . TRP A 1 346 ? -30.328 -6.322 17.342 1.00 76.00 346 TRP A O 1
ATOM 2641 N N . SER A 1 347 ? -29.760 -8.308 16.461 1.00 76.50 347 SER A N 1
ATOM 2642 C CA . SER A 1 347 ? -30.585 -8.212 15.255 1.00 76.50 347 SER A CA 1
ATOM 2643 C C . SER A 1 347 ? -31.914 -8.970 15.345 1.00 76.50 347 SER A C 1
ATOM 2645 O O . SER A 1 347 ? -32.741 -8.828 14.445 1.00 76.50 347 SER A O 1
ATOM 2647 N N . MET A 1 348 ? -32.123 -9.777 16.391 1.00 74.56 348 MET A N 1
ATOM 2648 C CA . MET A 1 348 ? -33.366 -10.521 16.595 1.00 74.56 348 MET A CA 1
ATOM 2649 C C . MET A 1 348 ? -34.464 -9.609 17.146 1.00 74.56 348 MET A C 1
ATOM 2651 O O . MET A 1 348 ? -34.197 -8.654 17.877 1.00 74.56 348 MET A O 1
ATOM 2655 N N . SER A 1 349 ? -35.714 -9.928 16.812 1.00 71.94 349 SER A N 1
ATOM 2656 C CA . SER A 1 349 ? -36.866 -9.322 17.480 1.00 71.94 349 SER A CA 1
ATOM 2657 C C . SER A 1 349 ? -36.884 -9.709 18.967 1.00 71.94 349 SER A C 1
ATOM 2659 O O . SER A 1 349 ? -36.399 -10.790 19.313 1.00 71.94 349 SER A O 1
ATOM 2661 N N . PRO A 1 350 ? -37.430 -8.854 19.855 1.00 73.56 350 PRO A N 1
ATOM 2662 C CA . PRO A 1 350 ? -37.649 -9.217 21.251 1.00 73.56 350 PRO A CA 1
ATOM 2663 C C . PRO A 1 350 ? -38.448 -10.526 21.361 1.00 73.56 350 PRO A C 1
ATOM 2665 O O . PRO A 1 350 ? -39.302 -10.758 20.505 1.00 73.56 350 PRO A O 1
ATOM 2668 N N . PRO A 1 351 ? -38.213 -11.357 22.392 1.00 75.19 351 PRO A N 1
ATOM 2669 C CA . PRO A 1 351 ? -39.033 -12.539 22.639 1.00 75.19 351 PRO A CA 1
ATOM 2670 C C . PRO A 1 351 ? -40.516 -12.164 22.743 1.00 75.19 351 PRO A C 1
ATOM 2672 O O . PRO A 1 351 ? -40.863 -11.236 23.480 1.00 75.19 351 PRO A O 1
ATOM 2675 N N . GLU A 1 352 ? -41.387 -12.872 22.025 1.00 78.88 352 GLU A N 1
ATOM 2676 C CA . GLU A 1 352 ? -42.826 -12.605 22.041 1.00 78.88 352 GLU A CA 1
ATOM 2677 C C . GLU A 1 352 ? -43.585 -13.697 22.798 1.00 78.88 352 GLU A C 1
ATOM 2679 O O . GLU A 1 352 ? -43.275 -14.884 22.700 1.00 78.88 352 GLU A O 1
ATOM 2684 N N . VAL A 1 353 ? -44.617 -13.285 23.542 1.00 81.06 353 VAL A N 1
ATOM 2685 C CA . VAL A 1 353 ? -45.651 -14.194 24.048 1.00 81.06 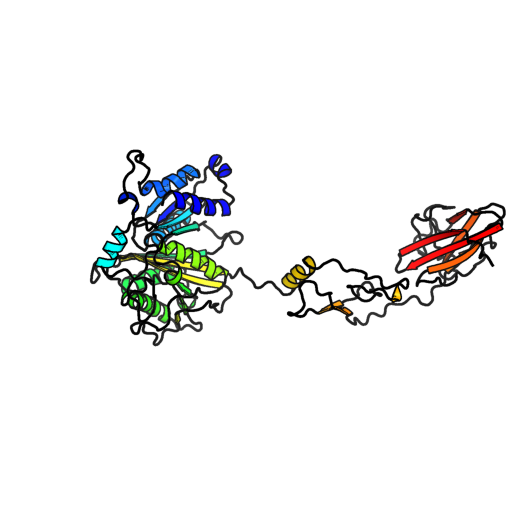353 VAL A CA 1
ATOM 2686 C C . VAL A 1 353 ? -46.767 -14.244 23.010 1.00 81.06 353 VAL A C 1
ATOM 2688 O O . VAL A 1 353 ? -47.445 -13.245 22.761 1.00 81.06 353 VAL A O 1
ATOM 2691 N N . ARG A 1 354 ? -46.973 -15.407 22.399 1.00 84.38 354 ARG A N 1
ATOM 2692 C CA . ARG A 1 354 ? -48.041 -15.652 21.430 1.00 84.38 354 ARG A CA 1
ATOM 2693 C C . ARG A 1 354 ? -49.245 -16.246 22.151 1.00 84.38 354 ARG A C 1
ATOM 2695 O O . ARG A 1 354 ? -49.303 -17.435 22.451 1.00 84.38 354 ARG A O 1
ATOM 2702 N N . VAL A 1 355 ? -50.215 -15.381 22.427 1.00 84.38 355 VAL A N 1
ATOM 2703 C CA . VAL A 1 355 ? -51.471 -15.722 23.104 1.00 84.38 355 VAL A CA 1
ATOM 2704 C C . VAL A 1 355 ? -52.316 -16.636 22.216 1.00 84.38 355 VAL A C 1
ATOM 2706 O O . VAL A 1 355 ? -52.746 -16.231 21.134 1.00 84.38 355 VAL A O 1
ATOM 2709 N N . ASN A 1 356 ? -52.597 -17.849 22.690 1.00 79.31 356 ASN A N 1
ATOM 2710 C CA . ASN A 1 356 ? -53.485 -18.794 22.018 1.00 79.31 356 ASN A CA 1
ATOM 2711 C C . ASN A 1 356 ? -54.690 -19.118 22.911 1.00 79.31 356 ASN A C 1
ATOM 2713 O O . ASN A 1 356 ? -54.647 -20.002 23.762 1.00 79.31 356 ASN A O 1
ATOM 2717 N N . GLY A 1 357 ? -55.777 -18.367 22.730 1.00 84.06 357 GLY A N 1
ATOM 2718 C CA . GLY A 1 357 ? -56.982 -18.494 23.552 1.00 84.06 357 GLY A CA 1
ATOM 2719 C C . GLY A 1 357 ? -56.858 -17.854 24.940 1.00 84.06 357 GLY A C 1
ATOM 2720 O O . GLY A 1 357 ? -55.943 -17.081 25.219 1.00 84.06 357 GLY A O 1
ATOM 2721 N N . SER A 1 358 ? -57.835 -18.138 25.804 1.00 82.56 358 SER A N 1
ATOM 2722 C CA . SER A 1 358 ? -57.948 -17.549 27.146 1.00 82.56 358 SER A CA 1
ATOM 2723 C C . SER A 1 358 ? -57.185 -18.302 28.234 1.00 82.56 358 SER A C 1
ATOM 2725 O O . SER A 1 358 ? -57.105 -17.797 29.348 1.00 82.56 358 SER A O 1
ATOM 2727 N N . ASP A 1 359 ? -56.678 -19.498 27.935 1.00 78.94 359 ASP A N 1
ATOM 2728 C CA . ASP A 1 359 ? -55.901 -20.314 28.867 1.00 78.94 359 ASP A CA 1
ATOM 2729 C C . ASP A 1 359 ? -54.404 -19.980 28.730 1.00 78.94 359 ASP A C 1
ATOM 2731 O O . ASP A 1 359 ? -53.825 -20.261 27.675 1.00 78.94 359 ASP A O 1
ATOM 2735 N N . PRO A 1 360 ? -53.764 -19.388 29.756 1.00 74.06 360 PRO A N 1
ATOM 2736 C CA . PRO A 1 360 ? -52.337 -19.075 29.731 1.00 74.06 360 PRO A CA 1
ATOM 2737 C C . PRO A 1 360 ? -51.436 -20.297 29.528 1.00 74.06 360 PRO A C 1
ATOM 2739 O O . PRO A 1 360 ? -50.327 -20.146 29.022 1.00 74.06 360 PRO A O 1
ATOM 2742 N N . ALA A 1 361 ? -51.902 -21.505 29.868 1.00 74.19 361 ALA A N 1
ATOM 2743 C CA . ALA A 1 361 ? -51.148 -22.738 29.646 1.00 74.19 361 ALA A CA 1
ATOM 2744 C C . ALA A 1 361 ? -50.972 -23.074 28.153 1.00 74.19 361 ALA A C 1
ATOM 2746 O O . ALA A 1 361 ? -50.110 -23.875 27.798 1.00 74.19 361 ALA A O 1
ATOM 2747 N N . LEU A 1 362 ? -51.778 -22.465 27.276 1.00 76.69 362 LEU A N 1
ATOM 2748 C CA . LEU A 1 362 ? -51.714 -22.652 25.825 1.00 76.69 362 LEU A CA 1
ATOM 2749 C C . LEU A 1 362 ? -50.888 -21.573 25.113 1.00 76.69 362 LEU A C 1
ATOM 2751 O O . LEU A 1 362 ? -50.778 -21.603 23.887 1.00 76.69 362 LEU A O 1
ATOM 2755 N N . TRP A 1 363 ? -50.358 -20.590 25.841 1.00 82.50 363 TRP A N 1
ATOM 2756 C CA . TRP A 1 363 ? -49.599 -19.495 25.247 1.00 82.50 363 TRP A CA 1
ATOM 2757 C C . TRP A 1 363 ? -48.182 -19.943 24.888 1.00 82.50 363 TRP A C 1
ATOM 2759 O O . TRP A 1 363 ? -47.518 -20.629 25.660 1.00 82.50 363 TRP A O 1
ATOM 2769 N N . ASP A 1 364 ? -47.719 -19.511 23.720 1.00 77.06 364 ASP A N 1
ATOM 2770 C CA . ASP A 1 364 ? -46.377 -19.795 23.212 1.00 77.06 364 ASP A CA 1
ATOM 2771 C C . ASP A 1 364 ? -45.407 -18.677 23.623 1.00 77.06 364 ASP A C 1
ATOM 2773 O O . ASP A 1 364 ? -45.801 -17.514 23.717 1.00 77.06 364 ASP A O 1
ATOM 2777 N N . TRP A 1 365 ? -44.130 -18.993 23.825 1.00 78.50 365 TRP A N 1
ATOM 2778 C CA . TRP A 1 365 ? -43.103 -18.025 24.228 1.00 78.50 365 TRP A CA 1
ATOM 2779 C C . TRP A 1 365 ? -41.738 -18.388 23.634 1.00 78.50 365 TRP A C 1
ATOM 2781 O O . TRP A 1 365 ? -41.406 -19.561 23.506 1.00 78.50 365 TRP A O 1
ATOM 2791 N N . ASP A 1 366 ? -40.948 -17.376 23.260 1.00 77.75 366 ASP A N 1
ATOM 2792 C CA . ASP A 1 366 ? -39.649 -17.550 22.579 1.00 77.75 366 ASP A CA 1
ATOM 2793 C C . ASP A 1 366 ? -38.431 -17.705 23.512 1.00 77.75 366 ASP A C 1
ATOM 2795 O O . ASP A 1 366 ? -37.294 -17.839 23.047 1.00 77.75 366 ASP A O 1
ATOM 2799 N N . GLY A 1 367 ? -38.625 -17.609 24.825 1.00 78.25 367 GLY A N 1
ATOM 2800 C CA . GLY A 1 367 ? -37.549 -17.752 25.807 1.00 78.25 367 GLY A CA 1
ATOM 2801 C C . GLY A 1 367 ? -37.469 -19.157 26.418 1.00 78.25 367 GLY A C 1
ATOM 2802 O O . GLY A 1 367 ? -38.143 -20.075 25.956 1.00 78.25 367 GLY A O 1
ATOM 2803 N N . PRO A 1 368 ? -36.642 -19.330 27.464 1.00 74.88 368 PRO A N 1
ATOM 2804 C CA . PRO A 1 368 ? -36.516 -20.606 28.161 1.00 74.88 368 PRO A CA 1
ATOM 2805 C C . PRO A 1 368 ? -37.831 -21.013 28.841 1.00 74.88 368 PRO A C 1
ATOM 2807 O O . PRO A 1 368 ? -38.719 -20.172 29.022 1.00 74.88 368 PRO A O 1
ATOM 2810 N N . ASP A 1 369 ? -37.921 -22.288 29.235 1.00 69.38 369 ASP A N 1
ATOM 2811 C CA . ASP A 1 369 ? -39.071 -22.871 29.936 1.00 69.38 369 ASP A CA 1
ATOM 2812 C C . ASP A 1 369 ? -39.579 -21.986 31.083 1.00 69.38 369 ASP A C 1
ATOM 2814 O O . ASP A 1 369 ? -38.817 -21.272 31.733 1.00 69.38 369 ASP A O 1
ATOM 2818 N N . GLN A 1 370 ? -40.882 -22.062 31.369 1.00 64.31 370 GLN A N 1
ATOM 2819 C CA . GLN A 1 370 ? -41.572 -21.147 32.291 1.00 64.31 370 GLN A CA 1
ATOM 2820 C C . GLN A 1 370 ? -41.003 -21.137 33.728 1.00 64.31 370 GLN A C 1
ATOM 2822 O O . GLN A 1 370 ? -41.220 -20.172 34.462 1.00 64.31 370 GLN A O 1
ATOM 2827 N N . VAL A 1 371 ? -40.242 -22.162 34.134 1.00 67.25 371 VAL A N 1
ATOM 2828 C CA . VAL A 1 371 ? -39.630 -22.271 35.469 1.00 67.25 371 VAL A CA 1
ATOM 2829 C C . VAL A 1 371 ? -38.114 -22.047 35.399 1.00 67.25 371 VAL A C 1
ATOM 2831 O O . VAL A 1 371 ? -37.312 -22.977 35.456 1.00 67.25 371 VAL A O 1
ATOM 2834 N N . ILE A 1 372 ? -37.713 -20.778 35.309 1.00 70.62 372 ILE A N 1
ATOM 2835 C CA . ILE A 1 372 ? -36.304 -20.348 35.363 1.00 70.62 372 ILE A CA 1
ATOM 2836 C C . ILE A 1 372 ? -35.940 -20.049 36.813 1.00 70.62 372 ILE A C 1
ATOM 2838 O O . ILE A 1 372 ? -36.589 -19.196 37.411 1.00 70.62 372 ILE A O 1
ATOM 2842 N N . LEU A 1 373 ? -34.925 -20.683 37.395 1.00 69.06 373 LEU A N 1
ATOM 2843 C CA . LEU A 1 373 ? -34.454 -20.464 38.771 1.00 69.06 373 LEU A CA 1
ATOM 2844 C C . LEU A 1 373 ? -33.136 -19.656 38.791 1.00 69.06 373 LEU A C 1
ATOM 2846 O O . LEU A 1 373 ? -32.336 -19.754 37.858 1.00 69.06 373 LEU A O 1
ATOM 2850 N N . PRO A 1 374 ? -32.873 -18.823 39.820 1.00 63.31 374 PRO A N 1
ATOM 2851 C CA . PRO A 1 374 ? -31.593 -18.126 39.944 1.00 63.31 374 PRO A CA 1
ATOM 2852 C C . PRO A 1 374 ? -30.420 -19.114 39.993 1.00 63.31 374 PRO A C 1
ATOM 2854 O O . PRO A 1 374 ? -30.374 -19.975 40.865 1.00 63.31 374 PRO A O 1
ATOM 2857 N N . GLY A 1 375 ? -29.460 -18.962 39.079 1.00 68.62 375 GLY A N 1
ATOM 2858 C CA . GLY A 1 375 ? -28.316 -19.872 38.952 1.00 68.62 375 GLY A CA 1
ATOM 2859 C C . GLY A 1 375 ? -28.488 -20.963 37.893 1.00 68.62 375 GLY A C 1
ATOM 2860 O O . GLY A 1 375 ? -27.494 -21.613 37.562 1.00 68.62 375 GLY A O 1
ATOM 2861 N N . ASP A 1 376 ? -29.686 -21.111 37.313 1.00 75.12 376 ASP A N 1
ATOM 2862 C CA . ASP A 1 376 ? -29.892 -21.958 36.141 1.00 75.12 376 ASP A CA 1
ATOM 2863 C C . ASP A 1 376 ? -28.928 -21.554 35.022 1.00 75.12 376 ASP A C 1
ATOM 2865 O O . ASP A 1 376 ? -28.776 -20.373 34.683 1.00 75.12 376 ASP A O 1
ATOM 2869 N N . LYS A 1 377 ? -28.299 -22.558 34.419 1.00 79.69 377 LYS A N 1
ATOM 2870 C CA . LYS A 1 377 ? -27.503 -22.391 33.210 1.00 79.69 377 LYS A CA 1
ATOM 2871 C C . LYS A 1 377 ? -28.278 -22.953 32.036 1.00 79.69 377 LYS A C 1
ATOM 2873 O O . LYS A 1 377 ? -28.925 -23.989 32.147 1.00 79.69 377 LYS A O 1
ATOM 2878 N N . TYR A 1 378 ? -28.200 -22.257 30.913 1.00 82.06 378 TYR A N 1
ATOM 2879 C CA . TYR A 1 378 ? -28.807 -22.689 29.666 1.00 82.06 378 TYR A CA 1
ATOM 2880 C C . TYR A 1 378 ? -27.741 -22.697 28.583 1.00 82.06 378 TYR A C 1
ATOM 2882 O O . TYR A 1 378 ? -26.950 -21.757 28.471 1.00 82.06 378 TYR A O 1
ATOM 2890 N N . SER A 1 379 ? -27.773 -23.735 27.759 1.00 81.00 379 SER A N 1
ATOM 2891 C CA . SER A 1 379 ? -27.103 -23.741 26.469 1.00 81.00 379 SER A CA 1
ATOM 2892 C C . SER A 1 379 ? -28.103 -23.339 25.386 1.00 81.00 379 SER A C 1
ATOM 2894 O O . SER A 1 379 ? -29.306 -23.582 25.498 1.00 81.00 379 SER A O 1
ATOM 2896 N N . ILE A 1 380 ? -27.614 -22.648 24.358 1.00 76.94 380 ILE A N 1
ATOM 2897 C CA . ILE A 1 380 ? -28.441 -22.126 23.268 1.00 76.94 380 ILE A CA 1
ATOM 2898 C C . ILE A 1 380 ? -27.880 -22.682 21.968 1.00 76.94 380 ILE A C 1
ATOM 2900 O O . ILE A 1 380 ? -26.701 -22.487 21.667 1.00 76.94 380 ILE A O 1
ATOM 2904 N N . GLU A 1 381 ? -28.713 -23.381 21.202 1.00 76.81 381 GLU A N 1
ATOM 2905 C CA . GLU A 1 381 ? -28.295 -24.019 19.953 1.00 76.81 381 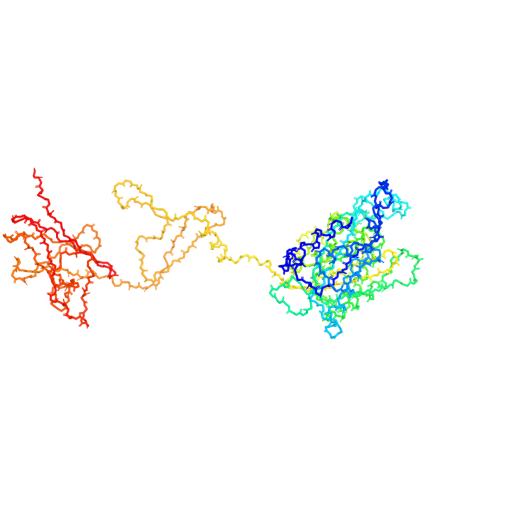GLU A CA 1
ATOM 2906 C C . GLU A 1 381 ? -28.725 -23.199 18.735 1.00 76.81 381 GLU A C 1
ATOM 2908 O O . GLU A 1 381 ? -29.893 -22.832 18.576 1.00 76.81 381 GLU A O 1
ATOM 2913 N N . MET A 1 382 ? -27.781 -22.966 17.824 1.00 70.31 382 MET A N 1
ATOM 2914 C CA . MET A 1 382 ? -28.007 -22.255 16.569 1.00 70.31 382 MET A CA 1
ATOM 2915 C C . MET A 1 382 ? -27.465 -23.061 15.397 1.00 70.31 382 MET A C 1
ATOM 2917 O O . MET A 1 382 ? -26.320 -23.507 15.431 1.00 70.31 382 MET A O 1
ATOM 2921 N N . ASN A 1 383 ? -28.259 -23.172 14.333 1.00 75.06 383 ASN A N 1
ATOM 2922 C CA . ASN A 1 383 ? -27.830 -23.779 13.082 1.00 75.06 383 ASN A CA 1
ATOM 2923 C C . ASN A 1 383 ? -27.433 -22.701 12.057 1.00 75.06 383 ASN A C 1
ATOM 2925 O O . ASN A 1 383 ? -28.059 -21.635 12.016 1.00 75.06 383 ASN A O 1
ATOM 2929 N N . PRO A 1 384 ? -26.415 -22.957 11.209 1.00 70.56 384 PRO A N 1
ATOM 2930 C CA . PRO A 1 384 ? -26.004 -22.033 10.146 1.00 70.56 384 PRO A CA 1
ATOM 2931 C C . PRO A 1 384 ? -27.116 -21.729 9.134 1.00 70.56 384 PRO A C 1
ATOM 2933 O O . PRO A 1 384 ? -27.131 -20.649 8.550 1.00 70.56 384 PRO A O 1
ATOM 2936 N N . ASP A 1 385 ? -28.039 -22.674 8.954 1.00 79.88 385 ASP A N 1
ATOM 2937 C CA . ASP A 1 385 ? -29.144 -22.590 7.995 1.00 79.88 385 ASP A CA 1
ATOM 2938 C C . ASP A 1 385 ? -30.411 -21.942 8.581 1.00 79.88 385 ASP A C 1
ATOM 2940 O O . ASP A 1 385 ? -31.399 -21.750 7.869 1.00 79.88 385 ASP A O 1
ATOM 2944 N N . ASP A 1 386 ? -30.410 -21.599 9.875 1.00 76.38 386 ASP A N 1
ATOM 2945 C CA . ASP A 1 386 ? -31.550 -20.936 10.504 1.00 76.38 386 ASP A CA 1
ATOM 2946 C C . ASP A 1 386 ? -31.732 -19.519 9.915 1.00 76.38 386 ASP A C 1
ATOM 2948 O O . ASP A 1 386 ? -30.758 -18.765 9.800 1.00 76.38 386 ASP A O 1
ATOM 2952 N N . PRO A 1 387 ? -32.970 -19.084 9.612 1.00 77.25 387 PRO A N 1
ATOM 2953 C CA . PRO A 1 387 ? -33.212 -17.722 9.156 1.00 77.25 387 PRO A CA 1
ATOM 2954 C C . PRO A 1 387 ? -32.785 -16.677 10.213 1.00 77.25 387 PRO A C 1
ATOM 2956 O O . PRO A 1 387 ? -32.736 -16.979 11.414 1.00 77.25 387 PRO A O 1
ATOM 2959 N N . PRO A 1 388 ? -32.495 -15.422 9.807 1.00 70.94 388 PRO A N 1
ATOM 2960 C CA . PRO A 1 388 ? -31.990 -14.384 10.715 1.00 70.94 388 PRO A CA 1
ATOM 2961 C C . PRO A 1 388 ? -32.878 -14.126 11.941 1.00 70.94 388 PRO A C 1
ATOM 2963 O O . PRO A 1 388 ? -32.374 -13.766 12.999 1.00 70.94 388 PRO A O 1
ATOM 2966 N N . ASN A 1 389 ? -34.185 -14.349 11.798 1.00 71.94 389 ASN A N 1
ATOM 2967 C CA . ASN A 1 389 ? -35.216 -14.151 12.814 1.00 71.94 389 ASN A CA 1
ATOM 2968 C C . ASN A 1 389 ? -35.734 -15.461 13.438 1.00 71.94 389 ASN A C 1
ATOM 2970 O O . ASN A 1 389 ? -36.798 -15.448 14.050 1.00 71.94 389 ASN A O 1
ATOM 2974 N N . ALA A 1 390 ? -35.042 -16.589 13.252 1.00 75.75 390 ALA A N 1
ATOM 2975 C CA . ALA A 1 390 ? -35.443 -17.842 13.886 1.00 75.75 390 ALA A CA 1
ATOM 2976 C C . ALA A 1 390 ? -35.459 -17.696 15.422 1.00 75.75 390 ALA A C 1
ATOM 2978 O O . ALA A 1 390 ? -34.510 -17.123 15.967 1.00 75.75 390 ALA A O 1
ATOM 2979 N N . PRO A 1 391 ? -36.487 -18.216 16.119 1.00 73.50 391 PRO A N 1
ATOM 2980 C CA . PRO A 1 391 ? -36.524 -18.221 17.579 1.00 73.50 391 PRO A CA 1
ATOM 2981 C C . PRO A 1 391 ? -35.360 -19.034 18.159 1.00 73.50 391 PRO A C 1
ATOM 2983 O O . PRO A 1 391 ? -34.849 -19.965 17.530 1.00 73.50 391 PRO A O 1
ATOM 2986 N N . GLN A 1 392 ? -34.917 -18.659 19.360 1.00 77.31 392 GLN A N 1
ATOM 2987 C CA . GLN A 1 392 ? -33.799 -19.327 20.026 1.00 77.31 392 GLN A CA 1
ATOM 2988 C C . GLN A 1 392 ? -34.255 -20.655 20.628 1.00 77.31 392 GLN A C 1
ATOM 2990 O O . GLN A 1 392 ? -35.323 -20.743 21.227 1.00 77.31 392 GLN A O 1
ATOM 2995 N N . ARG A 1 393 ? -33.419 -21.687 20.491 1.00 81.00 393 ARG A N 1
ATOM 2996 C CA . ARG A 1 393 ? -33.618 -22.977 21.157 1.00 81.00 393 ARG A CA 1
ATOM 2997 C C . ARG A 1 393 ? -32.799 -22.998 22.439 1.00 81.00 393 ARG A C 1
ATOM 2999 O O . ARG A 1 393 ? -31.570 -22.966 22.372 1.00 81.00 393 ARG A O 1
ATOM 3006 N N . TRP A 1 394 ? -33.486 -23.026 23.575 1.00 82.75 394 TRP A N 1
ATOM 3007 C CA . TRP A 1 394 ? -32.895 -23.047 24.911 1.00 82.75 394 TRP A CA 1
ATOM 3008 C C . TRP A 1 394 ? -32.885 -24.471 25.457 1.00 82.75 394 TRP A C 1
ATOM 3010 O O . TRP A 1 394 ? -33.888 -25.172 25.372 1.00 82.75 394 TRP A O 1
ATOM 3020 N N . PHE A 1 395 ? -31.772 -24.876 26.058 1.00 83.00 395 PHE A N 1
ATOM 3021 C CA . PHE A 1 395 ? -31.636 -26.166 26.724 1.00 83.00 395 PHE A CA 1
ATOM 3022 C C . PHE A 1 395 ? -31.101 -25.931 28.127 1.00 83.00 395 PHE A C 1
ATOM 3024 O O . PHE A 1 395 ? -29.974 -25.454 28.289 1.00 83.00 395 PHE A O 1
ATOM 3031 N N . LYS A 1 396 ? -31.914 -26.241 29.138 1.00 80.44 396 LYS A N 1
ATOM 3032 C CA . LYS A 1 396 ? -31.492 -26.156 30.536 1.00 80.44 396 LYS A CA 1
ATOM 3033 C C . LYS A 1 396 ? -30.350 -27.144 30.768 1.00 80.44 396 LYS A C 1
ATOM 3035 O O . LYS A 1 396 ? -30.478 -28.330 30.470 1.00 80.44 396 LYS A O 1
ATOM 3040 N N . GLU A 1 397 ? -29.220 -26.645 31.252 1.00 80.50 397 GLU A N 1
ATOM 3041 C CA . GLU A 1 397 ? -28.120 -27.494 31.690 1.00 80.50 397 GLU A CA 1
ATOM 3042 C C . GLU A 1 397 ? -28.488 -28.081 33.051 1.00 80.50 397 GLU A C 1
ATOM 3044 O O . GLU A 1 397 ? -28.831 -27.345 33.979 1.00 80.50 397 GLU A O 1
ATOM 3049 N N . ASP A 1 398 ? -28.419 -29.404 33.173 1.00 68.56 398 ASP A N 1
ATOM 3050 C CA . ASP A 1 398 ? -28.634 -30.077 34.448 1.00 68.56 398 ASP A CA 1
ATOM 3051 C C . ASP A 1 398 ? -27.416 -29.833 35.350 1.00 68.56 398 ASP A C 1
ATOM 3053 O O . ASP A 1 398 ? -26.351 -30.434 35.190 1.00 68.56 398 ASP A O 1
ATOM 3057 N N . THR A 1 399 ? -27.538 -28.856 36.248 1.00 58.72 399 THR A N 1
ATOM 3058 C CA . THR A 1 399 ? -26.467 -28.456 37.166 1.00 58.72 399 THR A CA 1
ATOM 3059 C C . THR A 1 399 ? -26.471 -29.266 38.463 1.00 58.72 399 THR A C 1
ATOM 3061 O O . THR A 1 399 ? -25.582 -29.059 39.291 1.00 58.72 399 THR A O 1
ATOM 3064 N N . GLY A 1 400 ? -27.430 -30.185 38.654 1.00 53.72 400 GLY A N 1
ATOM 3065 C CA . GLY A 1 400 ? -27.562 -30.990 39.873 1.00 53.72 400 GLY A CA 1
ATOM 3066 C C . GLY A 1 400 ? -27.849 -30.172 41.139 1.00 53.72 400 GLY A C 1
ATOM 3067 O O . GLY A 1 400 ? -27.618 -30.655 42.245 1.00 53.72 400 GLY A O 1
ATOM 3068 N N . VAL A 1 401 ? -28.299 -28.921 40.993 1.00 50.16 401 VAL A N 1
ATOM 3069 C CA . VAL A 1 401 ? -28.719 -28.081 42.116 1.00 50.16 401 VAL A CA 1
ATOM 3070 C C . VAL A 1 401 ? -30.177 -28.414 42.416 1.00 50.16 401 VAL A C 1
ATOM 3072 O O . VAL A 1 401 ? -31.077 -27.964 41.710 1.00 50.16 401 VAL A O 1
ATOM 3075 N N . GLU A 1 402 ? -30.408 -29.224 43.449 1.00 44.84 402 GLU A N 1
ATOM 3076 C CA . GLU A 1 402 ? -31.740 -29.387 44.032 1.00 44.84 402 GLU A CA 1
ATOM 3077 C C . GLU A 1 402 ? -32.171 -28.029 44.595 1.00 44.84 402 GLU A C 1
ATOM 3079 O O . GLU A 1 402 ? -31.588 -27.505 45.548 1.00 44.84 402 GLU A O 1
ATOM 3084 N N . HIS A 1 403 ? -33.152 -27.411 43.943 1.00 47.44 403 HIS A N 1
ATOM 3085 C CA . HIS A 1 403 ? -33.841 -26.271 44.514 1.00 47.44 403 HIS A CA 1
ATOM 3086 C C . HIS A 1 403 ? -34.819 -26.821 45.544 1.00 47.44 403 HIS A C 1
ATOM 3088 O O . HIS A 1 403 ? -35.705 -27.589 45.191 1.00 47.44 403 HIS A O 1
ATOM 3094 N N . ASP A 1 404 ? -34.605 -26.454 46.806 1.00 43.75 404 ASP A N 1
ATOM 3095 C CA . ASP A 1 404 ? -35.498 -26.734 47.930 1.00 43.75 404 ASP A CA 1
ATOM 3096 C C . ASP A 1 404 ? -36.836 -26.030 47.640 1.00 43.75 404 ASP A C 1
ATOM 3098 O O . ASP A 1 404 ? -37.022 -24.840 47.917 1.00 43.75 404 ASP A O 1
ATOM 3102 N N . GLU A 1 405 ? -37.715 -26.713 46.908 1.00 46.16 405 GLU A N 1
ATOM 3103 C CA . GLU A 1 405 ? -39.084 -26.275 46.696 1.00 46.16 405 GLU A CA 1
ATOM 3104 C C . GLU A 1 405 ? -39.743 -26.317 48.072 1.00 46.16 405 GLU A C 1
ATOM 3106 O O . GLU A 1 405 ? -39.862 -27.375 48.678 1.00 46.16 405 GLU A O 1
ATOM 3111 N N . GLY A 1 406 ? -40.081 -25.143 48.614 1.00 51.75 406 GLY A N 1
ATOM 3112 C CA . GLY A 1 406 ? -40.709 -24.979 49.926 1.00 51.75 406 GLY A CA 1
ATOM 3113 C C . GLY A 1 406 ? -42.139 -25.526 49.972 1.00 51.75 406 GLY A C 1
ATOM 3114 O O . GLY A 1 406 ? -43.060 -24.776 50.287 1.00 51.75 406 GLY A O 1
ATOM 3115 N N . GLU A 1 407 ? -42.316 -26.809 49.650 1.00 51.84 407 GLU A N 1
ATOM 3116 C CA . GLU A 1 407 ? -43.583 -27.544 49.563 1.00 51.84 407 GLU A CA 1
ATOM 3117 C C . GLU A 1 407 ? -44.338 -27.612 50.907 1.00 51.84 407 GLU A C 1
ATOM 3119 O O . GLU A 1 407 ? -45.524 -27.927 50.917 1.00 51.84 407 GLU A O 1
ATOM 3124 N N . ASP A 1 408 ? -43.707 -27.233 52.026 1.00 58.75 408 ASP A N 1
ATOM 3125 C CA . ASP A 1 408 ? -44.289 -27.317 53.375 1.00 58.75 408 ASP A CA 1
ATOM 3126 C C . ASP A 1 408 ? -44.642 -25.953 54.020 1.00 58.75 408 ASP A C 1
ATOM 3128 O O . ASP A 1 408 ? -44.955 -25.892 55.213 1.00 58.75 408 ASP A O 1
ATOM 3132 N N . GLU A 1 409 ? -44.572 -24.827 53.296 1.00 76.88 409 GLU A N 1
ATOM 3133 C CA . GLU A 1 409 ? -44.925 -23.517 53.873 1.00 76.88 409 GLU A CA 1
ATOM 3134 C C . GLU A 1 409 ? -46.443 -23.293 53.926 1.00 76.88 409 GLU A C 1
ATOM 3136 O O . GLU A 1 409 ? -47.111 -23.301 52.900 1.00 76.88 409 GLU A O 1
ATOM 3141 N N . VAL A 1 410 ? -46.983 -22.995 55.110 1.00 86.50 410 VAL A N 1
ATOM 3142 C CA . VAL A 1 410 ? -48.397 -22.635 55.311 1.00 86.50 410 VAL A CA 1
ATOM 3143 C C . VAL A 1 410 ? -48.497 -21.186 55.781 1.00 86.50 410 VAL A C 1
ATOM 3145 O O . VAL A 1 410 ? -47.666 -20.733 56.565 1.00 86.50 410 VAL A O 1
ATOM 3148 N N . TYR A 1 411 ? -49.521 -20.443 55.358 1.00 92.56 411 TYR A N 1
ATOM 3149 C CA . TYR A 1 411 ? -49.769 -19.078 55.835 1.00 92.56 411 TYR A CA 1
ATOM 3150 C C . TYR A 1 411 ? -51.093 -18.988 56.590 1.00 92.56 411 TYR A C 1
ATOM 3152 O O . TYR A 1 411 ? -52.103 -19.532 56.152 1.00 92.56 411 TYR A O 1
ATOM 3160 N N . CYS A 1 412 ? -51.090 -18.286 57.722 1.00 92.94 412 CYS A N 1
ATOM 3161 C CA . CYS A 1 412 ? -52.274 -18.072 58.552 1.00 92.94 412 CYS A CA 1
ATOM 3162 C C . CYS A 1 412 ? -52.591 -16.583 58.665 1.00 92.94 412 CYS A C 1
ATOM 3164 O O . CYS A 1 412 ? -51.689 -15.764 58.848 1.00 92.94 412 CYS A O 1
ATOM 3166 N N . LEU A 1 413 ? -53.874 -16.238 58.616 1.00 93.69 413 LEU A N 1
ATOM 3167 C CA . LEU A 1 413 ? -54.387 -14.911 58.918 1.00 93.69 413 LEU A CA 1
ATOM 3168 C C . LEU A 1 413 ? -54.859 -14.858 60.376 1.00 93.69 413 LEU A C 1
ATOM 3170 O O . LEU A 1 413 ? -55.463 -15.801 60.883 1.00 93.69 413 LEU A O 1
ATOM 3174 N N . THR A 1 414 ? -54.613 -13.738 61.048 1.00 92.62 414 THR A N 1
ATOM 3175 C CA . THR A 1 414 ? -55.055 -13.521 62.432 1.00 92.62 414 THR A CA 1
ATOM 3176 C C . THR A 1 414 ? -55.415 -12.059 62.673 1.00 92.62 414 THR A C 1
ATOM 3178 O O . THR A 1 414 ? -54.807 -11.168 62.075 1.00 92.62 414 THR A O 1
ATOM 3181 N N . GLY A 1 415 ? -56.395 -11.779 63.532 1.00 91.44 415 GLY A N 1
ATOM 3182 C CA . GLY A 1 415 ? -56.770 -10.413 63.892 1.00 91.44 415 GLY A CA 1
ATOM 3183 C C . GLY A 1 415 ? -57.922 -10.330 64.896 1.00 91.44 415 GLY A C 1
ATOM 3184 O O . GLY A 1 415 ? -58.429 -11.340 65.374 1.00 91.44 415 GLY A O 1
ATOM 3185 N N . PRO A 1 416 ? -58.421 -9.125 65.223 1.00 89.44 416 PRO A N 1
ATOM 3186 C CA . PRO A 1 416 ? -59.519 -8.976 66.181 1.00 89.44 416 PRO A CA 1
ATOM 3187 C C . PRO A 1 416 ? -60.817 -9.697 65.779 1.00 89.44 416 PRO A C 1
ATOM 3189 O O . PRO A 1 416 ? -61.648 -9.976 66.637 1.00 89.44 416 PRO A O 1
ATOM 3192 N N . PHE A 1 417 ? -61.007 -9.993 64.487 1.00 86.19 417 PHE A N 1
ATOM 3193 C CA . PHE A 1 417 ? -62.194 -10.682 63.966 1.00 86.19 417 PHE A CA 1
ATOM 3194 C C . PHE A 1 417 ? -62.264 -12.168 64.354 1.00 86.19 417 PHE A C 1
ATOM 3196 O O . PHE A 1 417 ? -63.354 -12.734 64.323 1.00 86.19 417 PHE A O 1
ATOM 3203 N N . ASN A 1 418 ? -61.136 -12.779 64.728 1.00 86.38 418 ASN A N 1
ATOM 3204 C CA . ASN A 1 418 ? -61.047 -14.159 65.201 1.00 86.38 418 ASN A CA 1
ATOM 3205 C C . ASN A 1 418 ? -60.364 -14.252 66.577 1.00 86.38 418 ASN A C 1
ATOM 3207 O O . ASN A 1 418 ? -59.750 -15.259 66.890 1.00 86.38 418 ASN A O 1
ATOM 3211 N N . GLU A 1 419 ? -60.448 -13.193 67.392 1.00 88.25 419 GLU A N 1
ATOM 3212 C CA . GLU A 1 419 ? -59.813 -13.123 68.722 1.00 88.25 419 GLU A CA 1
ATOM 3213 C C . GLU A 1 419 ? -58.291 -13.373 68.710 1.00 88.25 419 GLU A C 1
ATOM 3215 O O . GLU A 1 419 ? -57.723 -13.791 69.715 1.00 88.25 419 GLU A O 1
ATOM 3220 N N . TRP A 1 420 ? -57.622 -13.051 67.596 1.00 87.19 420 TRP A N 1
ATOM 3221 C CA . TRP A 1 420 ? -56.211 -13.362 67.342 1.00 87.19 420 TRP A CA 1
ATOM 3222 C C . TRP A 1 420 ? -55.887 -14.863 67.271 1.00 87.19 420 TRP A C 1
ATOM 3224 O O . TRP A 1 420 ? -54.735 -15.256 67.441 1.00 87.19 420 TRP A O 1
ATOM 3234 N N . ASP A 1 421 ? -56.876 -15.700 66.962 1.00 89.12 421 ASP A N 1
ATOM 3235 C CA . ASP A 1 421 ? -56.658 -17.106 66.629 1.00 89.12 421 ASP A CA 1
ATOM 3236 C C . ASP A 1 421 ? -56.034 -17.258 65.224 1.00 89.12 421 ASP A C 1
ATOM 3238 O O . ASP A 1 421 ? -55.953 -16.299 64.442 1.00 89.12 421 ASP A O 1
ATOM 3242 N N . LEU A 1 422 ? -55.550 -18.455 64.896 1.00 90.56 422 LEU A N 1
ATOM 3243 C CA . LEU A 1 422 ? -54.909 -18.751 63.614 1.00 90.56 422 LEU A CA 1
ATOM 3244 C C . LEU A 1 422 ? -55.916 -19.342 62.627 1.00 90.56 422 LEU A C 1
ATOM 3246 O O . LEU A 1 422 ? -56.389 -20.462 62.803 1.00 90.56 422 LEU A O 1
ATOM 3250 N N . GLU A 1 423 ? -56.191 -18.619 61.542 1.00 92.81 423 GLU A N 1
ATOM 3251 C CA . GLU A 1 423 ? -57.014 -19.118 60.441 1.00 92.81 423 GLU A CA 1
ATOM 3252 C C . GLU A 1 423 ? -56.134 -19.367 59.212 1.00 92.81 423 GLU A C 1
ATOM 3254 O O . GLU A 1 423 ? -55.559 -18.440 58.641 1.00 92.81 423 GLU A O 1
ATOM 3259 N N . GLN A 1 424 ? -55.972 -20.634 58.831 1.00 93.25 424 GLN A N 1
ATOM 3260 C CA . GLN A 1 424 ? -55.113 -21.030 57.716 1.00 93.25 424 GLN A CA 1
ATOM 3261 C C . GLN A 1 424 ? -55.680 -20.537 56.376 1.00 93.25 424 GLN A C 1
ATOM 3263 O O . GLN A 1 424 ? -56.865 -20.700 56.097 1.00 93.25 424 GLN A O 1
ATOM 3268 N N . MET A 1 425 ? -54.821 -19.951 55.542 1.00 94.06 425 MET A N 1
ATOM 3269 C CA . MET A 1 425 ? -55.151 -19.540 54.179 1.00 94.06 425 MET A CA 1
ATOM 3270 C C . MET A 1 425 ? -55.137 -20.752 53.234 1.00 94.06 425 MET A C 1
ATOM 3272 O O . MET A 1 425 ? -54.320 -21.659 53.388 1.00 94.06 425 MET A O 1
ATOM 3276 N N . GLU A 1 426 ? -56.031 -20.757 52.249 1.00 91.88 426 GLU A N 1
ATOM 3277 C CA . GLU A 1 426 ? -56.132 -21.787 51.209 1.00 91.88 426 GLU A CA 1
ATOM 3278 C C . GLU A 1 426 ? -55.226 -21.464 50.012 1.00 91.88 426 GLU A C 1
ATOM 3280 O O . GLU A 1 426 ? -54.949 -20.293 49.735 1.00 91.88 426 GLU A O 1
ATOM 3285 N N . ASP A 1 427 ? -54.817 -22.490 49.263 1.00 85.69 427 ASP A N 1
ATOM 3286 C CA . ASP A 1 427 ? -54.093 -22.310 48.005 1.00 85.69 427 ASP A CA 1
ATOM 3287 C C . ASP A 1 427 ? -54.951 -21.586 46.961 1.00 85.69 427 ASP A C 1
ATOM 3289 O O . ASP A 1 427 ? -56.093 -21.946 46.661 1.00 85.69 427 ASP A O 1
ATOM 3293 N N . GLY A 1 428 ? -54.373 -20.543 46.380 1.00 81.31 428 GLY A N 1
ATOM 3294 C CA . GLY A 1 428 ? -54.951 -19.788 45.286 1.00 81.31 428 GLY A CA 1
ATOM 3295 C C . GLY A 1 428 ? -54.770 -20.476 43.925 1.00 81.31 428 GLY A C 1
ATOM 3296 O O . GLY A 1 428 ? -54.038 -21.449 43.780 1.00 81.31 428 GLY A O 1
ATOM 3297 N N . PRO A 1 429 ? -55.397 -19.935 42.865 1.00 73.81 429 PRO A N 1
ATOM 3298 C CA . PRO A 1 429 ? -55.355 -20.509 41.514 1.00 73.81 429 PRO A CA 1
ATOM 3299 C C . PRO A 1 429 ? -53.982 -20.459 40.819 1.00 73.81 429 PRO A C 1
ATOM 3301 O O . PRO A 1 429 ? -53.858 -20.965 39.706 1.00 73.81 429 PRO A O 1
ATOM 3304 N N . VAL A 1 430 ? -52.972 -19.819 41.417 1.00 74.31 430 VAL A N 1
ATOM 3305 C CA . VAL A 1 430 ? -51.603 -19.745 40.884 1.00 74.31 430 VAL A CA 1
ATOM 3306 C C . VAL A 1 430 ? -50.595 -20.086 41.987 1.00 74.31 430 VAL A C 1
ATOM 3308 O O . VAL A 1 430 ? -50.822 -19.690 43.133 1.00 74.31 430 VAL A O 1
ATOM 3311 N N . PRO A 1 431 ? -49.476 -20.766 41.672 1.00 75.50 431 PRO A N 1
ATOM 3312 C CA . PRO A 1 431 ? -48.467 -21.121 42.670 1.00 75.50 431 PRO A CA 1
ATOM 3313 C C . PRO A 1 431 ? -47.973 -19.910 43.475 1.00 75.50 431 PRO A C 1
ATOM 3315 O O . PRO A 1 431 ? -47.645 -18.869 42.901 1.00 75.50 431 PRO A O 1
ATOM 3318 N N . GLY A 1 432 ? -47.913 -20.048 44.804 1.00 82.38 432 GLY A N 1
ATOM 3319 C CA . GLY A 1 432 ? -47.464 -18.999 45.731 1.00 82.38 432 GLY A CA 1
ATOM 3320 C C . GLY A 1 432 ? -48.530 -17.970 46.127 1.00 82.38 432 GLY A C 1
ATOM 3321 O O . GLY A 1 432 ? -48.235 -17.066 46.911 1.00 82.38 432 GLY A O 1
ATOM 3322 N N . LEU A 1 433 ? -49.756 -18.075 45.602 1.00 88.00 433 LEU A N 1
ATOM 3323 C CA . LEU A 1 433 ? -50.896 -17.273 46.044 1.00 88.00 433 LEU A CA 1
ATOM 3324 C C . LEU A 1 433 ? -51.665 -18.011 47.140 1.00 88.00 433 LEU A C 1
ATOM 3326 O O . LEU A 1 433 ? -52.093 -19.134 46.930 1.00 88.00 433 LEU A O 1
ATOM 3330 N N . TRP A 1 434 ? -51.910 -17.331 48.252 1.00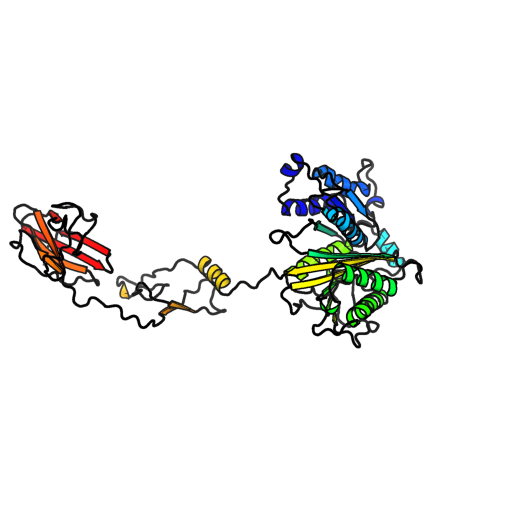 92.25 434 TRP A N 1
ATOM 3331 C CA . TRP A 1 434 ? -52.686 -17.805 49.391 1.00 92.25 434 TRP A CA 1
ATOM 3332 C C . TRP A 1 434 ? -53.903 -16.910 49.581 1.00 92.25 434 TRP A C 1
ATOM 3334 O O . TRP A 1 434 ? -53.800 -15.682 49.502 1.00 92.25 434 TRP A O 1
ATOM 3344 N N . THR A 1 435 ? -55.059 -17.502 49.852 1.00 92.88 435 THR A N 1
ATOM 3345 C CA . THR A 1 435 ? -56.340 -16.802 49.919 1.00 92.88 435 THR A CA 1
ATOM 3346 C C . THR A 1 435 ? -57.079 -17.128 51.216 1.00 92.88 435 THR A C 1
ATOM 3348 O O . THR A 1 435 ? -57.211 -18.285 51.591 1.00 92.88 435 THR A O 1
ATOM 3351 N N . LEU A 1 436 ? -57.663 -16.115 51.862 1.00 94.25 436 LEU A N 1
ATOM 3352 C CA . LEU A 1 436 ? -58.663 -16.315 52.916 1.00 94.25 436 LEU A CA 1
ATOM 3353 C C . LEU A 1 436 ? -59.781 -15.273 52.825 1.00 94.25 436 LEU A C 1
ATOM 3355 O O . LEU A 1 436 ? -59.536 -14.108 52.514 1.00 94.25 436 LEU A O 1
ATOM 3359 N N . THR A 1 437 ? -61.022 -15.675 53.103 1.00 93.25 437 THR A N 1
ATOM 3360 C CA . THR A 1 437 ? -62.180 -14.768 53.096 1.00 93.25 437 THR A CA 1
ATOM 3361 C C . THR A 1 437 ? -62.662 -14.479 54.512 1.00 93.25 437 THR A C 1
ATOM 3363 O O . THR A 1 437 ? -63.143 -15.368 55.202 1.00 93.25 437 THR A O 1
ATOM 3366 N N . VAL A 1 438 ? -62.624 -13.207 54.911 1.00 92.44 438 VAL A N 1
ATOM 3367 C CA . VAL A 1 438 ? -62.986 -12.745 56.258 1.00 92.44 438 VAL A CA 1
ATOM 3368 C C . VAL A 1 438 ? -64.295 -11.955 56.224 1.00 92.44 438 VAL A C 1
ATOM 3370 O O . VAL A 1 438 ? -64.534 -11.166 55.306 1.00 92.44 438 VAL A O 1
ATOM 3373 N N . LYS A 1 439 ? -65.166 -12.132 57.225 1.00 91.44 439 LYS A N 1
ATOM 3374 C CA . LYS A 1 439 ? -66.380 -11.308 57.386 1.00 91.44 439 LYS A CA 1
ATOM 3375 C C . LYS A 1 439 ? -66.047 -9.932 57.960 1.00 91.44 439 LYS A C 1
ATOM 3377 O O . LYS A 1 439 ? -65.310 -9.815 58.932 1.00 91.44 439 LYS A O 1
ATOM 3382 N N . VAL A 1 440 ? -66.654 -8.890 57.400 1.00 90.75 440 VAL A N 1
ATOM 3383 C CA . VAL A 1 440 ? -66.461 -7.506 57.842 1.00 90.75 440 VAL A CA 1
ATOM 3384 C C . VAL A 1 440 ? -67.305 -7.233 59.098 1.00 90.75 440 VAL A C 1
ATOM 3386 O O . VAL A 1 440 ? -68.536 -7.356 59.035 1.00 90.75 440 VAL A O 1
ATOM 3389 N N . PRO A 1 441 ? -66.690 -6.836 60.228 1.00 89.19 441 PRO A N 1
ATOM 3390 C CA . PRO A 1 441 ? -67.402 -6.540 61.471 1.00 89.19 441 PRO A CA 1
ATOM 3391 C C . PRO A 1 441 ? -68.255 -5.264 61.367 1.00 89.19 441 PRO A C 1
ATOM 3393 O O . PRO A 1 441 ? -68.183 -4.510 60.395 1.00 89.19 441 PRO A O 1
ATOM 3396 N N . SER A 1 442 ? -69.063 -4.986 62.397 1.00 87.62 442 SER A N 1
ATOM 3397 C CA . SER A 1 442 ? -69.949 -3.808 62.445 1.00 87.62 442 SER A CA 1
ATOM 3398 C C . SER A 1 442 ? -69.213 -2.464 62.346 1.00 87.62 442 SER A C 1
ATOM 3400 O O . SER A 1 442 ? -69.818 -1.475 61.939 1.00 87.62 442 SER A O 1
ATOM 3402 N N . SER A 1 443 ? -67.916 -2.430 62.669 1.00 89.19 443 SER A N 1
ATOM 3403 C CA . SER A 1 443 ? -67.043 -1.261 62.506 1.00 89.19 443 SER A CA 1
ATOM 3404 C C . SER A 1 443 ? -66.715 -0.928 61.046 1.00 89.19 443 SER A C 1
ATOM 3406 O O . SER A 1 443 ? -66.235 0.170 60.781 1.00 89.19 443 SER A O 1
ATOM 3408 N N . GLY A 1 444 ? -66.937 -1.853 60.102 1.00 89.12 444 GLY A N 1
ATOM 3409 C CA . GLY A 1 444 ? -66.541 -1.692 58.697 1.00 89.12 444 GLY A CA 1
ATOM 3410 C C . GLY A 1 444 ? -65.038 -1.859 58.439 1.00 89.12 444 GLY A C 1
ATOM 3411 O O . GLY A 1 444 ? -64.585 -1.628 57.322 1.00 89.12 444 GLY A O 1
ATOM 3412 N N . GLN A 1 445 ? -64.260 -2.259 59.449 1.00 92.19 445 GLN A N 1
ATOM 3413 C CA . GLN A 1 445 ? -62.802 -2.369 59.375 1.00 92.19 445 GLN A CA 1
ATOM 3414 C C . GLN A 1 445 ? -62.333 -3.759 59.815 1.00 92.19 445 GLN A C 1
ATOM 3416 O O . GLN A 1 445 ? -62.686 -4.220 60.899 1.00 92.19 445 GLN A O 1
ATOM 3421 N N . VAL A 1 446 ? -61.523 -4.410 58.980 1.00 93.50 446 VAL A N 1
ATOM 3422 C CA . VAL A 1 446 ? -60.868 -5.696 59.244 1.00 93.50 446 VAL A CA 1
ATOM 3423 C C . VAL A 1 446 ? -59.382 -5.433 59.459 1.00 93.50 446 VAL A C 1
ATOM 3425 O O . VAL A 1 446 ? -58.654 -5.116 58.520 1.00 93.50 446 VAL A O 1
ATOM 3428 N N . GLU A 1 447 ? -58.945 -5.542 60.708 1.00 94.94 447 GLU A N 1
ATOM 3429 C CA . GLU A 1 447 ? -57.535 -5.466 61.090 1.00 94.94 447 GLU A CA 1
ATOM 3430 C C . GLU A 1 447 ? -56.937 -6.878 61.120 1.00 94.94 447 GLU A C 1
ATOM 3432 O O . GLU A 1 447 ? -57.572 -7.786 61.659 1.00 94.94 447 GLU A O 1
ATOM 3437 N N . PHE A 1 448 ? -55.756 -7.089 60.531 1.00 94.31 448 PHE A N 1
ATOM 3438 C CA . PHE A 1 448 ? -55.171 -8.431 60.441 1.00 94.31 448 PHE A CA 1
ATOM 3439 C C . PHE A 1 448 ? -53.639 -8.452 60.302 1.00 94.31 448 PHE A C 1
ATOM 3441 O O . PHE A 1 448 ? -53.008 -7.448 59.958 1.00 94.31 448 PHE A O 1
ATOM 3448 N N . ARG A 1 449 ? -53.047 -9.628 60.544 1.00 92.19 449 ARG A N 1
ATOM 3449 C CA . ARG A 1 449 ? -51.652 -10.002 60.257 1.00 92.19 449 ARG A CA 1
ATOM 3450 C C . ARG A 1 449 ? -51.592 -11.352 59.557 1.00 92.19 449 ARG A C 1
ATOM 3452 O O . ARG A 1 449 ? -52.547 -12.122 59.618 1.00 92.19 449 ARG A O 1
ATOM 3459 N N . ILE A 1 450 ? -50.453 -11.627 58.930 1.00 93.81 450 ILE A N 1
ATOM 3460 C CA . ILE A 1 450 ? -50.158 -12.902 58.282 1.00 93.81 450 ILE A CA 1
ATOM 3461 C C . ILE A 1 450 ? -48.959 -13.518 58.994 1.00 93.81 450 ILE A C 1
ATOM 3463 O O . ILE A 1 450 ? -47.948 -12.845 59.188 1.00 93.81 450 ILE A O 1
ATOM 3467 N N . LEU A 1 451 ? -49.074 -14.780 59.390 1.00 91.50 451 LEU A N 1
ATOM 3468 C CA . LEU A 1 451 ? -48.002 -15.546 60.014 1.00 91.50 451 LEU A CA 1
ATOM 3469 C C . LEU A 1 451 ? -47.598 -16.675 59.080 1.00 91.50 451 LEU A C 1
ATOM 3471 O O . LEU A 1 451 ? -48.454 -17.404 58.574 1.00 91.50 451 LEU A O 1
ATOM 3475 N N . ARG A 1 452 ? -46.292 -16.840 58.883 1.00 89.44 452 ARG A N 1
ATOM 3476 C CA . ARG A 1 452 ? -45.752 -18.036 58.242 1.00 89.44 452 ARG A CA 1
ATOM 3477 C C . ARG A 1 452 ? -45.759 -19.185 59.253 1.00 89.44 452 ARG A C 1
ATOM 3479 O O . ARG A 1 452 ? -45.401 -18.999 60.412 1.00 89.44 452 ARG A O 1
ATOM 3486 N N . ASN A 1 453 ? -46.220 -20.353 58.820 1.00 86.81 453 ASN A N 1
ATOM 3487 C CA . ASN A 1 453 ? -46.351 -21.593 59.588 1.00 86.81 453 ASN A CA 1
ATOM 3488 C C . ASN A 1 453 ? -47.092 -21.442 60.930 1.00 86.81 453 ASN A C 1
ATOM 3490 O O . ASN A 1 453 ? -46.861 -22.210 61.862 1.00 86.81 453 ASN A O 1
ATOM 3494 N N . GLY A 1 454 ? -47.951 -20.422 61.058 1.00 83.94 454 GLY A N 1
ATOM 3495 C CA . GLY A 1 454 ? -48.623 -20.089 62.317 1.00 83.94 454 GLY A CA 1
ATOM 3496 C C . GLY A 1 454 ? -47.681 -19.670 63.457 1.00 83.94 454 GLY A C 1
ATOM 3497 O O . GLY A 1 454 ? -48.089 -19.689 64.614 1.00 83.94 454 GLY A O 1
ATOM 3498 N N . ASN A 1 455 ? -46.427 -19.313 63.164 1.00 85.25 455 ASN A N 1
ATOM 3499 C CA . ASN A 1 455 ? -45.420 -18.981 64.167 1.00 85.25 455 ASN A CA 1
ATOM 3500 C C . ASN A 1 455 ? -45.410 -17.471 64.475 1.00 85.25 455 ASN A C 1
ATOM 3502 O O . ASN A 1 455 ? -45.209 -16.648 63.580 1.00 85.25 455 ASN A O 1
ATOM 3506 N N . GLU A 1 456 ? -45.595 -17.099 65.747 1.00 81.00 456 GLU A N 1
ATOM 3507 C CA . GLU A 1 456 ? -45.614 -15.697 66.206 1.00 81.00 456 GLU A CA 1
ATOM 3508 C C . GLU A 1 456 ? -44.278 -14.963 66.020 1.00 81.00 456 GLU A C 1
ATOM 3510 O O . GLU A 1 456 ? -44.255 -13.734 65.987 1.00 81.00 456 GLU A O 1
ATOM 3515 N N . ASP A 1 457 ? -43.172 -15.689 65.850 1.00 80.75 457 ASP A N 1
ATOM 3516 C CA . ASP A 1 457 ? -41.869 -15.099 65.527 1.00 80.75 457 ASP A CA 1
ATOM 3517 C C . ASP A 1 457 ? -41.676 -14.861 64.016 1.00 80.75 457 ASP A C 1
ATOM 3519 O O . ASP A 1 457 ? -40.706 -14.217 63.604 1.00 80.75 457 ASP A O 1
ATOM 3523 N N . GLU A 1 458 ? -42.596 -15.357 63.182 1.00 87.50 458 GLU A N 1
ATOM 3524 C CA . GLU A 1 458 ? -42.541 -15.335 61.715 1.00 87.50 458 GLU A CA 1
ATOM 3525 C C . GLU A 1 458 ? -43.709 -14.534 61.116 1.00 87.50 458 GLU A C 1
ATOM 3527 O O . GLU A 1 458 ? -44.375 -14.938 60.158 1.00 87.50 458 GLU A O 1
ATOM 3532 N N . VAL A 1 459 ? -43.945 -13.353 61.687 1.00 89.50 459 VAL A N 1
ATOM 3533 C CA . VAL A 1 459 ? -44.977 -12.416 61.230 1.00 89.50 459 VAL A CA 1
ATOM 3534 C C . VAL A 1 459 ? -44.525 -11.705 59.959 1.00 89.50 459 VAL A C 1
ATOM 3536 O O . VAL A 1 459 ? -43.399 -11.215 59.862 1.00 89.50 459 VAL A O 1
ATOM 3539 N N . ILE A 1 460 ? -45.443 -11.583 59.009 1.00 91.12 460 ILE A N 1
ATOM 3540 C CA . ILE A 1 460 ? -45.350 -10.699 57.852 1.00 91.12 460 ILE A CA 1
ATOM 3541 C C . ILE A 1 460 ? -46.179 -9.458 58.189 1.00 91.12 460 ILE A C 1
ATOM 3543 O O . ILE A 1 460 ? -47.313 -9.584 58.653 1.00 91.12 460 ILE A O 1
ATOM 3547 N N . TYR A 1 461 ? -45.622 -8.263 57.989 1.00 90.62 461 TYR A N 1
ATOM 3548 C CA . TYR A 1 461 ? -46.244 -7.016 58.451 1.00 90.62 461 TYR A CA 1
ATOM 3549 C C . TYR A 1 461 ? -45.903 -5.811 57.553 1.00 90.62 461 TYR A C 1
ATOM 3551 O O . TYR A 1 461 ? -44.885 -5.827 56.851 1.00 90.62 461 TYR A O 1
ATOM 3559 N N . PRO A 1 462 ? -46.743 -4.756 57.555 1.00 92.56 462 PRO A N 1
ATOM 3560 C CA . PRO A 1 462 ? -46.497 -3.526 56.806 1.00 92.56 462 PRO A CA 1
ATOM 3561 C C . PRO A 1 462 ? -45.549 -2.561 57.533 1.00 92.56 462 PRO A C 1
ATOM 3563 O O . PRO A 1 462 ? -45.325 -2.647 58.741 1.00 92.56 462 PRO A O 1
ATOM 3566 N N . ASP A 1 463 ? -45.030 -1.577 56.798 1.00 88.31 463 ASP A N 1
ATOM 3567 C CA . ASP A 1 463 ? -44.098 -0.568 57.324 1.00 88.31 463 ASP A CA 1
ATOM 3568 C C . ASP A 1 463 ? -44.705 0.332 58.421 1.00 88.31 463 ASP A C 1
ATOM 3570 O O . ASP A 1 463 ? -44.010 0.772 59.337 1.00 88.31 463 ASP A O 1
ATOM 3574 N N . MET A 1 464 ? -46.023 0.552 58.371 1.00 89.56 464 MET A N 1
ATOM 3575 C CA . MET A 1 464 ? -46.783 1.342 59.347 1.00 89.56 464 MET A CA 1
ATOM 3576 C C . MET A 1 464 ? -47.900 0.511 59.973 1.00 89.56 464 MET A C 1
ATOM 3578 O O . MET A 1 464 ? -48.487 -0.332 59.304 1.00 89.56 464 MET A O 1
ATOM 3582 N N . ASP A 1 465 ? -48.225 0.773 61.237 1.00 91.75 465 ASP A N 1
ATOM 3583 C CA . ASP A 1 465 ? -49.353 0.120 61.903 1.00 91.75 465 ASP A CA 1
ATOM 3584 C C . ASP A 1 465 ? -50.703 0.559 61.309 1.00 91.75 465 ASP A C 1
ATOM 3586 O O . ASP A 1 465 ? -50.846 1.697 60.848 1.00 91.75 465 ASP A O 1
ATOM 3590 N N . LYS A 1 466 ? -51.690 -0.346 61.314 1.00 91.62 466 LYS A N 1
ATOM 3591 C CA . LYS A 1 466 ? -53.018 -0.163 60.700 1.00 91.62 466 LYS A CA 1
ATOM 3592 C C . LYS A 1 466 ? -52.951 0.327 59.250 1.00 91.62 466 LYS A C 1
ATOM 3594 O O . LYS A 1 466 ? -53.661 1.251 58.846 1.00 91.62 466 LYS A O 1
ATOM 3599 N N . CYS A 1 467 ? -52.080 -0.286 58.451 1.00 93.38 467 CYS A N 1
ATOM 3600 C CA . CYS A 1 467 ? -51.825 0.141 57.081 1.00 93.38 467 CYS A CA 1
ATOM 3601 C C . CYS A 1 467 ? -52.955 -0.261 56.126 1.00 93.38 467 CYS A C 1
ATOM 3603 O O . CYS A 1 467 ? -53.190 -1.445 55.884 1.00 93.38 467 CYS A O 1
ATOM 3605 N N . SER A 1 468 ? -53.602 0.734 55.516 1.00 91.25 468 SER A N 1
ATOM 3606 C CA . SER A 1 468 ? -54.607 0.546 54.460 1.00 91.25 468 SER A CA 1
ATOM 3607 C C . SER A 1 468 ? -54.029 0.592 53.037 1.00 91.25 468 SER A C 1
ATOM 3609 O O . SER A 1 468 ? -54.762 0.459 52.056 1.00 91.25 468 SER A O 1
ATOM 3611 N N . GLN A 1 469 ? -52.711 0.776 52.889 1.00 90.12 469 GLN A N 1
ATOM 3612 C CA . GLN A 1 469 ? -52.049 0.862 51.587 1.00 90.12 469 GLN A CA 1
ATOM 3613 C C . GLN A 1 469 ? -51.513 -0.502 51.141 1.00 90.12 469 GLN A C 1
ATOM 3615 O O . GLN A 1 469 ? -50.627 -1.072 51.769 1.00 90.12 469 GLN A O 1
ATOM 3620 N N . LYS A 1 470 ? -51.987 -0.985 49.989 1.00 89.31 470 LYS A N 1
ATOM 3621 C CA . LYS A 1 470 ? -51.570 -2.273 49.401 1.00 89.31 470 LYS A CA 1
ATOM 3622 C C . LYS A 1 470 ? -50.158 -2.267 48.798 1.00 89.31 470 LYS A C 1
ATOM 3624 O O . LYS A 1 470 ? -49.575 -3.321 48.596 1.00 89.31 470 LYS A O 1
ATOM 3629 N N . LEU A 1 471 ? -49.620 -1.083 48.499 1.00 86.06 471 LEU A N 1
ATOM 3630 C CA . LEU A 1 471 ? -48.298 -0.892 47.881 1.00 86.06 471 LEU A CA 1
ATOM 3631 C C . LEU A 1 471 ? -47.189 -0.591 48.907 1.00 86.06 471 LEU A C 1
ATOM 3633 O O . LEU A 1 471 ? -46.093 -0.184 48.528 1.00 86.06 471 LEU A O 1
ATOM 3637 N N . THR A 1 472 ? -47.476 -0.729 50.203 1.00 86.19 472 THR A N 1
ATOM 3638 C CA . THR A 1 472 ? -46.479 -0.521 51.261 1.00 86.19 472 THR A CA 1
ATOM 3639 C C . THR A 1 472 ? -45.408 -1.624 51.224 1.00 86.19 472 THR A C 1
ATOM 3641 O O . THR A 1 472 ? -45.735 -2.759 50.867 1.00 86.19 472 THR A O 1
ATOM 3644 N N . PRO A 1 473 ? -44.144 -1.338 51.590 1.00 86.50 473 PRO A N 1
ATOM 3645 C CA . PRO A 1 473 ? -43.145 -2.382 51.795 1.00 86.50 473 PRO A CA 1
ATOM 3646 C C . PRO A 1 473 ? -43.643 -3.454 52.776 1.00 86.50 473 PRO A C 1
ATOM 3648 O O . PRO A 1 473 ? -44.191 -3.134 53.833 1.00 86.50 473 PRO A O 1
ATOM 3651 N N . ILE A 1 474 ? -43.452 -4.722 52.408 1.00 90.75 474 ILE A N 1
ATOM 3652 C CA . ILE A 1 474 ? -43.853 -5.886 53.204 1.00 90.75 474 ILE A CA 1
ATOM 3653 C C . ILE A 1 474 ? -42.606 -6.491 53.851 1.00 90.75 474 ILE A C 1
ATOM 3655 O O . ILE A 1 474 ? -41.706 -6.966 53.155 1.00 90.75 474 ILE A O 1
ATOM 3659 N N . HIS A 1 475 ? -42.580 -6.510 55.180 1.00 86.94 475 HIS A N 1
ATOM 3660 C CA . HIS A 1 475 ? -41.452 -6.974 55.991 1.00 86.94 475 HIS A CA 1
ATOM 3661 C C . HIS A 1 475 ? -41.721 -8.355 56.614 1.00 86.94 475 HIS A C 1
ATOM 3663 O O . HIS A 1 475 ? -42.806 -8.914 56.455 1.00 86.94 475 HIS A O 1
ATOM 3669 N N . GLY A 1 476 ? -40.723 -8.915 57.310 1.00 83.19 476 GLY A N 1
ATOM 3670 C CA . GLY A 1 476 ? -40.785 -10.257 57.912 1.00 83.19 476 GLY A CA 1
ATOM 3671 C C . GLY A 1 476 ? -40.552 -11.390 56.901 1.00 83.19 476 GLY A C 1
ATOM 3672 O O . GLY A 1 476 ? -40.057 -11.118 55.810 1.00 83.19 476 GLY A O 1
ATOM 3673 N N . PRO A 1 477 ? -40.828 -12.665 57.221 1.00 73.69 477 PRO A N 1
ATOM 3674 C CA . PRO A 1 477 ? -40.607 -13.242 58.535 1.00 73.69 477 PRO A CA 1
ATOM 3675 C C . PRO A 1 477 ? -39.086 -13.338 58.745 1.00 73.69 477 PRO A C 1
ATOM 3677 O O . PRO A 1 477 ? -38.427 -14.235 58.228 1.00 73.69 477 PRO A O 1
ATOM 3680 N N . SER A 1 478 ? -38.494 -12.350 59.412 1.00 66.12 478 SER A N 1
ATOM 3681 C CA . SER A 1 478 ? -37.072 -12.359 59.766 1.00 66.12 478 SER A CA 1
ATOM 3682 C C . SER A 1 478 ? -36.965 -12.301 61.279 1.00 66.12 478 SER A C 1
ATOM 3684 O O . SER A 1 478 ? -37.617 -11.468 61.907 1.00 66.12 478 SER A O 1
ATOM 3686 N N . LYS A 1 479 ? -36.124 -13.162 61.858 1.00 58.59 479 LYS A N 1
ATOM 3687 C CA . LYS A 1 479 ? -35.838 -13.155 63.300 1.00 58.59 479 LYS A CA 1
ATOM 3688 C C . LYS A 1 479 ? -34.995 -11.946 63.720 1.00 58.59 479 LYS A C 1
ATOM 3690 O O . LYS A 1 479 ? -34.992 -11.588 64.893 1.00 58.59 479 LYS A O 1
ATOM 3695 N N . ASP A 1 480 ? -34.316 -11.306 62.767 1.00 58.97 480 ASP A N 1
ATOM 3696 C CA . ASP A 1 480 ? -33.288 -10.300 63.043 1.00 58.97 480 ASP A CA 1
ATOM 3697 C C . ASP A 1 480 ? -33.823 -8.856 63.110 1.00 58.97 480 ASP A C 1
ATOM 3699 O O . ASP A 1 480 ? -33.172 -7.992 63.700 1.00 58.97 480 ASP A O 1
ATOM 3703 N N . ASP A 1 481 ? -35.009 -8.567 62.555 1.00 62.28 481 ASP A N 1
ATOM 3704 C CA . ASP A 1 481 ? -35.636 -7.238 62.645 1.00 62.28 481 ASP A CA 1
ATOM 3705 C C . ASP A 1 481 ? -37.132 -7.337 62.958 1.00 62.28 481 ASP A C 1
ATOM 3707 O O . ASP A 1 481 ? -37.963 -7.371 62.062 1.00 62.28 481 ASP A O 1
ATOM 3711 N N . GLN A 1 482 ? -37.481 -7.366 64.248 1.00 65.81 482 GLN A N 1
ATOM 3712 C CA . GLN A 1 482 ? -38.870 -7.413 64.732 1.00 65.81 482 GLN A CA 1
ATOM 3713 C C . GLN A 1 482 ? -39.393 -6.058 65.246 1.00 65.81 482 GLN A C 1
ATOM 3715 O O . GLN A 1 482 ? -40.442 -6.000 65.892 1.00 65.81 482 GLN A O 1
ATOM 3720 N N . ARG A 1 483 ? -38.696 -4.940 64.982 1.00 68.00 483 ARG A N 1
ATOM 3721 C CA . ARG A 1 483 ? -39.042 -3.620 65.560 1.00 68.00 483 ARG A CA 1
ATOM 3722 C C . ARG A 1 483 ? -40.493 -3.197 65.303 1.00 68.00 483 ARG A C 1
ATOM 3724 O O . ARG A 1 483 ? -41.091 -2.551 66.158 1.00 68.00 483 ARG A O 1
ATOM 3731 N N . ASN A 1 484 ? -41.048 -3.635 64.174 1.00 74.50 484 ASN A N 1
ATOM 3732 C CA . ASN A 1 484 ? -42.400 -3.332 63.712 1.00 74.50 484 ASN A CA 1
ATOM 3733 C C . ASN A 1 484 ? -43.285 -4.586 63.555 1.00 74.50 484 ASN A C 1
ATOM 3735 O O . ASN A 1 484 ? -44.348 -4.501 62.950 1.00 74.50 484 ASN A O 1
ATOM 3739 N N . ALA A 1 485 ? -42.905 -5.737 64.126 1.00 79.06 485 ALA A N 1
ATOM 3740 C CA . ALA A 1 485 ? -43.647 -7.002 63.980 1.00 79.06 485 ALA A CA 1
ATOM 3741 C C . ALA A 1 485 ? -45.088 -6.963 64.537 1.00 79.06 485 ALA A C 1
ATOM 3743 O O . ALA A 1 485 ? -45.887 -7.868 64.308 1.00 79.06 485 ALA A O 1
ATOM 3744 N N . LYS A 1 486 ? -45.439 -5.895 65.265 1.00 83.81 486 LYS A N 1
ATOM 3745 C CA . LYS A 1 486 ? -46.795 -5.629 65.759 1.00 83.81 486 LYS A CA 1
ATOM 3746 C C . LYS A 1 486 ? -47.665 -4.834 64.781 1.00 83.81 486 LYS A C 1
ATOM 3748 O O . LYS A 1 486 ? -48.847 -4.655 65.062 1.00 83.81 486 LYS A O 1
ATOM 3753 N N . ASN A 1 487 ? -47.129 -4.370 63.660 1.00 92.94 487 ASN A N 1
ATOM 3754 C CA . ASN A 1 487 ? -47.916 -3.611 62.700 1.00 92.94 487 ASN A CA 1
ATOM 3755 C C . ASN A 1 487 ? -48.981 -4.502 62.049 1.00 92.94 487 ASN A C 1
ATOM 3757 O O . ASN A 1 487 ? -48.735 -5.672 61.752 1.00 92.94 487 ASN A O 1
ATOM 3761 N N . THR A 1 488 ? -50.170 -3.949 61.837 1.00 93.19 488 THR A N 1
ATOM 3762 C CA . THR A 1 488 ? -51.301 -4.641 61.203 1.00 93.19 488 THR A CA 1
ATOM 3763 C C . THR A 1 488 ? -51.675 -4.016 59.865 1.00 93.19 488 THR A C 1
ATOM 3765 O O . THR A 1 488 ? -51.438 -2.831 59.618 1.00 93.19 488 THR A O 1
ATOM 3768 N N . TRP A 1 489 ? -52.285 -4.806 58.983 1.00 95.75 489 TRP A N 1
ATOM 3769 C CA . TRP A 1 489 ? -53.032 -4.263 57.850 1.00 95.75 489 TRP A CA 1
ATOM 3770 C C . TRP A 1 489 ? -54.449 -3.914 58.279 1.00 95.75 489 TRP A C 1
ATOM 3772 O O . TRP A 1 489 ? -55.016 -4.556 59.162 1.00 95.75 489 TRP A O 1
ATOM 3782 N N . LEU A 1 490 ? -55.027 -2.910 57.622 1.00 95.44 490 LEU A N 1
ATOM 3783 C CA . LEU A 1 490 ? -56.396 -2.467 57.849 1.00 95.44 490 LEU A CA 1
ATOM 3784 C C . LEU A 1 490 ? -57.157 -2.432 56.520 1.00 95.44 490 LEU A C 1
ATOM 3786 O O . LEU A 1 490 ? -56.944 -1.548 55.688 1.00 95.44 490 LEU A O 1
ATOM 3790 N N . ALA A 1 491 ? -58.060 -3.388 56.326 1.00 93.12 491 ALA A N 1
ATOM 3791 C CA . ALA A 1 491 ? -58.960 -3.429 55.182 1.00 93.12 491 ALA A CA 1
ATOM 3792 C C . ALA A 1 491 ? -60.326 -2.832 55.545 1.00 93.12 491 ALA A C 1
ATOM 3794 O O . ALA A 1 491 ? -60.941 -3.217 56.536 1.00 93.12 491 ALA A O 1
ATOM 3795 N N . GLU A 1 492 ? -60.829 -1.911 54.726 1.00 91.44 492 GLU A N 1
ATOM 3796 C CA . GLU A 1 492 ? -62.171 -1.341 54.885 1.00 91.44 492 GLU A CA 1
ATOM 3797 C C . GLU A 1 492 ? -63.179 -2.071 53.991 1.00 91.44 492 GLU A C 1
ATOM 3799 O O . GLU A 1 492 ? -62.880 -2.415 52.844 1.00 91.44 492 GLU A O 1
ATOM 3804 N N . GLY A 1 493 ? -64.388 -2.296 54.501 1.00 88.25 493 GLY A N 1
ATOM 3805 C CA . GLY A 1 493 ? -65.473 -2.925 53.755 1.00 88.25 493 GLY A CA 1
ATOM 3806 C C . GLY A 1 493 ? -66.849 -2.595 54.316 1.00 88.25 493 GLY A C 1
ATOM 3807 O O . GLY A 1 493 ? -66.994 -1.938 55.344 1.00 88.25 493 GLY A O 1
ATOM 3808 N N . ILE A 1 494 ? -67.891 -3.068 53.634 1.00 88.75 494 ILE A N 1
ATOM 3809 C CA . ILE A 1 494 ? -69.275 -2.844 54.068 1.00 88.75 494 ILE A CA 1
ATOM 3810 C C . ILE A 1 494 ? -69.575 -3.772 55.261 1.00 88.75 494 ILE A C 1
ATOM 3812 O O . ILE A 1 494 ? -69.403 -4.987 55.109 1.00 88.75 494 ILE A O 1
ATOM 3816 N N . PRO A 1 495 ? -70.044 -3.259 56.417 1.00 90.06 495 PRO A N 1
ATOM 3817 C CA . PRO A 1 495 ? -70.429 -4.088 57.559 1.00 90.06 495 PRO A CA 1
ATOM 3818 C C . PRO A 1 495 ? -71.362 -5.241 57.166 1.00 90.06 495 PRO A C 1
ATOM 3820 O O . PRO A 1 495 ? -72.364 -5.029 56.483 1.00 90.06 495 PRO A O 1
ATOM 3823 N N . GLY A 1 496 ? -71.031 -6.465 57.584 1.00 84.44 496 GLY A N 1
ATOM 3824 C CA . GLY A 1 496 ? -71.797 -7.675 57.259 1.00 84.44 496 GLY A CA 1
ATOM 3825 C C . GLY A 1 496 ? -71.498 -8.304 55.891 1.00 84.44 496 GLY A C 1
ATOM 3826 O O . GLY A 1 496 ? -72.012 -9.386 55.614 1.00 84.44 496 GLY A O 1
ATOM 3827 N N . SER A 1 497 ? -70.664 -7.677 55.052 1.00 91.06 497 SER A N 1
ATOM 3828 C CA . SER A 1 497 ? -70.117 -8.300 53.834 1.00 91.06 497 SER A CA 1
ATOM 3829 C C . SER A 1 497 ? -68.853 -9.122 54.133 1.00 91.06 497 SER A C 1
ATOM 3831 O O . SER A 1 497 ? -68.467 -9.271 55.293 1.00 91.06 497 SER A O 1
ATOM 3833 N N . SER A 1 498 ? -68.201 -9.656 53.100 1.00 91.31 498 SER A N 1
ATOM 3834 C CA . SER A 1 498 ? -66.927 -10.373 53.214 1.00 91.31 498 SER A CA 1
ATOM 3835 C C . SER A 1 498 ? -65.837 -9.694 52.385 1.00 91.31 498 SER A C 1
ATOM 3837 O O . SER A 1 498 ? -66.114 -9.105 51.340 1.00 91.31 498 SER A O 1
ATOM 3839 N N . ILE A 1 499 ? -64.591 -9.789 52.840 1.00 92.88 499 ILE A N 1
ATOM 3840 C CA . ILE A 1 499 ? -63.390 -9.363 52.120 1.00 92.88 499 ILE A CA 1
ATOM 3841 C C . ILE A 1 499 ? -62.530 -10.597 51.868 1.00 92.88 499 ILE A C 1
ATOM 3843 O O . ILE A 1 499 ? -62.257 -11.362 52.788 1.00 92.88 499 ILE A O 1
ATOM 3847 N N . LYS A 1 500 ? -62.095 -10.772 50.623 1.00 93.81 500 LYS A N 1
ATOM 3848 C CA . LYS A 1 500 ? -61.093 -11.763 50.236 1.00 93.81 500 LYS A CA 1
ATOM 3849 C C . LYS A 1 500 ? -59.710 -11.140 50.400 1.00 93.81 500 LYS A C 1
ATOM 3851 O O . LYS A 1 500 ? -59.452 -10.114 49.770 1.00 93.81 500 LYS A O 1
ATOM 3856 N N . VAL A 1 501 ? -58.856 -11.734 51.226 1.00 94.50 501 VAL A N 1
ATOM 3857 C CA . VAL A 1 501 ? -57.446 -11.370 51.407 1.00 94.50 501 VAL A CA 1
ATOM 3858 C C . VAL A 1 501 ? -56.592 -12.344 50.607 1.00 94.50 501 VAL A C 1
ATOM 3860 O O . VAL A 1 501 ? -56.668 -13.552 50.809 1.00 94.50 501 VAL A O 1
ATOM 3863 N N . ASP A 1 502 ? -55.791 -11.792 49.706 1.00 94.38 502 ASP A N 1
ATOM 3864 C CA . ASP A 1 502 ? -54.879 -12.504 48.824 1.00 94.38 502 ASP A CA 1
ATOM 3865 C C . ASP A 1 502 ? -53.444 -12.123 49.201 1.00 94.38 502 ASP A C 1
ATOM 3867 O O . ASP A 1 502 ? -53.053 -10.955 49.109 1.00 94.38 502 ASP A O 1
ATOM 3871 N N . PHE A 1 503 ? -52.660 -13.106 49.626 1.00 94.06 503 PHE A N 1
ATOM 3872 C CA . PHE A 1 503 ? -51.243 -12.961 49.920 1.00 94.06 503 PHE A CA 1
ATOM 3873 C C . PHE A 1 503 ? -50.437 -13.773 48.917 1.00 94.06 503 PHE A C 1
ATOM 3875 O O . PHE A 1 503 ? -50.542 -14.991 48.859 1.00 94.06 503 PHE A O 1
ATOM 3882 N N . PHE A 1 504 ? -49.629 -13.094 48.115 1.00 90.69 504 PHE A N 1
ATOM 3883 C CA . PHE A 1 504 ? -48.739 -13.740 47.165 1.00 90.69 504 PHE A CA 1
ATOM 3884 C C . PHE A 1 504 ? -47.308 -13.662 47.670 1.00 90.69 504 PHE A C 1
ATOM 3886 O O . PHE A 1 504 ? -46.828 -12.577 48.011 1.00 90.69 504 PHE A O 1
ATOM 3893 N N . THR A 1 505 ? -46.621 -14.796 47.658 1.00 86.50 505 THR A N 1
ATOM 3894 C CA . THR A 1 505 ? -45.196 -14.894 47.943 1.00 86.50 505 THR A CA 1
ATOM 3895 C C . THR A 1 505 ? -44.539 -15.847 46.954 1.00 86.50 505 THR A C 1
ATOM 3897 O O . THR A 1 505 ? -44.936 -16.998 46.804 1.00 86.50 505 THR A O 1
ATOM 3900 N N . CYS A 1 506 ? -43.521 -15.359 46.250 1.00 77.19 506 CYS A N 1
ATOM 3901 C CA . CYS A 1 506 ? -42.702 -16.176 45.366 1.00 77.19 506 CYS A CA 1
ATOM 3902 C C . CYS A 1 506 ? -41.285 -15.601 45.343 1.00 77.19 506 CYS A C 1
ATOM 3904 O O . CYS A 1 506 ? -41.081 -14.437 44.990 1.00 77.19 506 CYS A O 1
ATOM 3906 N N . ARG A 1 507 ? -40.294 -16.406 45.750 1.00 68.81 507 ARG A N 1
ATOM 3907 C CA . ARG A 1 507 ? -38.859 -16.054 45.714 1.00 68.81 507 ARG A CA 1
ATOM 3908 C C . ARG A 1 507 ? -38.531 -14.702 46.374 1.00 68.81 507 ARG A C 1
ATOM 3910 O O . ARG A 1 507 ? -37.766 -13.902 45.842 1.00 68.81 507 ARG A O 1
ATOM 3917 N N . GLY A 1 508 ? -39.142 -14.438 47.531 1.00 69.06 508 GLY A N 1
ATOM 3918 C CA . GLY A 1 508 ? -38.931 -13.218 48.323 1.00 69.06 508 GLY A CA 1
ATOM 3919 C C . GLY A 1 508 ? -39.718 -11.991 47.851 1.00 69.06 508 GLY A C 1
ATOM 3920 O O . GLY A 1 508 ? -39.800 -11.012 48.592 1.00 69.06 508 GLY A O 1
ATOM 3921 N N . ILE A 1 509 ? -40.346 -12.042 46.672 1.00 77.19 509 ILE A N 1
ATOM 3922 C CA . ILE A 1 509 ? -41.316 -11.031 46.250 1.00 77.19 509 ILE A CA 1
ATOM 3923 C C . ILE A 1 509 ? -42.621 -11.318 46.971 1.00 77.19 509 ILE A C 1
ATOM 3925 O O . ILE A 1 509 ? -43.132 -12.436 46.920 1.00 77.19 509 ILE A O 1
ATOM 3929 N N . ARG A 1 510 ? -43.164 -10.291 47.622 1.00 87.75 510 ARG A N 1
ATOM 3930 C CA . ARG A 1 510 ? -44.436 -10.373 48.328 1.00 87.75 510 ARG A CA 1
ATOM 3931 C C . ARG A 1 510 ? -45.373 -9.297 47.842 1.00 87.75 510 ARG A C 1
ATOM 3933 O O . ARG A 1 510 ? -44.966 -8.154 47.644 1.00 87.75 510 ARG A O 1
ATOM 3940 N N . SER A 1 511 ? -46.637 -9.656 47.707 1.00 91.19 511 SER A N 1
ATOM 3941 C CA . SER A 1 511 ? -47.703 -8.685 47.521 1.00 91.19 511 SER A CA 1
ATOM 3942 C C . SER A 1 511 ? -48.911 -9.098 48.332 1.00 91.19 511 SER A C 1
ATOM 3944 O O . SER A 1 511 ? -49.180 -10.287 48.494 1.00 91.19 511 SER A O 1
ATOM 3946 N N . ILE A 1 512 ? -49.642 -8.105 48.815 1.00 92.75 512 ILE A N 1
ATOM 3947 C CA . ILE A 1 512 ? -50.903 -8.324 49.492 1.00 92.75 512 ILE A CA 1
ATOM 3948 C C . ILE A 1 512 ? -51.994 -7.532 48.793 1.00 92.75 512 ILE A C 1
ATOM 3950 O O . ILE A 1 512 ? -51.815 -6.374 48.409 1.00 92.75 512 ILE A O 1
ATOM 3954 N N . ASN A 1 513 ? -53.143 -8.162 48.625 1.00 92.44 513 ASN A N 1
ATOM 3955 C CA . ASN A 1 513 ? -54.331 -7.525 48.109 1.00 92.44 513 ASN A CA 1
ATOM 3956 C C . ASN A 1 513 ? -55.527 -7.933 48.963 1.00 92.44 513 ASN A C 1
ATOM 3958 O O . ASN A 1 513 ? -55.563 -9.002 49.560 1.00 92.44 513 ASN A O 1
ATOM 3962 N N . TRP A 1 514 ? -56.528 -7.069 49.008 1.00 92.88 514 TRP A N 1
ATOM 3963 C CA . TRP A 1 514 ? -57.816 -7.408 49.586 1.00 92.88 514 TRP A CA 1
ATOM 3964 C C . TRP A 1 514 ? -58.929 -6.758 48.784 1.00 92.88 514 TRP A C 1
ATOM 3966 O O . TRP A 1 514 ? -58.844 -5.589 48.398 1.00 92.88 514 TRP A O 1
ATOM 3976 N N . MET A 1 515 ? -59.968 -7.519 48.483 1.00 90.12 515 MET A N 1
ATOM 3977 C CA . MET A 1 515 ? -61.075 -7.071 47.644 1.00 90.12 515 MET A CA 1
ATOM 3978 C C . MET A 1 515 ? -62.390 -7.472 48.288 1.00 90.12 515 MET A C 1
ATOM 3980 O O . MET A 1 515 ? -62.477 -8.505 48.948 1.00 90.12 515 MET A O 1
ATOM 3984 N N . GLN A 1 516 ? -63.424 -6.656 48.100 1.00 84.06 516 GLN A N 1
ATOM 3985 C CA . GLN A 1 516 ? -64.748 -7.016 48.578 1.00 84.06 516 GLN A CA 1
ATOM 3986 C C . GLN A 1 516 ? -65.218 -8.267 47.834 1.00 84.06 516 GLN A C 1
ATOM 3988 O O . GLN A 1 516 ? -65.271 -8.279 46.602 1.00 84.06 516 GLN A O 1
ATOM 3993 N N . ALA A 1 517 ? -65.521 -9.326 48.580 1.00 73.06 517 ALA A N 1
ATOM 3994 C CA . ALA A 1 517 ? -66.027 -10.556 48.007 1.00 73.06 517 ALA A CA 1
ATOM 3995 C C . ALA A 1 517 ? -67.401 -10.248 47.404 1.00 73.06 517 ALA A C 1
ATOM 3997 O O . ALA A 1 517 ? -68.334 -9.846 48.104 1.00 73.06 517 ALA A O 1
ATOM 3998 N N . THR A 1 518 ? -67.509 -10.358 46.083 1.00 57.75 518 THR A N 1
ATOM 3999 C CA . THR A 1 518 ? -68.782 -10.188 45.387 1.00 57.75 518 THR A CA 1
ATOM 4000 C C . THR A 1 518 ? -69.711 -11.309 45.856 1.00 57.75 518 THR A C 1
ATOM 4002 O O . THR A 1 518 ? -69.268 -12.460 45.875 1.00 57.75 518 THR A O 1
ATOM 4005 N N . PRO A 1 519 ? -70.966 -11.037 46.262 1.00 50.06 519 PRO A N 1
ATOM 4006 C CA . PRO A 1 519 ? -71.895 -12.122 46.534 1.00 50.06 519 PRO A CA 1
ATOM 4007 C C . PRO A 1 519 ? -72.006 -12.963 45.263 1.00 50.06 519 PRO A C 1
ATOM 4009 O O . PRO A 1 519 ? -72.295 -12.431 44.190 1.00 50.06 519 PRO A O 1
ATOM 4012 N N . VAL A 1 520 ? -71.735 -14.264 45.378 1.00 41.59 520 VAL A N 1
ATOM 4013 C CA . VAL A 1 520 ? -72.055 -15.217 44.318 1.00 41.59 520 VAL A CA 1
ATOM 4014 C C . VAL A 1 520 ? -73.568 -15.124 44.135 1.00 41.59 520 VAL A C 1
ATOM 4016 O O . VAL A 1 520 ? -74.326 -15.509 45.024 1.00 41.59 520 VAL A O 1
ATOM 4019 N N . LEU A 1 521 ? -74.009 -14.511 43.035 1.00 35.78 521 LEU A N 1
ATOM 4020 C CA . LEU A 1 521 ? -75.398 -14.591 42.595 1.00 35.78 521 LEU A CA 1
ATOM 4021 C C . LEU A 1 521 ? -75.697 -16.082 42.391 1.00 35.78 521 LEU A C 1
ATOM 4023 O O . LEU A 1 521 ? -75.073 -16.705 41.533 1.00 35.78 521 LEU A O 1
ATOM 4027 N N . MET A 1 522 ? -76.569 -16.644 43.236 1.00 32.59 522 MET A N 1
ATOM 4028 C CA . MET A 1 522 ? -77.160 -17.970 43.014 1.00 32.59 522 MET A CA 1
ATOM 4029 C C . MET A 1 522 ? -77.977 -17.994 41.728 1.00 32.59 522 MET A C 1
ATOM 4031 O O . MET A 1 522 ? -78.659 -16.978 41.451 1.00 32.59 522 MET A O 1
#

Foldseek 3Di:
DLVQLQVQVQVQCVLVVQHLVNLVVDAAQAAEEEFDADQQPVVDDDDPPDDPLNRDQQCSFVVNCVSRNHNYHTGYAHPKLCRLQVRVQVVVVVQAPCPVGNHAKYKGKYFFADPHCVVVVVCVVVQQDDPFLLFQAQPQRHWHAFGDMHIHMGHDDDDPVSDLWDFLFKFKDFQPDDPDLQDEDLVRLLVRVVVRCVSSVHQLQLAAEEADLGGSHLPPNLSNLVSNQVRSLVDDHPWAYEYEYCCRPGIRRIRRRQNVVVVQQSVCQQAQKDDARPNHDHGRPSNDCVPHRYDHHHHIGHTPDQKGKYKTWTARSSGITMITIIIHGHPPDDDPPVRVVVVLVVQEDPWDWADDPDDSVPIDILDDDPDDDVPWDWDWDDDPPAPSHHRIDIDTDPPVDPDPPPPPKWKWKADVQVPRDTHTFDDDPDPQKTKDKGAQAPVQKDKIWMAIVPDLLFTWAFPAAQAQDQPTDIDGPDNPDCVPSVGIHMHGHDHGFMKMWMWGDDPRDITIDIDTDDPPDD